Protein AF-0000000073996453 (afdb_homodimer)

Secondary structure (DSSP, 8-state):
--SGGGTT----------------------GGG-------HHHHHHHHHHHHHHS---HHHHHHHHHHHHHHHHTT-HHHHHHHHHHHHHHHSS-HHHHHHHHIIIIII-STT--BHHHHH--SHHHHHHHHHHHHHHHHHTT-----TT--TTBHHHHHHHHHHT-HHHHHHHHHHTHHHHHHHHHHHHHTT-TTHHHHHHHHHTSSSPPPSSHHHHHHHHSSPPP-------TT--GGGGG------/--THHHHTT-S-------------------GGG-------HHHHHHHHHHHHHHS---HHHHHHHHHHHHHHHHTT-HHHHHHHHHHHHHHHSS-HHHHHHHHIIIIII-STT--BHHHHH--SHHHHHHHHHHHHHHHHHTT-----TT--TTBHHHHHHHHHHT-HHHHHHHHHHTHHHHHHHHHHHHHTT-TTHHHHHHHHHTSSSPPPSSHHHHHHHHSSPPP-------TT--GGGG---S---

Organism: NCBI:txid172042

Structure (mmCIF, N/CA/C/O backbone):
data_AF-0000000073996453-model_v1
#
loop_
_entity.id
_entity.type
_entity.pdbx_description
1 polymer 'Respiratory nitrate reductase delta chain'
#
loop_
_atom_site.group_PDB
_atom_site.id
_atom_site.type_symbol
_atom_site.label_atom_id
_atom_site.label_alt_id
_atom_site.label_comp_id
_atom_site.label_asym_id
_atom_site.label_entity_id
_atom_site.label_seq_id
_atom_site.pdbx_PDB_ins_code
_atom_site.Cartn_x
_atom_site.Cartn_y
_atom_site.Cartn_z
_atom_site.occupancy
_atom_site.B_iso_or_equiv
_atom_site.auth_seq_id
_atom_site.auth_comp_id
_atom_site.auth_asym_id
_atom_site.auth_atom_id
_atom_site.pdbx_PDB_model_num
ATOM 1 N N . MET A 1 1 ? 18.141 -7.441 51.5 1 17.78 1 MET A N 1
ATOM 2 C CA . MET A 1 1 ? 17.969 -6 51.312 1 17.78 1 MET A CA 1
ATOM 3 C C . MET A 1 1 ? 16.547 -5.664 50.906 1 17.78 1 MET A C 1
ATOM 5 O O . MET A 1 1 ? 16.344 -4.891 49.969 1 17.78 1 MET A O 1
ATOM 9 N N . ALA A 1 2 ? 15.547 -6.711 51.125 1 20.77 2 ALA A N 1
ATOM 10 C CA . ALA A 1 2 ? 14.148 -7.121 51.062 1 20.77 2 ALA A CA 1
ATOM 11 C C . ALA A 1 2 ? 13.258 -6.145 51.812 1 20.77 2 ALA A C 1
ATOM 13 O O . ALA A 1 2 ? 12.086 -5.98 51.5 1 20.77 2 ALA A O 1
ATOM 14 N N . GLY A 1 3 ? 13.898 -5.527 52.906 1 18.27 3 GLY A N 1
ATOM 15 C CA . GLY A 1 3 ? 13.328 -5.074 54.156 1 18.27 3 GLY A CA 1
ATOM 16 C C . GLY A 1 3 ? 12.719 -3.686 54.062 1 18.27 3 GLY A C 1
ATOM 17 O O . GLY A 1 3 ? 12.031 -3.244 54.969 1 18.27 3 GLY A O 1
ATOM 18 N N . PHE A 1 4 ? 13.43 -2.988 53.156 1 19.73 4 PHE A N 1
ATOM 19 C CA . PHE A 1 4 ? 13.5 -1.593 53.594 1 19.73 4 PHE A CA 1
ATOM 20 C C . PHE A 1 4 ? 12.203 -0.867 53.25 1 19.73 4 PHE A C 1
ATOM 22 O O . PHE A 1 4 ? 11.852 0.125 53.875 1 19.73 4 PHE A O 1
ATOM 29 N N . PHE A 1 5 ? 11.492 -1.226 52.031 1 21.7 5 PHE A N 1
ATOM 30 C CA . PHE A 1 5 ? 10.383 -0.429 51.531 1 21.7 5 PHE A CA 1
ATOM 31 C C . PHE A 1 5 ? 9.156 -0.587 52.406 1 21.7 5 PHE A C 1
ATOM 33 O O . PHE A 1 5 ? 8.086 -0.06 52.094 1 21.7 5 PHE A O 1
ATOM 40 N N . SER A 1 6 ? 9.336 -1.472 53.375 1 19.8 6 SER A N 1
ATOM 41 C CA . SER A 1 6 ? 8.102 -1.801 54.094 1 19.8 6 SER A CA 1
ATOM 42 C C . SER A 1 6 ? 7.523 -0.578 54.781 1 19.8 6 SER A C 1
ATOM 44 O O . SER A 1 6 ? 6.312 -0.484 55 1 19.8 6 SER A O 1
ATOM 46 N N . ARG A 1 7 ? 8.508 0.145 55.375 1 22 7 ARG A N 1
ATOM 47 C CA . ARG A 1 7 ? 8.078 0.87 56.562 1 22 7 ARG A CA 1
ATOM 48 C C . ARG A 1 7 ? 7.25 2.094 56.188 1 22 7 ARG A C 1
ATOM 50 O O . ARG A 1 7 ? 6.672 2.746 57.062 1 22 7 ARG A O 1
ATOM 57 N N . LEU A 1 8 ? 7.73 2.617 55 1 22.05 8 LEU A N 1
ATOM 58 C CA . LEU A 1 8 ? 7.309 4.012 54.969 1 22.05 8 LEU A CA 1
ATOM 59 C C . LEU A 1 8 ? 5.805 4.121 54.75 1 22.05 8 LEU A C 1
ATOM 61 O O . LEU A 1 8 ? 5.281 5.215 54.531 1 22.05 8 LEU A O 1
ATOM 65 N N . MET A 1 9 ? 4.996 2.967 54.656 1 24.67 9 MET A N 1
ATOM 66 C CA . MET A 1 9 ? 3.562 2.918 54.375 1 24.67 9 MET A CA 1
ATOM 67 C C . MET A 1 9 ? 2.76 3.498 55.531 1 24.67 9 MET A C 1
ATOM 69 O O . MET A 1 9 ? 1.756 2.918 55.969 1 24.67 9 MET A O 1
ATOM 73 N N . GLY A 1 10 ? 3.451 4.297 56.406 1 22.3 10 GLY A N 1
ATOM 74 C CA . GLY A 1 10 ? 2.605 4.434 57.594 1 22.3 10 GLY A CA 1
ATOM 75 C C . GLY A 1 10 ? 1.221 4.961 57.25 1 22.3 10 GLY A C 1
ATOM 76 O O . GLY A 1 10 ? 0.939 5.328 56.125 1 22.3 10 GLY A O 1
ATOM 77 N N . THR A 1 11 ? 0.49 5.648 58.25 1 23.06 11 THR A N 1
ATOM 78 C CA . THR A 1 11 ? -0.791 5.684 58.938 1 23.06 11 THR A CA 1
ATOM 79 C C . THR A 1 11 ? -1.744 6.668 58.25 1 23.06 11 THR A C 1
ATOM 81 O O . THR A 1 11 ? -2.879 6.844 58.719 1 23.06 11 THR A O 1
ATOM 84 N N . ALA A 1 12 ? -1.271 7.637 57.438 1 25.31 12 ALA A N 1
ATOM 85 C CA . ALA A 1 12 ? -2.139 8.805 57.562 1 25.31 12 ALA A CA 1
ATOM 86 C C . ALA A 1 12 ? -3.508 8.555 56.938 1 25.31 12 ALA A C 1
ATOM 88 O O . ALA A 1 12 ? -3.613 8.32 55.75 1 25.31 12 ALA A O 1
ATOM 89 N N . GLY A 1 13 ? -4.52 8.008 57.625 1 24.97 13 GLY A N 1
ATOM 90 C CA . GLY A 1 13 ? -5.891 7.578 57.406 1 24.97 13 GLY A CA 1
ATOM 91 C C . GLY A 1 13 ? -6.801 8.688 56.906 1 24.97 13 GLY A C 1
ATOM 92 O O . GLY A 1 13 ? -8.023 8.523 56.875 1 24.97 13 GLY A O 1
ATOM 93 N N . SER A 1 14 ? -6.305 10 56.688 1 25.95 14 SER A N 1
ATOM 94 C CA . SER A 1 14 ? -7.465 10.875 56.844 1 25.95 14 SER A CA 1
ATOM 95 C C . SER A 1 14 ? -8.492 10.625 55.75 1 25.95 14 SER A C 1
ATOM 97 O O . SER A 1 14 ? -8.133 10.18 54.656 1 25.95 14 SER A O 1
ATOM 99 N N . GLU A 1 15 ? -9.727 10.523 56.094 1 28.38 15 GLU A N 1
ATOM 100 C CA . GLU A 1 15 ? -11.023 10.25 55.469 1 28.38 15 GLU A CA 1
ATOM 101 C C . GLU A 1 15 ? -11.32 11.234 54.344 1 28.38 15 GLU A C 1
ATOM 103 O O . GLU A 1 15 ? -12.328 11.938 54.375 1 28.38 15 GLU A O 1
ATOM 108 N N . ASP A 1 16 ? -10.234 11.727 53.562 1 27.08 16 ASP A N 1
ATOM 109 C CA . ASP A 1 16 ? -10.75 12.836 52.781 1 27.08 16 ASP A CA 1
ATOM 110 C C . ASP A 1 16 ? -11.812 12.359 51.781 1 27.08 16 ASP A C 1
ATOM 112 O O . ASP A 1 16 ? -11.625 11.352 51.094 1 27.08 16 ASP A O 1
ATOM 116 N N . LYS A 1 17 ? -13.078 12.766 52.062 1 30.67 17 LYS A N 1
ATOM 117 C CA . LYS A 1 17 ? -14.258 12.664 51.188 1 30.67 17 LYS A CA 1
ATOM 118 C C . LYS A 1 17 ? -13.938 13.133 49.781 1 30.67 17 LYS A C 1
ATOM 120 O O . LYS A 1 17 ? -13.945 14.336 49.5 1 30.67 17 LYS A O 1
ATOM 125 N N . THR A 1 18 ? -12.867 12.555 49.188 1 28.67 18 THR A N 1
ATOM 126 C CA . THR A 1 18 ? -12.594 13.07 47.875 1 28.67 18 THR A CA 1
ATOM 127 C C . THR A 1 18 ? -13.781 12.836 46.938 1 28.67 18 THR A C 1
ATOM 129 O O . THR A 1 18 ? -14.227 11.695 46.781 1 28.67 18 THR A O 1
ATOM 132 N N . SER A 1 19 ? -14.641 13.891 46.906 1 33 19 SER A N 1
ATOM 133 C CA . SER A 1 19 ? -15.703 14.008 45.938 1 33 19 SER A CA 1
ATOM 134 C C . SER A 1 19 ? -15.234 13.547 44.562 1 33 19 SER A C 1
ATOM 136 O O . SER A 1 19 ? -14.102 13.828 44.156 1 33 19 SER A O 1
ATOM 138 N N . ASP A 1 20 ? -15.781 12.445 44.188 1 31.28 20 ASP A N 1
ATOM 139 C CA . ASP A 1 20 ? -15.516 11.805 42.906 1 31.28 20 ASP A CA 1
ATOM 140 C C . ASP A 1 20 ? -15.531 12.828 41.781 1 31.28 20 ASP A C 1
ATOM 142 O O . ASP A 1 20 ? -16.516 13.547 41.594 1 31.28 20 ASP A O 1
ATOM 146 N N . PRO A 1 21 ? -14.398 13.531 41.562 1 29.75 21 PRO A N 1
ATOM 147 C CA . PRO A 1 21 ? -14.586 14.43 40.438 1 29.75 21 PRO A CA 1
ATOM 148 C C . PRO A 1 21 ? -15.383 13.781 39.281 1 29.75 21 PRO A C 1
ATOM 150 O O . PRO A 1 21 ? -15.242 12.586 39.031 1 29.75 21 PRO A O 1
ATOM 153 N N . ALA A 1 22 ? -16.641 14.266 39.094 1 32.41 22 ALA A N 1
ATOM 154 C CA . ALA A 1 22 ? -17.469 13.938 37.938 1 32.41 22 ALA A CA 1
ATOM 155 C C . ALA A 1 22 ? -16.609 13.711 36.719 1 32.41 22 ALA A C 1
ATOM 157 O O . ALA A 1 22 ? -15.695 14.5 36.438 1 32.41 22 ALA A O 1
ATOM 158 N N . HIS A 1 23 ? -16.328 12.508 36.406 1 34.53 23 HIS A N 1
ATOM 159 C CA . HIS A 1 23 ? -15.688 12.227 35.125 1 34.53 23 HIS A CA 1
ATOM 160 C C . HIS A 1 23 ? -16.109 13.25 34.062 1 34.53 23 HIS A C 1
ATOM 162 O O . HIS A 1 23 ? -17.297 13.516 33.906 1 34.53 23 HIS A O 1
ATOM 168 N N . PRO A 1 24 ? -15.391 14.289 33.844 1 33.03 24 PRO A N 1
ATOM 169 C CA . PRO A 1 24 ? -15.977 15.172 32.844 1 33.03 24 PRO A CA 1
ATOM 170 C C . PRO A 1 24 ? -16.828 14.422 31.828 1 33.03 24 PRO A C 1
ATOM 172 O O . PRO A 1 24 ? -16.5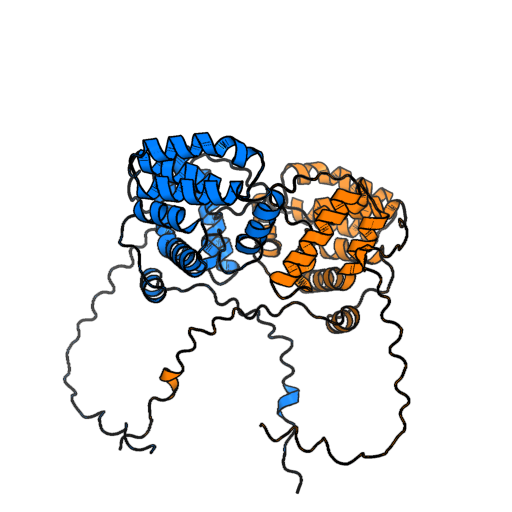94 13.242 31.562 1 33.03 24 PRO A O 1
ATOM 175 N N . ALA A 1 25 ? -18.047 14.664 31.688 1 36.88 25 ALA A N 1
ATOM 176 C CA . ALA A 1 25 ? -18.953 14.133 30.672 1 36.88 25 ALA A CA 1
ATOM 177 C C . ALA A 1 25 ? -18.203 13.82 29.391 1 36.88 25 ALA A C 1
ATOM 179 O O . ALA A 1 25 ? -17.562 14.703 28.797 1 36.88 25 ALA A O 1
ATOM 180 N N . GLN A 1 26 ? -17.484 12.656 29.172 1 42.22 26 GLN A N 1
ATOM 181 C CA . GLN A 1 26 ? -16.891 12.164 27.922 1 42.22 26 GLN A CA 1
ATOM 182 C C . GLN A 1 26 ? -17.609 12.742 26.703 1 42.22 26 GLN A C 1
ATOM 184 O O . GLN A 1 26 ? -18.812 12.539 26.531 1 42.22 26 GLN A O 1
ATOM 189 N N . ASP A 1 27 ? -17.281 13.844 26.266 1 51.09 27 ASP A N 1
ATOM 190 C CA . ASP A 1 27 ? -17.844 14.492 25.078 1 51.09 27 ASP A CA 1
ATOM 191 C C . ASP A 1 27 ? -18.141 13.469 23.984 1 51.09 27 ASP A C 1
ATOM 193 O O . ASP A 1 27 ? -17.234 12.75 23.547 1 51.09 27 ASP A O 1
ATOM 197 N N . ASN A 1 28 ? -19.312 12.805 23.906 1 65.31 28 ASN A N 1
ATOM 198 C CA . ASN A 1 28 ? -19.906 11.781 23.047 1 65.31 28 ASN A CA 1
ATOM 199 C C . ASN A 1 28 ? -19.828 12.164 21.578 1 65.31 28 ASN A C 1
ATOM 201 O O . ASN A 1 28 ? -20.547 11.594 20.75 1 65.31 28 ASN A O 1
ATOM 205 N N . ILE A 1 29 ? -19.078 13.273 21.234 1 73.94 29 ILE A N 1
ATOM 206 C CA . ILE A 1 29 ? -19.031 13.672 19.828 1 73.94 29 ILE A CA 1
ATOM 207 C C . ILE A 1 29 ? -17.938 12.883 19.094 1 73.94 29 ILE A C 1
ATOM 209 O O . ILE A 1 29 ? -16.812 12.758 19.594 1 73.94 29 ILE A O 1
ATOM 213 N N . ASP A 1 3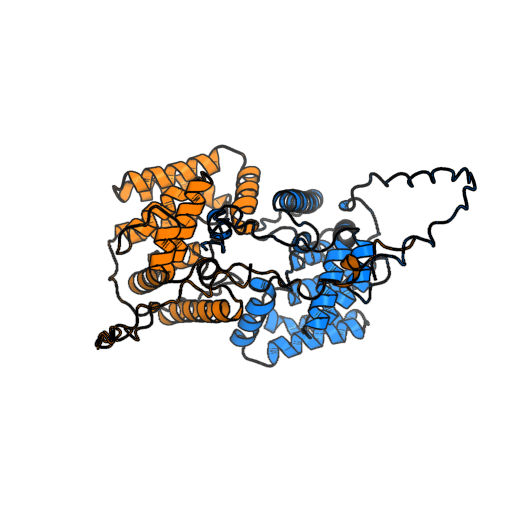0 ? -18.359 12.32 17.906 1 85.94 30 ASP A N 1
ATOM 214 C CA . ASP A 1 30 ? -17.359 11.703 17.031 1 85.94 30 ASP A CA 1
ATOM 215 C C . ASP A 1 30 ? -16.281 12.695 16.641 1 85.94 30 ASP A C 1
ATOM 217 O O . ASP A 1 30 ? -16.578 13.812 16.203 1 85.94 30 ASP A O 1
ATOM 221 N N . PRO A 1 31 ? -15.109 12.328 16.922 1 87.06 31 PRO A N 1
ATOM 222 C CA . PRO A 1 31 ? -14.008 13.25 16.625 1 87.06 31 PRO A CA 1
ATOM 223 C C . PRO A 1 31 ? -14.07 13.781 15.188 1 87.06 31 PRO A C 1
ATOM 225 O O . PRO A 1 31 ? -13.648 14.914 14.938 1 87.06 31 PRO A O 1
ATOM 228 N N . PHE A 1 32 ? -14.562 13.055 14.258 1 90.62 32 PHE A N 1
ATOM 229 C CA . PHE A 1 32 ? -14.664 13.484 12.867 1 90.62 32 PHE A CA 1
ATOM 230 C C . PHE A 1 32 ? -15.742 14.547 12.703 1 90.62 32 PHE A C 1
ATOM 232 O O . PHE A 1 32 ? -15.805 15.227 11.68 1 90.62 32 PHE A O 1
ATOM 239 N N . ASP A 1 33 ? -16.578 14.68 13.734 1 88.56 33 ASP A N 1
ATOM 240 C CA . ASP A 1 33 ? -17.703 15.594 13.633 1 88.56 33 ASP A CA 1
ATOM 241 C C . ASP A 1 33 ? -17.406 16.922 14.336 1 88.56 33 ASP A C 1
ATOM 243 O O . ASP A 1 33 ? -18.219 17.844 14.289 1 88.56 33 ASP A O 1
ATOM 247 N N . ARG A 1 34 ? -16.266 16.953 14.977 1 89.31 34 ARG A N 1
ATOM 248 C CA . ARG A 1 34 ? -15.891 18.203 15.609 1 89.31 34 ARG A CA 1
ATOM 249 C C . ARG A 1 34 ? -15.562 19.266 14.57 1 89.31 34 ARG A C 1
ATOM 251 O O . ARG A 1 34 ? -14.93 18.969 13.547 1 89.31 34 ARG A O 1
ATOM 258 N N . ASP A 1 35 ? -16.047 20.391 14.828 1 92.19 35 ASP A N 1
ATOM 259 C CA . ASP A 1 35 ? -15.836 21.484 13.891 1 92.19 35 ASP A CA 1
ATOM 260 C C . ASP A 1 35 ? -14.766 22.453 14.406 1 92.19 35 ASP A C 1
ATOM 262 O O . ASP A 1 35 ? -14.992 23.172 15.375 1 92.19 35 ASP A O 1
ATOM 266 N N . PHE A 1 36 ? -13.648 22.516 13.781 1 92.06 36 PHE A N 1
ATOM 267 C CA . PHE A 1 36 ? -12.547 23.406 14.148 1 92.06 36 PHE A CA 1
ATOM 268 C C . PHE A 1 36 ? -12.461 24.578 13.188 1 92.06 36 PHE A C 1
ATOM 270 O O . PHE A 1 36 ? -11.461 25.312 13.172 1 92.06 36 PHE A O 1
ATOM 277 N N . GLY A 1 37 ? -13.453 24.734 12.328 1 91.88 37 GLY A N 1
ATOM 278 C CA . GLY A 1 37 ? -13.469 25.797 11.336 1 91.88 37 GLY A CA 1
ATOM 279 C C . GLY A 1 37 ? -12.633 25.484 10.117 1 91.88 37 GLY A C 1
ATOM 280 O O . GLY A 1 37 ? -11.859 24.516 10.117 1 91.88 37 GLY A O 1
ATOM 281 N N . PRO A 1 38 ? -12.703 26.281 9.031 1 91.44 38 PRO A N 1
ATOM 282 C CA . PRO A 1 38 ? -12.008 26.016 7.77 1 91.44 38 PRO A CA 1
ATOM 283 C C . PRO A 1 38 ? -10.547 26.453 7.805 1 91.44 38 PRO A C 1
ATOM 285 O O . PRO A 1 38 ? -9.797 26.188 6.863 1 91.44 38 PRO A O 1
ATOM 288 N N . GLY A 1 39 ? -10.109 26.953 8.914 1 92.69 39 GLY A N 1
ATOM 289 C CA . GLY A 1 39 ? -8.742 27.453 8.93 1 92.69 39 GLY A CA 1
ATOM 290 C C . GLY A 1 39 ? -8.531 28.641 8.016 1 92.69 39 GLY A C 1
ATOM 291 O O . GLY A 1 39 ? -9.453 29.422 7.781 1 92.69 39 GLY A O 1
ATOM 292 N N . GLN A 1 40 ? -7.332 28.953 7.68 1 93.44 40 GLN A N 1
ATOM 293 C CA . GLN A 1 40 ? -6.957 30.062 6.809 1 93.44 40 GLN A CA 1
ATOM 294 C C . GLN A 1 40 ? -6.781 29.594 5.367 1 93.44 40 GLN A C 1
ATOM 296 O O . GLN A 1 40 ? -6.547 28.406 5.117 1 93.44 40 GLN A O 1
ATOM 301 N N . ASP A 1 41 ? -6.926 30.469 4.453 1 92.44 41 ASP A N 1
ATOM 302 C CA . ASP A 1 41 ? -6.797 30.141 3.037 1 92.44 41 ASP A CA 1
ATOM 303 C C . ASP A 1 41 ? -5.43 29.531 2.738 1 92.44 41 ASP A C 1
ATOM 305 O O . ASP A 1 41 ? -5.324 28.609 1.934 1 92.44 41 ASP A O 1
ATOM 309 N N . ARG A 1 42 ? -4.426 30.031 3.42 1 95.31 42 ARG A N 1
ATOM 310 C CA . ARG A 1 42 ? -3.08 29.516 3.18 1 95.31 42 ARG A CA 1
ATOM 311 C C . ARG A 1 42 ? -2.977 28.047 3.588 1 95.31 42 ARG A C 1
ATOM 313 O O . ARG A 1 42 ? -2.139 27.312 3.064 1 95.31 42 ARG A O 1
ATOM 320 N N . ASP A 1 43 ? -3.893 27.625 4.516 1 97.12 43 ASP A N 1
ATOM 321 C CA . ASP A 1 43 ? -3.867 26.234 4.957 1 97.12 43 ASP A CA 1
ATOM 322 C C . ASP A 1 43 ? -4.16 25.281 3.799 1 97.12 43 ASP A C 1
ATOM 324 O O . ASP A 1 43 ? -3.578 24.188 3.715 1 97.12 43 ASP A O 1
ATOM 328 N N . SER A 1 44 ? -5.039 25.734 2.924 1 97.06 44 SER A N 1
ATOM 329 C CA . SER A 1 44 ? -5.355 24.906 1.758 1 97.06 44 SER A CA 1
ATOM 330 C C . SER A 1 44 ? -4.117 24.672 0.898 1 97.06 44 SER A C 1
ATOM 332 O O . SER A 1 44 ? -3.92 23.562 0.38 1 97.06 44 SER A O 1
ATOM 334 N N . VAL A 1 45 ? -3.295 25.672 0.726 1 98.06 45 VAL A N 1
ATOM 335 C CA . VAL A 1 45 ? -2.062 25.547 -0.043 1 98.06 45 VAL A CA 1
ATOM 336 C C . VAL A 1 45 ? -1.097 24.609 0.672 1 98.06 45 VAL A C 1
ATOM 338 O O . VAL A 1 45 ? -0.482 23.75 0.043 1 98.06 45 VAL A O 1
ATOM 341 N N . ILE A 1 46 ? -0.993 24.734 1.986 1 98.62 46 ILE A N 1
ATOM 342 C CA . ILE A 1 46 ? -0.132 23.875 2.791 1 98.62 46 ILE A CA 1
ATOM 343 C C . ILE A 1 46 ? -0.557 22.422 2.627 1 98.62 46 ILE A C 1
ATOM 345 O O . ILE A 1 46 ? 0.281 21.547 2.398 1 98.62 46 ILE A O 1
ATOM 349 N N . TYR A 1 47 ? -1.88 22.172 2.686 1 98.69 47 TYR A N 1
ATOM 350 C CA . TYR A 1 47 ? -2.4 20.812 2.551 1 98.69 47 TYR A CA 1
ATOM 351 C C . TYR A 1 47 ? -2.143 20.281 1.15 1 98.69 47 TYR A C 1
ATOM 353 O O . TYR A 1 47 ? -1.626 19.172 0.995 1 98.69 47 TYR A O 1
ATOM 361 N N . GLN A 1 48 ? -2.393 21.031 0.162 1 98.25 48 GLN A N 1
ATOM 362 C CA . GLN A 1 48 ? -2.279 20.578 -1.221 1 98.25 48 GLN A CA 1
ATOM 363 C C . GLN A 1 48 ? -0.826 20.281 -1.588 1 98.25 48 GLN A C 1
ATOM 365 O O . GLN A 1 48 ? -0.515 19.219 -2.111 1 98.25 48 GLN A O 1
ATOM 370 N N . VAL A 1 49 ? 0.025 21.234 -1.319 1 98.81 49 VAL A N 1
ATOM 371 C CA . VAL A 1 49 ? 1.437 21.109 -1.667 1 98.81 49 VAL A CA 1
ATOM 372 C C . VAL A 1 49 ? 2.064 19.969 -0.871 1 98.81 49 VAL A C 1
ATOM 374 O O . VAL A 1 49 ? 2.795 19.141 -1.427 1 98.81 49 VAL A O 1
ATOM 377 N N . SER A 1 50 ? 1.757 19.906 0.413 1 98.88 50 SER A N 1
ATOM 378 C CA . SER A 1 50 ? 2.297 18.844 1.248 1 98.88 50 SER A CA 1
ATOM 379 C C . SER A 1 50 ? 1.801 17.469 0.789 1 98.88 50 SER A C 1
ATOM 381 O O . SER A 1 50 ? 2.57 16.516 0.739 1 98.88 50 SER A O 1
ATOM 383 N N . GLY A 1 51 ? 0.483 17.406 0.495 1 98.44 51 GLY A N 1
ATOM 384 C CA . GLY A 1 51 ? -0.057 16.156 -0.018 1 98.44 51 GLY A CA 1
ATOM 385 C C . GLY A 1 51 ? 0.673 15.648 -1.247 1 98.44 51 GLY A C 1
ATOM 386 O O . GLY A 1 51 ? 0.994 14.461 -1.34 1 98.44 51 GLY A O 1
ATOM 387 N N . MET A 1 52 ? 0.971 16.5 -2.162 1 98.06 52 MET A N 1
ATOM 388 C CA . MET A 1 52 ? 1.683 16.125 -3.383 1 98.06 52 MET A CA 1
ATOM 389 C C . MET A 1 52 ? 3.105 15.672 -3.068 1 98.06 52 MET A C 1
ATOM 391 O O . MET A 1 52 ? 3.561 14.641 -3.57 1 98.06 52 MET A O 1
ATOM 395 N N . LEU A 1 53 ? 3.762 16.375 -2.207 1 98.75 53 LEU A N 1
ATOM 396 C CA . LEU A 1 53 ? 5.18 16.141 -1.946 1 98.75 53 LEU A CA 1
ATOM 397 C C . LEU A 1 53 ? 5.367 14.914 -1.055 1 98.75 53 LEU A C 1
ATOM 399 O O . LEU A 1 53 ? 6.449 14.328 -1.025 1 98.75 53 LEU A O 1
ATOM 403 N N . LEU A 1 54 ? 4.32 14.539 -0.292 1 98.12 54 LEU A N 1
ATOM 404 C CA . LEU A 1 54 ? 4.383 13.344 0.535 1 98.12 54 LEU A CA 1
ATOM 405 C C . LEU A 1 54 ? 4.121 12.094 -0.301 1 98.12 54 LEU A C 1
ATOM 407 O O . LEU A 1 54 ? 4.398 10.977 0.14 1 98.12 54 LEU A O 1
ATOM 411 N N . GLY A 1 55 ? 3.605 12.273 -1.457 1 95.88 55 GLY A N 1
ATOM 412 C CA . GLY A 1 55 ? 3.326 11.148 -2.336 1 95.88 55 GLY A CA 1
ATOM 413 C C . GLY A 1 55 ? 4.57 10.594 -3.004 1 95.88 55 GLY A C 1
ATOM 414 O O . GLY A 1 55 ? 5.672 11.109 -2.814 1 95.88 55 GLY A O 1
ATOM 415 N N . TYR A 1 56 ? 4.395 9.516 -3.723 1 94 56 TYR A N 1
ATOM 416 C CA . TYR A 1 56 ? 5.477 8.844 -4.43 1 94 56 TYR A CA 1
ATOM 417 C C . TYR A 1 56 ? 6.102 9.766 -5.473 1 94 56 TYR A C 1
ATOM 419 O O . TYR A 1 56 ? 5.387 10.414 -6.246 1 94 56 TYR A O 1
ATOM 427 N N . PRO A 1 57 ? 7.504 9.781 -5.504 1 96.12 57 PRO A N 1
ATOM 428 C CA . PRO A 1 57 ? 8.188 10.648 -6.461 1 96.12 57 PRO A CA 1
ATOM 429 C C . PRO A 1 57 ? 8.07 10.156 -7.902 1 96.12 57 PRO A C 1
ATOM 431 O O . PRO A 1 57 ? 8.664 9.133 -8.258 1 96.12 57 PRO A O 1
ATOM 434 N N . SER A 1 58 ? 7.312 10.891 -8.695 1 94.5 58 SER A N 1
ATOM 435 C CA . SER A 1 58 ? 7.172 10.594 -10.117 1 94.5 58 SER A CA 1
ATOM 436 C C . SER A 1 58 ? 7.836 11.656 -10.977 1 94.5 58 SER A C 1
ATOM 438 O O . SER A 1 58 ? 8.195 12.727 -10.484 1 94.5 58 SER A O 1
ATOM 440 N N . GLU A 1 59 ? 8.039 11.367 -12.203 1 93.81 59 GLU A N 1
ATOM 441 C CA . GLU A 1 59 ? 8.562 12.359 -13.141 1 93.81 59 GLU A CA 1
ATOM 442 C C . GLU A 1 59 ? 7.652 13.586 -13.195 1 93.81 59 GLU A C 1
ATOM 444 O O . GLU A 1 59 ? 8.133 14.719 -13.273 1 93.81 59 GLU A O 1
ATOM 449 N N . GLU A 1 60 ? 6.383 13.297 -13.211 1 95.19 60 GLU A N 1
ATOM 450 C CA . GLU A 1 60 ? 5.41 14.383 -13.242 1 95.19 60 GLU A CA 1
ATOM 451 C C . GLU A 1 60 ? 5.559 15.289 -12.023 1 95.19 60 GLU A C 1
ATOM 453 O O . GLU A 1 60 ? 5.516 16.516 -12.148 1 95.19 60 GLU A O 1
ATOM 458 N N . LEU A 1 61 ? 5.75 14.695 -10.906 1 96.75 61 LEU A N 1
ATOM 459 C CA . LEU A 1 61 ? 5.918 15.492 -9.695 1 96.75 61 LEU A CA 1
ATOM 460 C C . LEU A 1 61 ? 7.18 16.344 -9.773 1 96.75 61 LEU A C 1
ATOM 462 O O . LEU A 1 61 ? 7.16 17.516 -9.414 1 96.75 61 LEU A O 1
ATOM 466 N N . VAL A 1 62 ? 8.234 15.812 -10.227 1 97.06 62 VAL A N 1
ATOM 467 C CA . VAL A 1 62 ? 9.5 16.547 -10.352 1 97.06 62 VAL A CA 1
ATOM 468 C C . VAL A 1 62 ? 9.312 17.75 -11.266 1 97.06 62 VAL A C 1
ATOM 470 O O . VAL A 1 62 ? 9.797 18.844 -10.961 1 97.06 62 VAL A O 1
ATOM 473 N N . GLN A 1 63 ? 8.57 17.547 -12.273 1 97.12 63 GLN A N 1
ATOM 474 C CA . GLN A 1 63 ? 8.344 18.609 -13.234 1 97.12 63 GLN A CA 1
ATOM 475 C C . GLN A 1 63 ? 7.492 19.719 -12.625 1 97.12 63 GLN A C 1
ATOM 477 O O . GLN A 1 63 ? 7.555 20.875 -13.055 1 97.12 63 GLN A O 1
ATOM 482 N N . THR A 1 64 ? 6.723 19.406 -11.625 1 98.06 64 THR A N 1
ATOM 483 C CA . THR A 1 64 ? 5.801 20.359 -11.023 1 98.06 64 THR A CA 1
ATOM 484 C C . THR A 1 64 ? 6.465 21.094 -9.859 1 98.06 64 THR A C 1
ATOM 486 O O . THR A 1 64 ? 5.906 22.062 -9.32 1 98.06 64 THR A O 1
ATOM 489 N N . LEU A 1 65 ? 7.68 20.766 -9.5 1 98.5 65 LEU A N 1
ATOM 490 C CA . LEU A 1 65 ? 8.344 21.266 -8.297 1 98.5 65 LEU A CA 1
ATOM 491 C C . LEU A 1 65 ? 8.453 22.781 -8.336 1 98.5 65 LEU A C 1
ATOM 493 O O . LEU A 1 65 ? 8.156 23.453 -7.344 1 98.5 65 LEU A O 1
ATOM 497 N N . PRO A 1 66 ? 8.797 23.438 -9.492 1 98.44 66 PRO A N 1
ATOM 498 C CA . PRO A 1 66 ? 8.891 24.891 -9.508 1 98.44 66 PRO A CA 1
ATOM 499 C C . PRO A 1 66 ? 7.57 25.562 -9.156 1 98.44 66 PRO A C 1
ATOM 501 O O . PRO A 1 66 ? 7.555 26.562 -8.422 1 98.44 66 PRO A O 1
ATOM 504 N N . GLU A 1 67 ? 6.523 24.969 -9.633 1 98.56 67 GLU A N 1
ATOM 505 C CA . GLU A 1 67 ? 5.207 25.516 -9.328 1 98.56 67 GLU A CA 1
ATOM 506 C C . GLU A 1 67 ? 4.863 25.344 -7.852 1 98.56 67 GLU A C 1
ATOM 508 O O . GLU A 1 67 ? 4.262 26.219 -7.234 1 98.56 67 GLU A O 1
ATOM 513 N N . LEU A 1 68 ? 5.234 24.25 -7.297 1 98.75 68 LEU A N 1
ATOM 514 C CA . LEU A 1 68 ? 4.965 23.984 -5.887 1 98.75 68 LEU A CA 1
ATOM 515 C C . LEU A 1 68 ? 5.746 24.953 -5 1 98.75 68 LEU A C 1
ATOM 517 O O . LEU A 1 68 ? 5.227 25.422 -3.984 1 98.75 68 LEU A O 1
ATOM 521 N N . ILE A 1 69 ? 6.961 25.266 -5.383 1 98.62 69 ILE A N 1
ATOM 522 C CA . ILE A 1 69 ? 7.789 26.203 -4.637 1 98.62 69 ILE A CA 1
ATOM 523 C C . ILE A 1 69 ? 7.156 27.594 -4.688 1 98.62 69 ILE A C 1
ATOM 525 O O . ILE A 1 69 ? 7.082 28.297 -3.668 1 98.62 69 ILE A O 1
ATOM 529 N N . ARG A 1 70 ? 6.645 27.969 -5.816 1 98.56 70 ARG A N 1
ATOM 530 C CA . ARG A 1 70 ? 5.984 29.266 -5.965 1 98.56 70 ARG A CA 1
ATOM 531 C C . ARG A 1 70 ? 4.738 29.344 -5.086 1 98.56 70 ARG A C 1
ATOM 533 O O . ARG A 1 70 ? 4.484 30.375 -4.453 1 98.56 70 ARG A O 1
ATOM 540 N N . LEU A 1 71 ? 4.004 28.266 -5.082 1 98.38 71 LEU A N 1
ATOM 541 C CA . LEU A 1 71 ? 2.811 28.219 -4.246 1 98.38 71 LEU A CA 1
ATOM 542 C C . LEU A 1 71 ? 3.176 28.359 -2.771 1 98.38 71 LEU A C 1
ATOM 544 O O . LEU A 1 71 ? 2.504 29.062 -2.023 1 98.38 71 LEU A O 1
ATOM 548 N N . ALA A 1 72 ? 4.211 27.703 -2.4 1 98.62 72 ALA A N 1
ATOM 549 C CA . ALA A 1 72 ? 4.664 27.781 -1.014 1 98.62 72 ALA A CA 1
ATOM 550 C C . ALA A 1 72 ? 5.07 29.219 -0.659 1 98.62 72 ALA A C 1
ATOM 552 O O . ALA A 1 72 ? 4.719 29.719 0.409 1 98.62 72 ALA A O 1
ATOM 553 N N . GLN A 1 73 ? 5.746 29.875 -1.529 1 98.19 73 GLN A N 1
ATOM 554 C CA . GLN A 1 73 ? 6.199 31.234 -1.308 1 98.19 73 GLN A CA 1
ATOM 555 C C . GLN A 1 73 ? 5.016 32.188 -1.18 1 98.19 73 GLN A C 1
ATOM 557 O O . GLN A 1 73 ? 5.062 33.156 -0.404 1 98.19 73 GLN A O 1
ATOM 562 N N . ALA A 1 74 ? 3.992 31.875 -1.913 1 96.94 74 ALA A N 1
ATOM 563 C CA . ALA A 1 74 ? 2.812 32.75 -1.916 1 96.94 74 ALA A CA 1
ATOM 564 C C . ALA A 1 74 ? 2.111 32.719 -0.561 1 96.94 74 ALA A C 1
ATOM 566 O O . ALA A 1 74 ? 1.326 33.625 -0.244 1 96.94 74 ALA A O 1
ATOM 567 N N . THR A 1 75 ? 2.336 31.688 0.239 1 97 75 THR A N 1
ATOM 568 C CA . THR A 1 75 ? 1.737 31.609 1.567 1 97 75 THR A CA 1
ATOM 569 C C . THR A 1 75 ? 2.398 32.594 2.514 1 97 75 THR A C 1
ATOM 571 O O . THR A 1 75 ? 1.878 32.875 3.598 1 97 75 THR A O 1
ATOM 574 N N . GLU A 1 76 ? 3.562 33.125 2.191 1 96.19 76 GLU A N 1
ATOM 575 C CA . GLU A 1 76 ? 4.355 34.062 3.006 1 96.19 76 GLU A CA 1
ATOM 576 C C . GLU A 1 76 ? 4.742 33.406 4.336 1 96.19 76 GLU A C 1
ATOM 578 O O . GLU A 1 76 ? 4.793 34.094 5.367 1 96.19 76 GLU A O 1
ATOM 583 N N . ASP A 1 77 ? 4.797 32.125 4.359 1 96.69 77 ASP A N 1
ATOM 584 C CA . ASP A 1 77 ? 5.301 31.328 5.469 1 96.69 77 ASP A CA 1
ATOM 585 C C . ASP A 1 77 ? 6.699 30.781 5.168 1 96.69 77 ASP A C 1
ATOM 587 O O . ASP A 1 77 ? 6.844 29.797 4.438 1 96.69 77 ASP A O 1
ATOM 591 N N . ASP A 1 78 ? 7.719 31.422 5.758 1 97.25 78 ASP A N 1
ATOM 592 C CA . ASP A 1 78 ? 9.109 31.094 5.453 1 97.25 78 ASP A CA 1
ATOM 593 C C . ASP A 1 78 ? 9.43 29.641 5.832 1 97.25 78 ASP A C 1
ATOM 595 O O . ASP A 1 78 ? 10.188 28.969 5.137 1 97.25 78 ASP A O 1
ATOM 599 N N . GLU A 1 79 ? 8.906 29.25 6.941 1 97.38 79 GLU A N 1
ATOM 600 C CA . GLU A 1 79 ? 9.156 27.875 7.383 1 97.38 79 GLU A CA 1
ATOM 601 C C . GLU A 1 79 ? 8.594 26.859 6.391 1 97.38 79 GLU A C 1
ATOM 603 O O . GLU A 1 79 ? 9.242 25.875 6.07 1 97.38 79 GLU A O 1
ATOM 608 N N . PHE A 1 80 ? 7.359 27.109 5.926 1 98.56 80 PHE A N 1
ATOM 609 C CA . PHE A 1 80 ? 6.754 26.203 4.953 1 98.56 80 PHE A CA 1
ATOM 610 C C . PHE A 1 80 ? 7.512 26.234 3.633 1 98.56 80 PHE A C 1
ATOM 612 O O . PHE A 1 80 ? 7.746 25.203 3.018 1 98.56 80 PHE A O 1
ATOM 619 N N . THR A 1 81 ? 7.883 27.453 3.203 1 98.75 81 THR A N 1
ATOM 620 C CA . THR A 1 81 ? 8.664 27.594 1.979 1 98.75 81 THR A CA 1
ATOM 621 C C . THR A 1 81 ? 9.953 26.781 2.07 1 98.75 81 THR A C 1
ATOM 623 O O . THR A 1 81 ? 10.312 26.062 1.133 1 98.75 81 THR A O 1
ATOM 626 N N . GLN A 1 82 ? 10.633 26.875 3.188 1 98.75 82 GLN A N 1
ATOM 627 C CA . GLN A 1 82 ? 11.867 26.125 3.391 1 98.75 82 GLN A CA 1
ATOM 628 C C . GLN A 1 82 ? 11.602 24.609 3.375 1 98.75 82 GLN A C 1
ATOM 630 O O . GLN A 1 82 ? 12.414 23.844 2.848 1 98.75 82 GLN A O 1
ATOM 635 N N . ALA A 1 83 ? 10.508 24.188 4.031 1 98.81 83 ALA A N 1
ATOM 636 C CA . ALA A 1 83 ? 10.133 22.781 4.039 1 98.81 83 ALA A CA 1
ATOM 637 C C . ALA A 1 83 ? 9.969 22.234 2.621 1 98.81 83 ALA A C 1
ATOM 639 O O . ALA A 1 83 ? 10.484 21.172 2.291 1 98.81 83 ALA A O 1
ATOM 640 N N . VAL A 1 84 ? 9.25 23.016 1.783 1 98.88 84 VAL A N 1
ATOM 641 C CA . VAL A 1 84 ? 9.008 22.625 0.399 1 98.88 84 VAL A CA 1
ATOM 642 C C . VAL A 1 84 ? 10.32 22.578 -0.371 1 98.88 84 VAL A C 1
ATOM 644 O O . VAL A 1 84 ? 10.586 21.641 -1.117 1 98.88 84 VAL A O 1
ATOM 647 N N . GLN A 1 85 ? 11.148 23.547 -0.169 1 98.75 85 GLN A N 1
ATOM 648 C CA . GLN A 1 85 ? 12.445 23.609 -0.841 1 98.75 85 GLN A CA 1
ATOM 649 C C . GLN A 1 85 ? 13.32 22.422 -0.449 1 98.75 85 GLN A C 1
ATOM 651 O O . GLN A 1 85 ? 14.039 21.875 -1.285 1 98.75 85 GLN A O 1
ATOM 656 N N . THR A 1 86 ? 13.32 22.062 0.793 1 98.81 86 THR A N 1
ATOM 657 C CA . THR A 1 86 ? 14.109 20.938 1.284 1 98.81 86 THR A CA 1
ATOM 658 C C . THR A 1 86 ? 13.719 19.656 0.563 1 98.81 86 THR A C 1
ATOM 660 O O . THR A 1 86 ? 14.594 18.906 0.107 1 98.81 86 THR A O 1
ATOM 663 N N . VAL A 1 87 ? 12.461 19.375 0.41 1 98.88 87 VAL A N 1
ATOM 664 C CA . VAL A 1 87 ? 12 18.172 -0.273 1 98.88 87 VAL A CA 1
ATOM 665 C C . VAL A 1 87 ? 12.336 18.266 -1.759 1 98.88 87 VAL A C 1
ATOM 667 O O . VAL A 1 87 ? 12.766 17.281 -2.361 1 98.88 87 VAL A O 1
ATOM 670 N N . ALA A 1 88 ? 12.086 19.469 -2.303 1 98.75 88 ALA A N 1
ATOM 671 C CA . ALA A 1 88 ? 12.422 19.672 -3.711 1 98.75 88 ALA A CA 1
ATOM 672 C C . ALA A 1 88 ? 13.898 19.391 -3.969 1 98.75 88 ALA A C 1
ATOM 674 O O . ALA A 1 88 ? 14.25 18.719 -4.945 1 98.75 88 ALA A O 1
ATOM 675 N N . ASN A 1 89 ? 14.758 19.875 -3.125 1 98.5 89 ASN A N 1
ATOM 676 C CA . ASN A 1 89 ? 16.203 19.656 -3.252 1 98.5 89 ASN A CA 1
ATOM 677 C C . ASN A 1 89 ? 16.531 18.156 -3.158 1 98.5 89 ASN A C 1
ATOM 679 O O . ASN A 1 89 ? 17.344 17.656 -3.93 1 98.5 89 ASN A O 1
ATOM 683 N N . TRP A 1 90 ? 15.945 17.5 -2.238 1 98.25 90 TRP A N 1
ATOM 684 C CA . TRP A 1 90 ? 16.141 16.062 -2.094 1 98.25 90 TRP A CA 1
ATOM 685 C C . TRP A 1 90 ? 15.758 15.328 -3.371 1 98.25 90 TRP A C 1
ATOM 687 O O . TRP A 1 90 ? 16.484 14.445 -3.836 1 98.25 90 TRP A O 1
ATOM 697 N N . MET A 1 91 ? 14.625 15.656 -3.986 1 97.81 91 MET A N 1
ATOM 698 C CA . MET A 1 91 ? 14.086 14.977 -5.164 1 97.81 91 MET A CA 1
ATOM 699 C C . MET A 1 91 ? 14.977 15.227 -6.383 1 97.81 91 MET A C 1
ATOM 701 O O . MET A 1 91 ? 14.969 14.438 -7.328 1 97.81 91 MET A O 1
ATOM 705 N N . THR A 1 92 ? 15.734 16.312 -6.363 1 97.5 92 THR A N 1
ATOM 706 C CA . THR A 1 92 ? 16.469 16.688 -7.566 1 97.5 92 THR A CA 1
ATOM 707 C C . THR A 1 92 ? 17.969 16.5 -7.375 1 97.5 92 THR A C 1
ATOM 709 O O . THR A 1 92 ? 18.75 16.688 -8.312 1 97.5 92 THR A O 1
ATOM 712 N N . ALA A 1 93 ? 18.406 16.094 -6.227 1 96.25 93 ALA A N 1
ATOM 713 C CA . ALA A 1 93 ? 19.828 15.969 -5.898 1 96.25 93 ALA A CA 1
ATOM 714 C C . ALA A 1 93 ? 20.406 14.688 -6.492 1 96.25 93 ALA A C 1
ATOM 716 O O . ALA A 1 93 ? 21.625 14.539 -6.578 1 96.25 93 ALA A O 1
ATOM 717 N N . GLN A 1 94 ? 19.578 13.734 -6.812 1 95.38 94 GLN A N 1
ATOM 718 C CA . GLN A 1 94 ? 20 12.453 -7.367 1 95.38 94 GLN A CA 1
ATOM 719 C C . GLN A 1 94 ? 19.047 11.992 -8.469 1 95.38 94 GLN A C 1
ATOM 721 O O . GLN A 1 94 ? 18.094 12.688 -8.797 1 95.38 94 GLN A O 1
ATOM 726 N N . ASP A 1 95 ? 19.438 10.859 -9.039 1 95.19 95 ASP A N 1
ATOM 727 C CA . ASP A 1 95 ? 18.562 10.328 -10.086 1 95.19 95 ASP A CA 1
ATOM 728 C C . ASP A 1 95 ? 17.219 9.891 -9.508 1 95.19 95 ASP A C 1
ATOM 730 O O . ASP A 1 95 ? 17.141 9.43 -8.367 1 95.19 95 ASP A O 1
ATOM 734 N N . LEU A 1 96 ? 16.172 10.07 -10.344 1 94 96 LEU A N 1
ATOM 735 C CA . LEU A 1 96 ? 14.805 9.805 -9.898 1 94 96 LEU A CA 1
ATOM 736 C C . LEU A 1 96 ? 14.672 8.383 -9.367 1 94 96 LEU A C 1
ATOM 738 O O . LEU A 1 96 ? 13.961 8.148 -8.391 1 94 96 LEU A O 1
ATOM 742 N N . GLU A 1 97 ? 15.383 7.457 -9.938 1 89.94 97 GLU A N 1
ATOM 743 C CA . GLU A 1 97 ? 15.312 6.066 -9.5 1 89.94 97 GLU A CA 1
ATOM 744 C C . GLU A 1 97 ? 15.828 5.91 -8.07 1 89.94 97 GLU A C 1
ATOM 746 O O . GLU A 1 97 ? 15.266 5.148 -7.281 1 89.94 97 GLU A O 1
ATOM 751 N N . ASP A 1 98 ? 16.891 6.617 -7.781 1 94.06 98 ASP A N 1
ATOM 752 C CA . ASP A 1 98 ? 17.453 6.586 -6.434 1 94.06 98 ASP A CA 1
ATOM 753 C C . ASP A 1 98 ? 16.484 7.219 -5.426 1 94.06 98 ASP A C 1
ATOM 755 O O . ASP A 1 98 ? 16.297 6.691 -4.328 1 94.06 98 ASP A O 1
ATOM 759 N N . VAL A 1 99 ? 15.898 8.312 -5.809 1 96.06 99 VAL A N 1
ATOM 760 C CA . VAL A 1 99 ? 14.922 8.992 -4.961 1 96.06 99 VAL A CA 1
ATOM 761 C C . VAL A 1 99 ? 13.742 8.062 -4.688 1 96.06 99 VAL A C 1
ATOM 763 O O . VAL A 1 99 ? 13.297 7.934 -3.545 1 96.06 99 VAL A O 1
ATOM 766 N N . GLN A 1 100 ? 13.297 7.395 -5.723 1 93.94 100 GLN A N 1
ATOM 767 C CA . GLN A 1 100 ? 12.18 6.457 -5.609 1 93.94 100 GLN A CA 1
ATOM 768 C C . GLN A 1 100 ? 12.539 5.297 -4.684 1 93.94 100 GLN A C 1
ATOM 770 O O . GLN A 1 100 ? 11.727 4.891 -3.852 1 93.94 100 GLN A O 1
ATOM 775 N N . SER A 1 101 ? 13.742 4.816 -4.781 1 91.5 101 SER A N 1
ATOM 776 C CA . SER A 1 101 ? 14.203 3.725 -3.932 1 91.5 101 SER A CA 1
ATOM 777 C C . SER A 1 101 ? 14.25 4.145 -2.467 1 91.5 101 SER A C 1
ATOM 779 O O . SER A 1 101 ? 13.828 3.395 -1.587 1 91.5 101 SER A O 1
ATOM 781 N N . GLU A 1 102 ? 14.719 5.309 -2.258 1 93.69 102 GLU A N 1
ATOM 782 C CA . GLU A 1 102 ? 14.758 5.82 -0.892 1 93.69 102 GLU A CA 1
ATOM 783 C C . GLU A 1 102 ? 13.352 5.992 -0.33 1 93.69 102 GLU A C 1
ATOM 785 O O . GLU A 1 102 ? 13.086 5.652 0.827 1 93.69 102 GLU A O 1
ATOM 790 N N . TYR A 1 103 ? 12.445 6.523 -1.163 1 94.94 103 TYR A N 1
ATOM 791 C CA . TYR A 1 103 ? 11.062 6.688 -0.742 1 94.94 103 TYR A CA 1
ATOM 792 C C . TYR A 1 103 ? 10.445 5.348 -0.353 1 94.94 103 TYR A C 1
ATOM 794 O O . TYR A 1 103 ? 9.828 5.227 0.708 1 94.94 103 TYR A O 1
ATOM 802 N N . VAL A 1 104 ? 10.641 4.395 -1.148 1 92.81 104 VAL A N 1
ATOM 803 C CA . VAL A 1 104 ? 10.086 3.066 -0.908 1 92.81 104 VAL A CA 1
ATOM 804 C C . VAL A 1 104 ? 10.641 2.504 0.399 1 92.81 104 VAL A C 1
ATOM 806 O O . VAL A 1 104 ? 9.898 1.952 1.211 1 92.81 104 VAL A O 1
ATOM 809 N N . GLN A 1 105 ? 11.93 2.688 0.617 1 91.25 105 GLN A N 1
ATOM 810 C CA . GLN A 1 105 ? 12.562 2.199 1.838 1 91.25 105 GLN A CA 1
ATOM 811 C C . GLN A 1 105 ? 11.977 2.879 3.072 1 91.25 105 GLN A C 1
ATOM 813 O O . GLN A 1 105 ? 11.68 2.219 4.07 1 91.25 105 GLN A O 1
ATOM 818 N N . GLU A 1 106 ? 11.672 4.078 2.953 1 93.06 106 GLU A N 1
ATOM 819 C CA . GLU A 1 106 ? 11.312 4.871 4.125 1 93.06 106 GLU A CA 1
ATOM 820 C C . GLU A 1 106 ? 9.812 4.816 4.387 1 93.06 106 GLU A C 1
ATOM 822 O O . GLU A 1 106 ? 9.375 4.824 5.543 1 93.06 106 GLU A O 1
ATOM 827 N N . TYR A 1 107 ? 9.039 4.742 3.332 1 93.5 107 TYR A N 1
ATOM 828 C CA . TYR A 1 107 ? 7.613 4.98 3.529 1 93.5 107 TYR A CA 1
ATOM 829 C C . TYR A 1 107 ? 6.801 3.736 3.188 1 93.5 107 TYR A C 1
ATOM 831 O O . TYR A 1 107 ? 5.723 3.518 3.75 1 93.5 107 TYR A O 1
ATOM 839 N N . ASP A 1 108 ? 7.289 2.947 2.309 1 89 108 ASP A N 1
ATOM 840 C CA . ASP A 1 108 ? 6.496 1.796 1.887 1 89 108 ASP A CA 1
ATOM 841 C C . ASP A 1 108 ? 6.883 0.546 2.676 1 89 108 ASP A C 1
ATOM 843 O O . ASP A 1 108 ? 6.023 -0.261 3.031 1 89 108 ASP A O 1
ATOM 847 N N . LEU A 1 109 ? 8.188 0.412 2.936 1 86 109 LEU A N 1
ATOM 848 C CA . LEU A 1 109 ? 8.664 -0.825 3.545 1 86 109 LEU A CA 1
ATOM 849 C C . LEU A 1 109 ? 8.812 -0.666 5.055 1 86 109 LEU A C 1
ATOM 851 O O . LEU A 1 109 ? 8.656 -1.634 5.801 1 86 109 LEU A O 1
ATOM 855 N N . SER A 1 110 ? 9.133 0.579 5.383 1 76.88 110 SER A N 1
ATOM 856 C CA . SER A 1 110 ? 9.398 0.808 6.797 1 76.88 110 SER A CA 1
ATOM 857 C C . SER A 1 110 ? 8.109 1.035 7.574 1 76.88 110 SER A C 1
ATOM 859 O O . SER A 1 110 ? 7.191 1.707 7.09 1 76.88 110 SER A O 1
ATOM 861 N N . ARG A 1 111 ? 8 0.438 8.703 1 75.81 111 ARG A N 1
ATOM 862 C CA . ARG A 1 111 ? 6.875 0.673 9.602 1 75.81 111 ARG A CA 1
ATOM 863 C C . ARG A 1 111 ? 7.098 1.927 10.445 1 75.81 111 ARG A C 1
ATOM 865 O O . ARG A 1 111 ? 6.199 2.369 11.156 1 75.81 111 ARG A O 1
ATOM 872 N N . ARG A 1 112 ? 8.203 2.533 10.195 1 85.75 112 ARG A N 1
ATOM 873 C CA . ARG A 1 112 ? 8.57 3.652 11.062 1 85.75 112 ARG A CA 1
ATOM 874 C C . ARG A 1 112 ? 8.008 4.965 10.523 1 85.75 112 ARG A C 1
ATOM 876 O O . ARG A 1 112 ? 7.883 5.941 11.266 1 85.75 112 ARG A O 1
ATOM 883 N N . HIS A 1 113 ? 7.688 5.008 9.305 1 93.75 113 HIS A N 1
ATOM 884 C CA . HIS A 1 113 ? 7.262 6.266 8.703 1 93.75 113 HIS A CA 1
ATOM 885 C C . HIS A 1 113 ? 6.016 6.07 7.844 1 93.75 113 HIS A C 1
ATOM 887 O O . HIS A 1 113 ? 5.922 6.621 6.746 1 93.75 113 HIS A O 1
ATOM 893 N N . ALA A 1 114 ? 5.121 5.25 8.414 1 91.69 114 ALA A N 1
ATOM 894 C CA . ALA A 1 114 ? 3.885 4.965 7.695 1 91.69 114 ALA A CA 1
ATOM 895 C C . ALA A 1 114 ? 3.062 6.234 7.5 1 91.69 114 ALA A C 1
ATOM 897 O O . ALA A 1 114 ? 2.912 7.035 8.43 1 91.69 114 ALA A O 1
ATOM 898 N N . LEU A 1 115 ? 2.475 6.402 6.285 1 95.88 115 LEU A N 1
ATOM 899 C CA . LEU A 1 115 ? 1.701 7.598 5.98 1 95.88 115 LEU A CA 1
ATOM 900 C C . LEU A 1 115 ? 0.214 7.359 6.215 1 95.88 115 LEU A C 1
ATOM 902 O O . LEU A 1 115 ? -0.604 8.258 6.016 1 95.88 115 LEU A O 1
ATOM 906 N N . HIS A 1 116 ? -0.169 6.156 6.621 1 94.56 116 HIS A N 1
ATOM 907 C CA . HIS A 1 116 ? -1.555 5.867 6.973 1 94.56 116 HIS A CA 1
ATOM 908 C C . HIS A 1 116 ? -1.852 6.25 8.414 1 94.56 116 HIS A C 1
ATOM 910 O O . HIS A 1 116 ? -1.238 5.719 9.344 1 94.56 116 HIS A O 1
ATOM 916 N N . LEU A 1 117 ? -2.801 7.059 8.586 1 95.31 117 LEU A N 1
ATOM 917 C CA . LEU A 1 117 ? -3.049 7.688 9.875 1 95.31 117 LEU A CA 1
ATOM 918 C C . LEU A 1 117 ? -3.457 6.648 10.914 1 95.31 117 LEU A C 1
ATOM 920 O O . LEU A 1 117 ? -3.018 6.707 12.07 1 95.31 117 LEU A O 1
ATOM 924 N N . SER A 1 118 ? -4.254 5.688 10.586 1 91.31 118 SER A N 1
ATOM 925 C CA . SER A 1 118 ? -4.77 4.719 11.547 1 91.31 118 SER A CA 1
ATOM 926 C C . SER A 1 118 ? -3.68 3.754 12 1 91.31 118 SER A C 1
ATOM 928 O O . SER A 1 118 ? -3.844 3.049 12.992 1 91.31 118 SER A O 1
ATOM 930 N N . TYR A 1 119 ? -2.596 3.75 11.297 1 87.56 119 TYR A N 1
ATOM 931 C CA . TYR A 1 119 ? -1.489 2.861 11.625 1 87.56 119 TYR A CA 1
ATOM 932 C C . TYR A 1 119 ? -0.96 3.152 13.023 1 87.56 119 TYR A C 1
ATOM 934 O O . TYR A 1 119 ? -0.676 2.229 13.797 1 87.56 119 TYR A O 1
ATOM 942 N N . TRP A 1 120 ? -0.882 4.289 13.336 1 85.69 120 TRP A N 1
ATOM 943 C CA . TRP A 1 120 ? -0.168 4.754 14.516 1 85.69 120 TRP A CA 1
ATOM 944 C C . TRP A 1 120 ? -1.014 4.566 15.773 1 85.69 120 TRP A C 1
ATOM 946 O O . TRP A 1 120 ? -0.479 4.375 16.875 1 85.69 120 TRP A O 1
ATOM 956 N N . THR A 1 121 ? -2.25 4.617 15.641 1 79.12 121 THR A N 1
ATOM 957 C CA . THR A 1 121 ? -3.062 4.707 16.844 1 79.12 121 THR A CA 1
ATOM 958 C C . THR A 1 121 ? -3.986 3.496 16.969 1 79.12 121 THR A C 1
ATOM 960 O O . THR A 1 121 ? -4.469 3.182 18.062 1 79.12 121 THR A O 1
ATOM 963 N N . ASP A 1 122 ? -4.25 2.91 15.766 1 74.56 122 ASP A N 1
ATOM 964 C CA . ASP A 1 122 ? -5.215 1.816 15.812 1 74.56 122 ASP A CA 1
ATOM 965 C C . ASP A 1 122 ? -4.516 0.463 15.695 1 74.56 122 ASP A C 1
ATOM 967 O O . ASP A 1 122 ? -3.855 0.184 14.688 1 74.56 122 ASP A O 1
ATOM 971 N N . GLY A 1 123 ? -4.102 -0.15 16.734 1 69.31 123 GLY A N 1
ATOM 972 C CA . GLY A 1 123 ? -3.254 -1.324 16.875 1 69.31 123 GLY A CA 1
ATOM 973 C C . GLY A 1 123 ? -3.811 -2.547 16.172 1 69.31 123 GLY A C 1
ATOM 974 O O . GLY A 1 123 ? -3.057 -3.344 15.609 1 69.31 123 GLY A O 1
ATOM 975 N N . ASP A 1 124 ? -5.062 -2.809 16.328 1 77.38 124 ASP A N 1
ATOM 976 C CA . ASP A 1 124 ? -5.512 -4.078 15.758 1 77.38 124 ASP A CA 1
ATOM 977 C C . ASP A 1 124 ? -6.285 -3.861 14.461 1 77.38 124 ASP A C 1
ATOM 979 O O . ASP A 1 124 ? -6.77 -2.758 14.195 1 77.38 124 ASP A O 1
ATOM 983 N N . THR A 1 125 ? -6.316 -4.906 13.641 1 78.56 125 THR A N 1
ATOM 984 C CA . THR A 1 125 ? -6.883 -4.895 12.297 1 78.56 125 THR A CA 1
ATOM 985 C C . THR A 1 125 ? -8.352 -4.484 12.336 1 78.56 125 THR A C 1
ATOM 987 O O . THR A 1 125 ? -8.82 -3.754 11.461 1 78.56 125 THR A O 1
ATOM 990 N N . ARG A 1 126 ? -9.07 -4.891 13.297 1 81.25 126 ARG A N 1
ATOM 991 C CA . ARG A 1 126 ? -10.5 -4.582 13.383 1 81.25 126 ARG A CA 1
ATOM 992 C C . ARG A 1 126 ? -10.719 -3.092 13.609 1 81.25 126 ARG A C 1
ATOM 994 O O . ARG A 1 126 ? -11.531 -2.467 12.922 1 81.25 126 ARG A O 1
ATOM 1001 N N . ARG A 1 127 ? -10.031 -2.518 14.508 1 85.44 127 ARG A N 1
ATOM 1002 C CA . ARG A 1 127 ? -10.125 -1.091 14.797 1 85.44 127 ARG A CA 1
ATOM 1003 C C . ARG A 1 127 ? -9.711 -0.257 13.594 1 85.44 127 ARG A C 1
ATOM 1005 O O . ARG A 1 127 ? -10.359 0.745 13.273 1 85.44 127 ARG A O 1
ATOM 1012 N N . ARG A 1 128 ? -8.727 -0.729 12.945 1 89.31 128 ARG A N 1
ATOM 1013 C CA . ARG A 1 128 ? -8.281 -0.027 11.742 1 89.31 128 ARG A CA 1
ATOM 1014 C C . ARG A 1 128 ? -9.352 -0.084 10.656 1 89.31 128 ARG A C 1
ATOM 1016 O O . ARG A 1 128 ? -9.594 0.907 9.961 1 89.31 128 ARG A O 1
ATOM 1023 N N . GLY A 1 129 ? -10.008 -1.244 10.57 1 89.25 129 GLY A N 1
ATOM 1024 C CA . GLY A 1 129 ? -11.102 -1.368 9.625 1 89.25 129 GLY A CA 1
ATOM 1025 C C . GLY A 1 129 ? -12.219 -0.372 9.867 1 89.25 129 GLY A C 1
ATOM 1026 O O . GLY A 1 129 ? -12.75 0.218 8.922 1 89.25 129 GLY A O 1
ATOM 1027 N N . GLU A 1 130 ? -12.523 -0.154 11.086 1 90 130 GLU A N 1
ATOM 1028 C CA . GLU A 1 130 ? -13.562 0.804 11.461 1 90 130 GLU A CA 1
ATOM 1029 C C . GLU A 1 130 ? -13.148 2.23 11.117 1 90 130 GLU A C 1
ATOM 1031 O O . GLU A 1 130 ? -13.961 3.02 10.633 1 90 130 GLU A O 1
ATOM 1036 N N . THR A 1 131 ? -11.922 2.486 11.344 1 92.88 131 THR A N 1
ATOM 1037 C CA . THR A 1 131 ? -11.383 3.805 11.023 1 92.88 131 THR A CA 1
ATOM 1038 C C . THR A 1 131 ? -11.469 4.07 9.523 1 92.88 131 THR A C 1
ATOM 1040 O O . THR A 1 131 ? -11.883 5.152 9.102 1 92.88 131 THR A O 1
ATOM 1043 N N . LEU A 1 132 ? -11.109 3.096 8.766 1 93.69 132 LEU A N 1
ATOM 1044 C CA . LEU A 1 132 ? -11.133 3.244 7.316 1 93.69 132 LEU A CA 1
ATOM 1045 C C . LEU A 1 132 ? -12.547 3.516 6.82 1 93.69 132 LEU A C 1
ATOM 1047 O O . LEU A 1 132 ? -12.742 4.312 5.902 1 93.69 132 LEU A O 1
ATOM 1051 N N . LEU A 1 133 ? -13.531 2.898 7.457 1 90.62 133 LEU 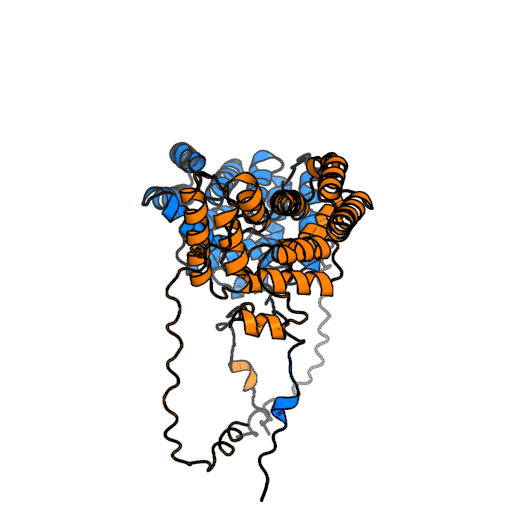A N 1
ATOM 1052 C CA . LEU A 1 133 ? -14.93 3.133 7.098 1 90.62 133 LEU A CA 1
ATOM 1053 C C . LEU A 1 133 ? -15.336 4.566 7.414 1 90.62 133 LEU A C 1
ATOM 1055 O O . LEU A 1 133 ? -16.078 5.188 6.645 1 90.62 133 LEU A O 1
ATOM 1059 N N . LYS A 1 134 ? -14.82 5.086 8.453 1 93 134 LYS A N 1
ATOM 1060 C CA . LYS A 1 134 ? -15.125 6.461 8.836 1 93 134 LYS A CA 1
ATOM 1061 C C . LYS A 1 134 ? -14.578 7.449 7.805 1 93 134 LYS A C 1
ATOM 1063 O O . LYS A 1 134 ? -15.266 8.398 7.422 1 93 134 LYS A O 1
ATOM 1068 N N . PHE A 1 135 ? -13.398 7.223 7.379 1 95.12 135 PHE A N 1
ATOM 1069 C CA . PHE A 1 135 ? -12.82 8.086 6.352 1 95.12 135 PHE A CA 1
ATOM 1070 C C . PHE A 1 135 ? -13.625 7.988 5.059 1 95.12 135 PHE A C 1
ATOM 1072 O O . PHE A 1 135 ? -13.898 9.008 4.418 1 95.12 135 PHE A O 1
ATOM 1079 N N . LYS A 1 136 ? -13.992 6.789 4.691 1 92.06 136 LYS A N 1
ATOM 1080 C CA . LYS A 1 136 ? -14.781 6.602 3.48 1 92.06 136 LYS A CA 1
ATOM 1081 C C . LYS A 1 136 ? -16.109 7.359 3.568 1 92.06 136 LYS A C 1
ATOM 1083 O O . LYS A 1 136 ? -16.516 8.016 2.607 1 92.06 136 LYS A O 1
ATOM 1088 N N . GLN A 1 137 ? -16.719 7.238 4.676 1 92.5 137 GLN A N 1
ATOM 1089 C CA . GLN A 1 137 ? -17.984 7.93 4.883 1 92.5 137 GLN A CA 1
ATOM 1090 C C . GLN A 1 137 ? -17.797 9.445 4.812 1 92.5 137 GLN A C 1
ATOM 1092 O O . GLN A 1 137 ? -18.641 10.148 4.238 1 92.5 137 GLN A O 1
ATOM 1097 N N . MET A 1 138 ? -16.75 9.906 5.375 1 94.62 138 MET A N 1
ATOM 1098 C CA . MET A 1 138 ? -16.438 11.336 5.32 1 94.62 138 MET A CA 1
ATOM 1099 C C . MET A 1 138 ? -16.344 11.812 3.879 1 94.62 138 MET A C 1
ATOM 1101 O O . MET A 1 138 ? -16.922 12.836 3.514 1 94.62 138 MET A O 1
ATOM 1105 N N . TYR A 1 139 ? -15.617 11.055 3.049 1 94.69 139 TYR A N 1
ATOM 1106 C CA . TYR A 1 139 ? -15.461 11.414 1.644 1 94.69 139 TYR A CA 1
ATOM 1107 C C . TYR A 1 139 ? -16.812 11.398 0.929 1 94.69 139 TYR A C 1
ATOM 1109 O O . TYR A 1 139 ? -17.141 12.336 0.192 1 94.69 139 TYR A O 1
ATOM 1117 N N . ARG A 1 140 ? -17.562 10.43 1.195 1 90.69 140 ARG A N 1
ATOM 1118 C CA . ARG A 1 140 ? -18.875 10.281 0.564 1 90.69 140 ARG A CA 1
ATOM 1119 C C . ARG A 1 140 ? -19.797 11.43 0.943 1 90.69 140 ARG A C 1
ATOM 1121 O O . ARG A 1 140 ? -20.5 11.977 0.088 1 90.69 140 ARG A O 1
ATOM 1128 N N . ASP A 1 141 ? -19.75 11.75 2.166 1 93 141 ASP A N 1
ATOM 1129 C CA . ASP A 1 141 ? -20.625 12.812 2.676 1 93 141 ASP A CA 1
ATOM 1130 C C . ASP A 1 141 ? -20.312 14.148 2.008 1 93 141 ASP A C 1
ATOM 1132 O O . ASP A 1 141 ? -21.172 15.023 1.923 1 93 141 ASP A O 1
ATOM 1136 N N . SER A 1 142 ? -19.109 14.281 1.576 1 93.94 142 SER A N 1
ATOM 1137 C CA . SER A 1 142 ? -18.703 15.547 0.978 1 93.94 142 SER A CA 1
ATOM 1138 C C . SER A 1 142 ? -18.75 15.484 -0.545 1 93.94 142 SER A C 1
ATOM 1140 O O . SER A 1 142 ? -18.266 16.391 -1.227 1 93.94 142 SER A O 1
ATOM 1142 N N . GLY A 1 143 ? -19.266 14.383 -1.065 1 88.62 143 GLY A N 1
ATOM 1143 C CA . GLY A 1 143 ? -19.484 14.25 -2.498 1 88.62 143 GLY A CA 1
ATOM 1144 C C . GLY A 1 143 ? -18.25 13.781 -3.246 1 88.62 143 GLY A C 1
ATOM 1145 O O . GLY A 1 143 ? -18.219 13.82 -4.477 1 88.62 143 GLY A O 1
ATOM 1146 N N . MET A 1 144 ? -17.266 13.492 -2.475 1 82.06 144 MET A N 1
ATOM 1147 C CA . MET A 1 144 ? -16.094 12.945 -3.127 1 82.06 144 MET A CA 1
ATOM 1148 C C . MET A 1 144 ? -16.266 11.461 -3.426 1 82.06 144 MET A C 1
ATOM 1150 O O . MET A 1 144 ? -16.453 10.648 -2.512 1 82.06 144 MET A O 1
ATOM 1154 N N . PHE A 1 145 ? -16.797 11.102 -4.574 1 64.12 145 PHE A N 1
ATOM 1155 C CA . PHE A 1 145 ? -16.953 9.703 -4.953 1 64.12 145 PHE A CA 1
ATOM 1156 C C . PHE A 1 145 ? -15.617 9.125 -5.41 1 64.12 145 PHE A C 1
ATOM 1158 O O . PHE A 1 145 ? -15.164 9.398 -6.527 1 64.12 145 PHE A O 1
ATOM 1165 N N . THR A 1 146 ? -14.711 9.086 -4.496 1 60.53 146 THR A N 1
ATOM 1166 C CA . THR A 1 146 ? -13.367 8.75 -4.953 1 60.53 146 THR A CA 1
ATOM 1167 C C . THR A 1 146 ? -13.195 7.238 -5.07 1 60.53 146 THR A C 1
ATOM 1169 O O . THR A 1 146 ? -13.562 6.492 -4.156 1 60.53 146 THR A O 1
ATOM 1172 N N . GLN A 1 147 ? -13.172 6.801 -6.309 1 65.12 147 GLN A N 1
ATOM 1173 C CA . GLN A 1 147 ? -12.609 5.473 -6.523 1 65.12 147 GLN A CA 1
ATOM 1174 C C . GLN A 1 147 ? -11.18 5.395 -6.004 1 65.12 147 GLN A C 1
ATOM 1176 O O . GLN A 1 147 ? -10.258 5.945 -6.613 1 65.12 147 GLN A O 1
ATOM 1181 N N . LEU A 1 148 ? -11.016 4.91 -4.773 1 72.94 148 LEU A N 1
ATOM 1182 C CA . LEU A 1 148 ? -9.703 4.887 -4.129 1 72.94 148 LEU A CA 1
ATOM 1183 C C . LEU A 1 148 ? -8.773 3.902 -4.832 1 72.94 148 LEU A C 1
ATOM 1185 O O . LEU A 1 148 ? -7.555 3.965 -4.66 1 72.94 148 LEU A O 1
ATOM 1189 N N . ASN A 1 149 ? -9.258 3.209 -5.871 1 70.38 149 ASN A N 1
ATOM 1190 C CA . ASN A 1 149 ? -8.5 2.25 -6.668 1 70.38 149 ASN A CA 1
ATOM 1191 C C . ASN A 1 149 ? -7.488 1.494 -5.812 1 70.38 149 ASN A C 1
ATOM 1193 O O . ASN A 1 149 ? -6.324 1.364 -6.195 1 70.38 149 ASN A O 1
ATOM 1197 N N . GLY A 1 150 ? -7.875 1.187 -4.629 1 78.94 150 GLY A N 1
ATOM 1198 C CA . GLY A 1 150 ? -7.023 0.367 -3.785 1 78.94 150 GLY A CA 1
ATOM 1199 C C . GLY A 1 150 ? -6.254 1.172 -2.754 1 78.94 150 GLY A C 1
ATOM 1200 O O . GLY A 1 150 ? -5.617 0.604 -1.865 1 78.94 150 GLY A O 1
ATOM 1201 N N . GLU A 1 151 ? -6.293 2.508 -2.885 1 87.75 151 GLU A N 1
ATOM 1202 C CA . GLU A 1 151 ? -5.664 3.342 -1.865 1 87.75 151 GLU A CA 1
ATOM 1203 C C . GLU A 1 151 ? -6.473 3.338 -0.571 1 87.75 151 GLU A C 1
ATOM 1205 O O . GLU A 1 151 ? -7.703 3.414 -0.603 1 87.75 151 GLU A O 1
ATOM 1210 N N . LEU A 1 152 ? -5.805 3.193 0.507 1 92.25 152 LEU A N 1
ATOM 1211 C CA . LEU A 1 152 ? -6.516 3.25 1.779 1 92.25 152 LEU A CA 1
ATOM 1212 C C . LEU A 1 152 ? -6.98 4.672 2.08 1 92.25 152 LEU A C 1
ATOM 1214 O O . LEU A 1 152 ? -6.242 5.633 1.848 1 92.25 152 LEU A O 1
ATOM 1218 N N . PRO A 1 153 ? -8.164 4.773 2.594 1 94.25 153 PRO A N 1
ATOM 1219 C CA . PRO A 1 153 ? -8.781 6.094 2.754 1 94.25 153 PRO A CA 1
ATOM 1220 C C . PRO A 1 153 ? -8.062 6.961 3.779 1 94.25 153 PRO A C 1
ATOM 1222 O O . PRO A 1 153 ? -8.219 8.188 3.781 1 94.25 153 PRO A O 1
ATOM 1225 N N . ASP A 1 154 ? -7.328 6.41 4.711 1 95.5 154 ASP A N 1
ATOM 1226 C CA . ASP A 1 154 ? -6.656 7.199 5.734 1 95.5 154 ASP A CA 1
ATOM 1227 C C . ASP A 1 154 ? -5.234 7.559 5.309 1 95.5 154 ASP A C 1
ATOM 1229 O O . ASP A 1 154 ? -4.398 7.906 6.145 1 95.5 154 ASP A O 1
ATOM 1233 N N . TYR A 1 155 ? -4.91 7.355 4.035 1 96.12 155 TYR A N 1
ATOM 1234 C CA . TYR A 1 155 ? -3.635 7.766 3.465 1 96.12 155 TYR A CA 1
ATOM 1235 C C . TYR A 1 155 ? -3.459 9.273 3.547 1 96.12 155 TYR A C 1
ATOM 1237 O O . TYR A 1 155 ? -4.242 10.031 2.965 1 96.12 155 TYR A O 1
ATOM 1245 N N . LEU A 1 156 ? -2.473 9.734 4.207 1 97.88 156 LEU A N 1
ATOM 1246 C CA . LEU A 1 156 ? -2.326 11.133 4.594 1 97.88 156 LEU A CA 1
ATOM 1247 C C . LEU A 1 156 ? -2.361 12.039 3.371 1 97.88 156 LEU A C 1
ATOM 1249 O O . LEU A 1 156 ? -3.072 13.047 3.361 1 97.88 156 LEU A O 1
ATOM 1253 N N . PRO A 1 157 ? -1.637 11.773 2.25 1 97.25 157 PRO A N 1
ATOM 1254 C CA . PRO A 1 157 ? -1.719 12.641 1.07 1 97.25 157 PRO A CA 1
ATOM 1255 C C . PRO A 1 157 ? -3.146 12.789 0.549 1 97.25 157 PRO A C 1
ATOM 1257 O O . PRO A 1 157 ? -3.541 13.883 0.13 1 97.25 157 PRO A O 1
ATOM 1260 N N . LEU A 1 158 ? -3.891 11.742 0.645 1 96 158 LEU A N 1
ATOM 1261 C CA . LEU A 1 158 ? -5.281 11.773 0.204 1 96 158 LEU A CA 1
ATOM 1262 C C . LEU A 1 158 ? -6.129 12.633 1.142 1 96 158 LEU A C 1
ATOM 1264 O O . LEU A 1 158 ? -6.961 13.422 0.688 1 96 158 LEU A O 1
ATOM 1268 N N . VAL A 1 159 ? -5.934 12.469 2.408 1 97.44 159 VAL A N 1
ATOM 1269 C CA . VAL A 1 159 ? -6.668 13.242 3.4 1 97.44 159 VAL A CA 1
ATOM 1270 C C . VAL A 1 159 ? -6.363 14.727 3.223 1 97.44 159 VAL A C 1
ATOM 1272 O O . VAL A 1 159 ? -7.262 15.57 3.303 1 97.44 159 VAL A O 1
ATOM 1275 N N . LEU A 1 160 ? -5.121 15.023 2.965 1 98.31 160 LEU A N 1
ATOM 1276 C CA . LEU A 1 160 ? -4.715 16.406 2.756 1 98.31 160 LEU A CA 1
ATOM 1277 C C . LEU A 1 160 ? -5.34 16.969 1.487 1 98.31 160 LEU A C 1
ATOM 1279 O O . LEU A 1 160 ? -5.773 18.125 1.465 1 98.31 160 LEU A O 1
ATOM 1283 N N . GLU A 1 161 ? -5.355 16.172 0.475 1 96.25 161 GLU A N 1
ATOM 1284 C CA . GLU A 1 161 ? -6 16.594 -0.765 1 96.25 161 GLU A CA 1
ATOM 1285 C C . GLU A 1 161 ? -7.48 16.875 -0.548 1 96.25 161 GLU A C 1
ATOM 1287 O O . GLU A 1 161 ? -8.008 17.891 -1.036 1 96.25 161 GLU A O 1
ATOM 1292 N N . PHE A 1 162 ? -8.133 15.992 0.138 1 96.69 162 PHE A N 1
ATOM 1293 C CA . PHE A 1 162 ? -9.539 16.172 0.481 1 96.69 162 PHE A CA 1
ATOM 1294 C C . PHE A 1 162 ? -9.75 17.469 1.247 1 96.69 162 PHE A C 1
ATOM 1296 O O . PHE A 1 162 ? -10.656 18.25 0.923 1 96.69 162 PHE A O 1
ATOM 1303 N N . ALA A 1 163 ? -8.898 17.75 2.227 1 97.25 163 ALA A N 1
ATOM 1304 C CA . ALA A 1 163 ? -9 18.969 3.047 1 97.25 163 ALA A CA 1
ATOM 1305 C C . ALA A 1 163 ? -8.742 20.219 2.215 1 97.25 163 ALA A C 1
ATOM 1307 O O . ALA A 1 163 ? -9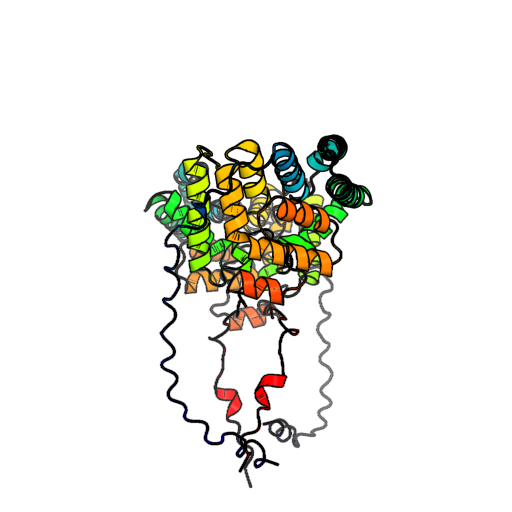.352 21.266 2.457 1 97.25 163 ALA A O 1
ATOM 1308 N N . ALA A 1 164 ? -7.891 20.078 1.279 1 96.81 164 ALA A N 1
ATOM 1309 C CA . ALA A 1 164 ? -7.496 21.234 0.476 1 96.81 164 ALA A CA 1
ATOM 1310 C C . ALA A 1 164 ? -8.547 21.562 -0.58 1 96.81 164 ALA A C 1
ATOM 1312 O O . ALA A 1 164 ? -8.828 22.734 -0.848 1 96.81 164 ALA A O 1
ATOM 1313 N N . LEU A 1 165 ? -9.219 20.5 -1.18 1 94.69 165 LEU A N 1
ATOM 1314 C CA . LEU A 1 165 ? -9.914 20.734 -2.443 1 94.69 165 LEU A CA 1
ATOM 1315 C C . LEU A 1 165 ? -11.406 20.438 -2.309 1 94.69 165 LEU A C 1
ATOM 1317 O O . LEU A 1 165 ? -12.203 20.859 -3.148 1 94.69 165 LEU A O 1
ATOM 1321 N N . VAL A 1 166 ? -11.75 19.703 -1.349 1 95 166 VAL A N 1
ATOM 1322 C CA . VAL A 1 166 ? -13.125 19.203 -1.335 1 95 166 VAL A CA 1
ATOM 1323 C C . VAL A 1 166 ? -13.883 19.812 -0.149 1 95 166 VAL A C 1
ATOM 1325 O O . VAL A 1 166 ? -14.828 20.578 -0.33 1 95 166 VAL A O 1
ATOM 1328 N N . ASP A 1 167 ? -13.43 19.531 1.078 1 96.12 167 ASP A N 1
ATOM 1329 C CA . ASP A 1 167 ? -14.086 19.969 2.305 1 96.12 167 ASP A CA 1
ATOM 1330 C C . ASP A 1 167 ? -13.062 20.234 3.406 1 96.12 167 ASP A C 1
ATOM 1332 O O . ASP A 1 167 ? -12.688 19.328 4.148 1 96.12 167 ASP A O 1
ATOM 1336 N N . ARG A 1 168 ? -12.664 21.453 3.561 1 96.25 168 ARG A N 1
ATOM 1337 C CA . ARG A 1 168 ? -11.594 21.828 4.477 1 96.25 168 ARG A CA 1
ATOM 1338 C C . ARG A 1 168 ? -12.008 21.594 5.926 1 96.25 168 ARG A C 1
ATOM 1340 O O . ARG A 1 168 ? -11.203 21.109 6.73 1 96.25 168 ARG A O 1
ATOM 1347 N N . THR A 1 169 ? -13.258 21.906 6.262 1 96.38 169 THR A N 1
ATOM 1348 C CA . THR A 1 169 ? -13.727 21.766 7.633 1 96.38 169 THR A CA 1
ATOM 1349 C C . THR A 1 169 ? -13.695 20.312 8.078 1 96.38 169 THR A C 1
ATOM 1351 O O . THR A 1 169 ? -13.125 19.984 9.117 1 96.38 169 THR A O 1
ATOM 1354 N N . LYS A 1 170 ? -14.219 19.422 7.27 1 96.44 170 LYS A N 1
ATOM 1355 C CA . LYS A 1 170 ? -14.234 18 7.605 1 96.44 170 LYS A CA 1
ATOM 1356 C C . LYS A 1 170 ? -12.82 17.406 7.566 1 96.44 170 LYS A C 1
ATOM 1358 O O . LYS A 1 170 ? -12.477 16.562 8.383 1 96.44 170 LYS A O 1
ATOM 1363 N N . GLY A 1 171 ? -12.094 17.875 6.582 1 97.38 171 GLY A N 1
ATOM 1364 C CA . GLY A 1 171 ? -10.711 17.422 6.504 1 97.38 171 GLY A CA 1
ATOM 1365 C C . GLY A 1 171 ? -9.891 17.797 7.727 1 97.38 171 GLY A C 1
ATOM 1366 O O . GLY A 1 171 ? -9.156 16.969 8.266 1 97.38 171 GLY A O 1
ATOM 1367 N N . ARG A 1 172 ? -10.031 19 8.203 1 96.94 172 ARG A N 1
ATOM 1368 C CA . ARG A 1 172 ? -9.328 19.453 9.398 1 96.94 172 ARG A CA 1
ATOM 1369 C C . ARG A 1 172 ? -9.789 18.688 10.633 1 96.94 172 ARG A C 1
ATOM 1371 O O . ARG A 1 172 ? -8.984 18.375 11.508 1 96.94 172 ARG A O 1
ATOM 1378 N N . ALA A 1 173 ? -11.086 18.406 10.695 1 96.38 173 ALA A N 1
ATOM 1379 C CA . ALA A 1 173 ? -11.602 17.609 11.805 1 96.38 173 ALA A CA 1
ATOM 1380 C C . ALA A 1 173 ? -10.953 16.219 11.828 1 96.38 173 ALA A C 1
ATOM 1382 O O . ALA A 1 173 ? -10.57 15.727 12.891 1 96.38 173 ALA A O 1
ATOM 1383 N N . ALA A 1 174 ? -10.828 15.641 10.664 1 96.75 174 ALA A N 1
ATOM 1384 C CA . ALA A 1 174 ? -10.203 14.328 10.57 1 96.75 174 ALA A CA 1
ATOM 1385 C C . ALA A 1 174 ? -8.734 14.383 10.961 1 96.75 174 ALA A C 1
ATOM 1387 O O . ALA A 1 174 ? -8.25 13.523 11.703 1 96.75 174 ALA A O 1
ATOM 1388 N N . LEU A 1 175 ? -8.008 15.398 10.461 1 97.56 175 LEU A N 1
ATOM 1389 C CA . LEU A 1 175 ? -6.602 15.57 10.805 1 97.56 175 LEU A CA 1
ATOM 1390 C C . LEU A 1 175 ? -6.426 15.773 12.305 1 97.56 175 LEU A C 1
ATOM 1392 O O . LEU A 1 175 ? -5.5 15.219 12.906 1 97.56 175 LEU A O 1
ATOM 1396 N N . GLN A 1 176 ? -7.332 16.5 12.875 1 95.44 176 GLN A N 1
ATOM 1397 C CA . GLN A 1 176 ? -7.27 16.734 14.312 1 95.44 176 GLN A CA 1
ATOM 1398 C C . GLN A 1 176 ? -7.574 15.453 15.094 1 95.44 176 GLN A C 1
ATOM 1400 O O . GLN A 1 176 ? -6.961 15.195 16.125 1 95.44 176 GLN A O 1
ATOM 1405 N N . ALA A 1 177 ? -8.547 14.742 14.617 1 93.75 177 ALA A N 1
ATOM 1406 C CA . ALA A 1 177 ? -8.891 13.477 15.266 1 93.75 177 ALA A CA 1
ATOM 1407 C C . ALA A 1 177 ? -7.684 12.555 15.336 1 93.75 177 ALA A C 1
ATOM 1409 O O . ALA A 1 177 ? -7.543 11.781 16.281 1 93.75 177 ALA A O 1
ATOM 1410 N N . TYR A 1 178 ? -6.836 12.672 14.375 1 94.94 178 TYR A N 1
ATOM 1411 C CA . TYR A 1 178 ? -5.656 11.812 14.336 1 94.94 178 TYR A CA 1
ATOM 1412 C C . TYR A 1 178 ? -4.387 12.617 14.555 1 94.94 178 TYR A C 1
ATOM 1414 O O . TYR A 1 178 ? -3.318 12.258 14.055 1 94.94 178 TYR A O 1
ATOM 1422 N N . ARG A 1 179 ? -4.496 13.68 15.305 1 94.81 179 ARG A N 1
ATOM 1423 C CA . ARG A 1 179 ? -3.363 14.539 15.633 1 94.81 179 ARG A CA 1
ATOM 1424 C C . ARG A 1 179 ? -2.234 13.734 16.266 1 94.81 179 ARG A C 1
ATOM 1426 O O . ARG A 1 179 ? -1.062 13.93 15.938 1 94.81 179 ARG A O 1
ATOM 1433 N N . PRO A 1 180 ? -2.506 12.812 17.203 1 93.44 180 PRO A N 1
ATOM 1434 C CA . PRO A 1 180 ? -1.41 12.016 17.75 1 93.44 180 PRO A CA 1
ATOM 1435 C C . PRO A 1 180 ? -0.619 11.273 16.672 1 93.44 180 PRO A C 1
ATOM 1437 O O . PRO A 1 180 ? 0.61 11.195 16.75 1 93.44 180 PRO A O 1
ATOM 1440 N N . SER A 1 181 ? -1.315 10.695 15.672 1 94.5 181 SER A N 1
ATOM 1441 C CA . SER A 1 181 ? -0.646 10.008 14.57 1 94.5 181 SER A CA 1
ATOM 1442 C C . SER A 1 181 ? 0.254 10.961 13.797 1 94.5 181 SER A C 1
ATOM 1444 O O . SER A 1 181 ? 1.389 10.617 13.461 1 94.5 181 SER A O 1
ATOM 1446 N N . LEU A 1 182 ? -0.229 12.148 13.508 1 96.94 182 LEU A N 1
ATOM 1447 C CA . LEU A 1 182 ? 0.549 13.164 12.805 1 96.94 182 LEU A CA 1
ATOM 1448 C C . LEU A 1 182 ? 1.811 13.523 13.586 1 96.94 182 LEU A C 1
ATOM 1450 O O . LEU A 1 182 ? 2.896 13.609 13.008 1 96.94 182 LEU A O 1
ATOM 1454 N N . GLU A 1 183 ? 1.616 13.641 14.852 1 96.81 183 GLU A N 1
ATOM 1455 C CA . GLU A 1 183 ? 2.732 14.062 15.703 1 96.81 183 GLU A CA 1
ATOM 1456 C C . GLU A 1 183 ? 3.766 12.945 15.836 1 96.81 183 GLU A C 1
ATOM 1458 O O . GLU A 1 183 ? 4.969 13.203 15.828 1 96.81 183 GLU A O 1
ATOM 1463 N N . LEU A 1 184 ? 3.303 11.742 15.984 1 94.38 184 LEU A N 1
ATOM 1464 C CA . LEU A 1 184 ? 4.234 10.617 16.031 1 94.38 184 LEU A CA 1
ATOM 1465 C C . LEU A 1 184 ? 5.016 10.508 14.727 1 94.38 184 LEU A C 1
ATOM 1467 O O . LEU A 1 184 ? 6.227 10.281 14.742 1 94.38 184 LEU A O 1
ATOM 1471 N N . LEU A 1 185 ? 4.348 10.648 13.617 1 96.12 185 LEU A N 1
ATOM 1472 C CA . LEU A 1 185 ? 5.016 10.648 12.32 1 96.12 185 LEU A CA 1
ATOM 1473 C C . LEU A 1 185 ? 6.016 11.797 12.227 1 96.12 185 LEU A C 1
ATOM 1475 O O . LEU A 1 185 ? 7.156 11.602 11.789 1 96.12 185 LEU A O 1
ATOM 1479 N N . ARG A 1 186 ? 5.594 12.977 12.625 1 97.56 186 ARG A N 1
ATOM 1480 C CA . ARG A 1 186 ? 6.465 14.148 12.602 1 97.56 186 ARG A CA 1
ATOM 1481 C C . ARG A 1 186 ? 7.746 13.891 13.383 1 97.56 186 ARG A C 1
ATOM 1483 O O . ARG A 1 186 ? 8.844 14.125 12.875 1 97.56 186 ARG A O 1
ATOM 1490 N N . LEU A 1 187 ? 7.605 13.375 14.57 1 96.62 187 LEU A N 1
ATOM 1491 C CA . LEU A 1 187 ? 8.758 13.125 15.43 1 96.62 187 LEU A CA 1
ATOM 1492 C C . LEU A 1 187 ? 9.625 12.008 14.852 1 96.62 187 LEU A C 1
ATOM 1494 O O . LEU A 1 187 ? 10.859 12.062 14.945 1 96.62 187 LEU A O 1
ATOM 1498 N N . SER A 1 188 ? 9 11.008 14.312 1 95.44 188 SER A N 1
ATOM 1499 C CA . SER A 1 188 ? 9.75 9.93 13.68 1 95.44 188 SER A CA 1
ATOM 1500 C C . SER A 1 188 ? 10.57 10.445 12.5 1 95.44 188 SER A C 1
ATOM 1502 O O . SER A 1 188 ? 11.719 10.039 12.305 1 95.44 188 SER A O 1
ATOM 1504 N N . LEU A 1 189 ? 9.992 11.336 11.672 1 97.38 189 LEU A N 1
ATOM 1505 C CA . LEU A 1 189 ? 10.703 11.93 10.555 1 97.38 189 LEU A CA 1
ATOM 1506 C C . LEU A 1 189 ? 11.883 12.773 11.039 1 97.38 189 LEU A C 1
ATOM 1508 O O . LEU A 1 189 ? 12.945 12.773 10.422 1 97.38 189 LEU A O 1
ATOM 1512 N N . LYS A 1 190 ? 11.641 13.484 12.102 1 97.19 190 LYS A N 1
ATOM 1513 C CA . LYS A 1 190 ? 12.711 14.273 12.711 1 97.19 190 LYS A CA 1
ATOM 1514 C C . LYS A 1 190 ? 13.875 13.383 13.141 1 97.19 190 LYS A C 1
ATOM 1516 O O . LYS A 1 190 ? 15.031 13.664 12.812 1 97.19 190 LYS A O 1
ATOM 1521 N N . ASP A 1 191 ? 13.539 12.344 13.82 1 95.62 191 ASP A N 1
ATOM 1522 C CA . ASP A 1 191 ? 14.539 11.406 14.328 1 95.62 191 ASP A CA 1
ATOM 1523 C C . ASP A 1 191 ? 15.312 10.75 13.188 1 95.62 191 ASP A C 1
ATOM 1525 O O . ASP A 1 191 ? 16.5 10.469 13.312 1 95.62 191 ASP A O 1
ATOM 1529 N N . GLY A 1 192 ? 14.664 10.539 12.148 1 95.25 192 GLY A N 1
ATOM 1530 C CA . GLY A 1 192 ? 15.281 9.922 10.984 1 95.25 192 GLY A CA 1
ATOM 1531 C C . GLY A 1 192 ? 15.977 10.922 10.078 1 95.25 192 GLY A C 1
ATOM 1532 O O . GLY A 1 192 ? 16.578 10.539 9.07 1 95.25 192 GLY A O 1
ATOM 1533 N N . ASN A 1 193 ? 15.891 12.18 10.391 1 96.88 193 ASN A N 1
ATOM 1534 C CA . ASN A 1 193 ? 16.453 13.258 9.578 1 96.88 193 ASN A CA 1
ATOM 1535 C C . ASN A 1 193 ? 15.969 13.188 8.133 1 96.88 193 ASN A C 1
ATOM 1537 O O . ASN A 1 193 ? 16.781 13.25 7.199 1 96.88 193 ASN A O 1
ATOM 1541 N N . LEU A 1 194 ? 14.688 12.969 7.977 1 97.62 194 LEU A N 1
ATOM 1542 C CA . LEU A 1 194 ? 14.094 12.852 6.648 1 97.62 194 LEU A CA 1
ATOM 1543 C C . LEU A 1 194 ? 13.625 14.203 6.141 1 97.62 194 LEU A C 1
ATOM 1545 O O . LEU A 1 194 ? 13.164 15.039 6.922 1 97.62 194 LEU A O 1
ATOM 1549 N N . PRO A 1 195 ? 13.672 14.438 4.844 1 98.25 195 PRO A N 1
ATOM 1550 C CA . PRO A 1 195 ? 13.406 15.766 4.281 1 98.25 195 PRO A CA 1
ATOM 1551 C C . PRO A 1 195 ? 11.953 16.203 4.477 1 98.25 195 PRO A C 1
ATOM 1553 O O . PRO A 1 195 ? 11.664 17.406 4.465 1 98.25 195 PRO A O 1
ATOM 1556 N N . HIS A 1 196 ? 11.07 15.297 4.73 1 98.69 196 HIS A N 1
ATOM 1557 C CA . HIS A 1 196 ? 9.641 15.602 4.75 1 98.69 196 HIS A CA 1
ATOM 1558 C C . HIS A 1 196 ? 9.203 16.125 6.109 1 98.69 196 HIS A C 1
ATOM 1560 O O . HIS A 1 196 ? 8.047 16.516 6.289 1 98.69 196 HIS A O 1
ATOM 1566 N N . TYR A 1 197 ? 10.117 16.219 7.094 1 98.5 197 TYR A N 1
ATOM 1567 C CA . TYR A 1 197 ? 9.789 16.641 8.453 1 98.5 197 TYR A CA 1
ATOM 1568 C C . TYR A 1 197 ? 9.102 18 8.445 1 98.5 197 TYR A C 1
ATOM 1570 O O . TYR A 1 197 ? 8.062 18.188 9.078 1 98.5 197 TYR A O 1
ATOM 1578 N N . GLY A 1 198 ? 9.68 18.922 7.758 1 98.69 198 GLY A N 1
ATOM 1579 C CA . GLY A 1 198 ? 9.164 20.281 7.758 1 98.69 198 GLY A CA 1
ATOM 1580 C C . GLY A 1 198 ? 7.723 20.375 7.277 1 98.69 198 GLY A C 1
ATOM 1581 O O . GLY A 1 198 ? 6.969 21.234 7.73 1 98.69 198 GLY A O 1
ATOM 1582 N N . LEU A 1 199 ? 7.344 19.531 6.285 1 98.88 199 LEU A N 1
ATOM 1583 C CA . LEU A 1 199 ? 5.965 19.516 5.805 1 98.88 199 LEU A CA 1
ATOM 1584 C C . LEU A 1 199 ? 5 19.156 6.93 1 98.88 199 LEU A C 1
ATOM 1586 O O . LEU A 1 199 ? 3.979 19.828 7.113 1 98.88 199 LEU A O 1
ATOM 1590 N N . LEU A 1 200 ? 5.375 18.109 7.719 1 98.69 200 LEU A N 1
ATOM 1591 C CA . LEU A 1 200 ? 4.512 17.688 8.82 1 98.69 200 LEU A CA 1
ATOM 1592 C C . LEU A 1 200 ? 4.445 18.75 9.898 1 98.69 200 LEU A C 1
ATOM 1594 O O . LEU A 1 200 ? 3.389 18.969 10.5 1 98.69 200 LEU A O 1
ATOM 1598 N N . HIS A 1 201 ? 5.582 19.391 10.125 1 98.31 201 HIS A N 1
ATOM 1599 C CA . HIS A 1 201 ? 5.602 20.484 11.086 1 98.31 201 HIS A CA 1
ATOM 1600 C C . HIS A 1 201 ? 4.609 21.578 10.695 1 98.31 201 HIS A C 1
ATOM 1602 O O . HIS A 1 201 ? 3.85 22.062 11.531 1 98.31 201 HIS A O 1
ATOM 1608 N N . SER A 1 202 ? 4.59 21.906 9.422 1 98.5 202 SER A N 1
ATOM 1609 C CA . SER A 1 202 ? 3.691 22.953 8.93 1 98.5 202 SER A CA 1
ATOM 1610 C C . SER A 1 202 ? 2.234 22.5 9.016 1 98.5 202 SER A C 1
ATOM 1612 O O . SER A 1 202 ? 1.362 23.281 9.398 1 98.5 202 SER A O 1
ATOM 1614 N N . ILE A 1 203 ? 1.916 21.266 8.633 1 98.5 203 ILE A N 1
ATOM 1615 C CA . ILE A 1 203 ? 0.562 20.734 8.703 1 98.5 203 ILE A CA 1
ATOM 1616 C C . ILE A 1 203 ? 0.059 20.797 10.148 1 98.5 203 ILE A C 1
ATOM 1618 O O . ILE A 1 203 ? -1.033 21.312 10.406 1 98.5 203 ILE A O 1
ATOM 1622 N N . CYS A 1 204 ? 0.88 20.328 11.086 1 97.75 204 CYS A N 1
ATOM 1623 C CA . CYS A 1 204 ? 0.5 20.312 12.492 1 97.75 204 CYS A CA 1
ATOM 1624 C C . CYS A 1 204 ? 0.266 21.734 13 1 97.75 204 CYS A C 1
ATOM 1626 O O . CYS A 1 204 ? -0.613 21.969 13.828 1 97.75 204 CYS A O 1
ATOM 1628 N N . GLY A 1 205 ? 1.026 22.641 12.469 1 96.56 205 GLY A N 1
ATOM 1629 C CA . GLY A 1 205 ? 0.91 24.047 12.867 1 96.56 205 GLY A CA 1
ATOM 1630 C C . GLY A 1 205 ? -0.415 24.672 12.469 1 96.56 205 GLY A C 1
ATOM 1631 O O . GLY A 1 205 ? -0.803 25.703 13.008 1 96.56 205 GLY A O 1
ATOM 1632 N N . THR A 1 206 ? -1.117 24.078 11.469 1 96.94 206 THR A N 1
ATOM 1633 C CA . THR A 1 206 ? -2.395 24.625 11.023 1 96.94 206 THR A CA 1
ATOM 1634 C C . THR A 1 206 ? -3.523 24.188 11.953 1 96.94 206 THR A C 1
ATOM 1636 O O . THR A 1 206 ? -4.629 24.719 11.883 1 96.94 206 THR A O 1
ATOM 1639 N N . LEU A 1 207 ? -3.32 23.203 12.852 1 96.12 207 LEU A N 1
ATOM 1640 C CA . LEU A 1 207 ? -4.348 22.578 13.688 1 96.12 207 LEU A CA 1
ATOM 1641 C C . LEU A 1 207 ? -4.281 23.109 15.109 1 96.12 207 LEU A C 1
ATOM 1643 O O . LEU A 1 207 ? -3.225 23.547 15.57 1 96.12 207 LEU A O 1
ATOM 1647 N N . PRO A 1 208 ? -5.387 23.109 15.781 1 92.44 208 PRO A N 1
ATOM 1648 C CA . PRO A 1 208 ? -5.383 23.609 17.156 1 92.44 208 PRO A CA 1
ATOM 1649 C C . PRO A 1 208 ? -4.508 22.781 18.078 1 92.44 208 PRO A C 1
ATOM 1651 O O . PRO A 1 208 ? -4.391 21.562 17.906 1 92.44 208 PRO A O 1
ATOM 1654 N N . GLY A 1 209 ? -3.869 23.453 19.047 1 89.75 209 GLY A N 1
ATOM 1655 C CA . GLY A 1 209 ? -3.057 22.797 20.047 1 89.75 209 GLY A CA 1
ATOM 1656 C C . GLY A 1 209 ? -1.567 22.922 19.797 1 89.75 209 GLY A C 1
ATOM 1657 O O . GLY A 1 209 ? -1.146 23.125 18.656 1 89.75 209 GLY A O 1
ATOM 1658 N N . VAL A 1 210 ? -0.808 22.734 20.859 1 89.19 210 VAL A N 1
ATOM 1659 C CA . VAL A 1 210 ? 0.646 22.812 20.75 1 89.19 210 VAL A CA 1
ATOM 1660 C C . VAL A 1 210 ? 1.216 21.469 20.344 1 89.19 210 VAL A C 1
ATOM 1662 O O . VAL A 1 210 ? 0.729 20.422 20.781 1 89.19 210 VAL A O 1
ATOM 1665 N N . SER A 1 211 ? 2.182 21.516 19.453 1 92.06 211 SER A N 1
ATOM 1666 C CA . SER A 1 211 ? 2.836 20.266 19.031 1 92.06 211 SER A CA 1
ATOM 1667 C C . SER A 1 211 ? 3.746 19.734 20.125 1 92.06 211 SER A C 1
ATOM 1669 O O . SER A 1 211 ? 4.609 20.453 20.641 1 92.06 211 SER A O 1
ATOM 1671 N N . PRO A 1 212 ? 3.572 18.5 20.453 1 91.88 212 PRO A N 1
ATOM 1672 C CA . PRO A 1 212 ? 4.477 17.891 21.438 1 91.88 212 PRO A CA 1
ATOM 1673 C C . PRO A 1 212 ? 5.918 17.812 20.938 1 91.88 212 PRO A C 1
ATOM 1675 O O . PRO A 1 212 ? 6.156 17.797 19.719 1 91.88 212 PRO A O 1
ATOM 1678 N N . GLU A 1 213 ? 6.816 17.766 21.875 1 91.38 213 GLU A N 1
ATOM 1679 C CA . GLU A 1 213 ? 8.227 17.734 21.516 1 91.38 213 GLU A CA 1
ATOM 1680 C C . GLU A 1 213 ? 8.805 16.328 21.656 1 91.38 213 GLU A C 1
ATOM 1682 O O . GLU A 1 213 ? 9.883 16.031 21.141 1 91.38 213 GLU A O 1
ATOM 1687 N N . THR A 1 214 ? 8.023 15.508 22.422 1 89.94 214 THR A N 1
ATOM 1688 C CA . THR A 1 214 ? 8.508 14.148 22.656 1 89.94 214 THR A CA 1
ATOM 1689 C C . THR A 1 214 ? 7.395 13.133 22.406 1 89.94 214 THR A C 1
ATOM 1691 O O . THR A 1 214 ? 6.215 13.484 22.406 1 89.94 214 THR A O 1
ATOM 1694 N N . GLN A 1 215 ? 7.84 11.922 22.188 1 87.81 215 GLN A N 1
ATOM 1695 C CA . GLN A 1 215 ? 6.875 10.844 21.984 1 87.81 215 GLN A CA 1
ATOM 1696 C C . GLN A 1 215 ? 6.02 10.641 23.234 1 87.81 215 GLN A C 1
ATOM 1698 O O . GLN A 1 215 ? 4.836 10.312 23.125 1 87.81 215 GLN A O 1
ATOM 1703 N N . GLU A 1 216 ? 6.598 10.758 24.344 1 86.25 216 GLU A N 1
ATOM 1704 C CA . GLU A 1 216 ? 5.879 10.625 25.594 1 86.25 216 GLU A CA 1
ATOM 1705 C C . GLU A 1 216 ? 4.734 11.625 25.688 1 86.25 216 GLU A C 1
ATOM 1707 O O . GLU A 1 216 ? 3.643 11.289 26.156 1 86.25 216 GLU A O 1
ATOM 1712 N N . GLN A 1 217 ? 4.996 12.773 25.25 1 87.44 217 GLN A N 1
ATOM 1713 C CA . GLN A 1 217 ? 3.969 13.812 25.25 1 87.44 217 GLN A CA 1
ATOM 1714 C C . GLN A 1 217 ? 2.826 13.461 24.297 1 87.44 217 GLN A C 1
ATOM 1716 O O . GLN A 1 217 ? 1.666 13.781 24.578 1 87.44 217 GLN A O 1
ATOM 1721 N N . VAL A 1 218 ? 3.164 12.828 23.188 1 88.69 218 VAL A N 1
ATOM 1722 C CA . VAL A 1 218 ? 2.127 12.422 22.234 1 88.69 218 VAL A CA 1
ATOM 1723 C C . VAL A 1 218 ? 1.229 11.367 22.875 1 88.69 218 VAL A C 1
ATOM 1725 O O . VAL A 1 218 ? 0.011 11.383 22.688 1 88.69 218 VAL A O 1
ATOM 1728 N N . GLN A 1 219 ? 1.816 10.492 23.531 1 81.69 219 GLN A N 1
ATOM 1729 C CA . GLN A 1 219 ? 1.066 9.438 24.188 1 81.69 219 GLN A CA 1
ATOM 1730 C C . GLN A 1 219 ? 0.07 10.016 25.188 1 81.69 219 GLN A C 1
ATOM 1732 O O . GLN A 1 219 ? -1.033 9.492 25.359 1 81.69 219 GLN A O 1
ATOM 1737 N N . GLN A 1 220 ? 0.441 11.031 25.828 1 78.56 220 GLN A N 1
ATOM 1738 C CA . GLN A 1 220 ? -0.447 11.688 26.781 1 78.56 220 GLN A CA 1
ATOM 1739 C C . GLN A 1 220 ? -1.634 12.336 26.062 1 78.56 220 GLN A C 1
ATOM 1741 O O . GLN A 1 220 ? -2.732 12.406 26.625 1 78.56 220 GLN A O 1
ATOM 1746 N N . MET A 1 221 ? -1.307 12.797 24.891 1 74.31 221 MET A N 1
ATOM 1747 C CA . MET A 1 221 ? -2.369 13.383 24.062 1 74.31 221 MET A CA 1
ATOM 1748 C C . MET A 1 221 ? -3.404 12.328 23.688 1 74.31 221 MET A C 1
ATOM 1750 O O . MET A 1 221 ? -4.605 12.594 23.703 1 74.31 221 MET A O 1
ATOM 1754 N N . ALA A 1 222 ? -2.918 11.148 22.984 1 63.59 222 ALA A N 1
ATOM 1755 C CA . ALA A 1 222 ? -3.748 10.133 22.328 1 63.59 222 ALA A CA 1
ATOM 1756 C C . ALA A 1 222 ? -4.379 9.203 23.375 1 63.59 222 ALA A C 1
ATOM 1758 O O . ALA A 1 222 ? -5.398 8.562 23.094 1 63.59 222 ALA A O 1
ATOM 1759 N N . GLY A 1 223 ? -4.102 9.328 24.609 1 51.78 223 GLY A N 1
ATOM 1760 C CA . GLY A 1 223 ? -4.375 8.227 25.516 1 51.78 223 GLY A CA 1
ATOM 1761 C C . GLY A 1 223 ? -3.82 6.898 25.031 1 51.78 223 GLY A C 1
ATOM 1762 O O . GLY A 1 223 ? -4.125 5.852 25.609 1 51.78 223 GLY A O 1
ATOM 1763 N N . TYR A 1 224 ? -3.496 6.66 23.672 1 50.81 224 TYR A N 1
ATOM 1764 C CA . TYR A 1 224 ? -3.021 5.391 23.125 1 50.81 224 TYR A CA 1
ATOM 1765 C C . TYR A 1 224 ? -1.746 5.59 22.328 1 50.81 224 TYR A C 1
ATOM 1767 O O . TYR A 1 224 ? -1.475 6.688 21.844 1 50.81 224 TYR A O 1
ATOM 1775 N N . GLY A 1 225 ? -0.731 4.777 22.438 1 43.97 225 GLY A N 1
ATOM 1776 C CA . GLY A 1 225 ? 0.491 4.758 21.641 1 43.97 225 GLY A CA 1
ATOM 1777 C C . GLY A 1 225 ? 0.402 3.857 20.422 1 43.97 225 GLY A C 1
ATOM 1778 O O . GLY A 1 225 ? -0.622 3.207 20.203 1 43.97 225 GLY A O 1
ATOM 1779 N N . PRO A 1 226 ? 1.282 3.92 19.391 1 47.72 226 PRO A N 1
ATOM 1780 C CA . PRO A 1 226 ? 1.288 3.055 18.219 1 47.72 226 PRO A CA 1
ATOM 1781 C C . PRO A 1 226 ? 1.16 1.574 18.562 1 47.72 226 PRO A C 1
ATOM 1783 O O . PRO A 1 226 ? 1.587 1.154 19.641 1 47.72 226 PRO A O 1
ATOM 1786 N N . PRO A 1 227 ? 0.245 0.864 17.812 1 42.56 227 PRO A N 1
ATOM 1787 C CA . PRO A 1 227 ? 0.068 -0.557 18.125 1 42.56 227 PRO A CA 1
ATOM 1788 C C . PRO A 1 227 ? 1.373 -1.346 18.031 1 42.56 227 PRO A C 1
ATOM 1790 O O . PRO A 1 227 ? 2.27 -0.985 17.266 1 42.56 227 PRO A O 1
ATOM 1793 N N . VAL A 1 228 ? 1.73 -1.983 19.156 1 40.25 228 VAL A N 1
ATOM 1794 C CA . VAL A 1 228 ? 2.785 -2.99 19.094 1 40.25 228 VAL A CA 1
ATOM 1795 C C . VAL A 1 228 ? 2.309 -4.195 18.297 1 40.25 228 VAL A C 1
ATOM 1797 O O . VAL A 1 228 ? 1.314 -4.836 18.641 1 40.25 228 VAL A O 1
ATOM 1800 N N . GLU A 1 229 ? 2.426 -4.102 17.156 1 37.25 229 GLU A N 1
ATOM 1801 C CA . GLU A 1 229 ? 1.979 -5.273 16.406 1 37.25 229 GLU A CA 1
ATOM 1802 C C . GLU A 1 229 ? 2.707 -6.531 16.875 1 37.25 229 GLU A C 1
ATOM 1804 O O . GLU A 1 229 ? 3.936 -6.602 16.812 1 37.25 229 GLU A O 1
ATOM 1809 N N . THR A 1 230 ? 2.248 -7.156 18.016 1 34.25 230 THR A N 1
ATOM 1810 C CA . THR A 1 230 ? 2.75 -8.492 18.312 1 34.25 230 THR A CA 1
ATOM 1811 C C . THR A 1 230 ? 2.443 -9.445 17.156 1 34.25 230 THR A C 1
ATOM 1813 O O . THR A 1 230 ? 1.291 -9.57 16.734 1 34.25 230 THR A O 1
ATOM 1816 N N . VAL A 1 231 ? 3.285 -9.523 16.266 1 33.81 231 VAL A N 1
ATOM 1817 C CA . VAL A 1 231 ? 3.127 -10.68 15.398 1 33.81 231 VAL A CA 1
ATOM 1818 C C . VAL A 1 231 ? 2.895 -11.938 16.234 1 33.81 231 VAL A C 1
ATOM 1820 O O . VAL A 1 231 ? 3.742 -12.312 17.047 1 33.81 231 VAL A O 1
ATOM 1823 N N . GLY A 1 232 ? 1.762 -12.109 16.906 1 31.25 232 GLY A N 1
ATOM 1824 C CA . GLY A 1 232 ? 1.476 -13.367 17.578 1 31.25 232 GLY A CA 1
ATOM 1825 C C . GLY A 1 232 ? 1.895 -14.578 16.766 1 31.25 232 GLY A C 1
ATOM 1826 O O . GLY A 1 232 ? 1.246 -14.922 15.773 1 31.25 232 GLY A O 1
ATOM 1827 N N . LEU A 1 233 ? 3.109 -14.789 16.469 1 32.97 233 LEU A N 1
ATOM 1828 C CA . LEU A 1 233 ? 3.402 -16.203 16.266 1 32.97 233 LEU A CA 1
ATOM 1829 C C . LEU A 1 233 ? 2.986 -17.016 17.484 1 32.97 233 LEU A C 1
ATOM 1831 O O . LEU A 1 233 ? 3.836 -17.453 18.266 1 32.97 233 LEU A O 1
ATOM 1835 N N . SER A 1 234 ? 1.889 -16.828 18.188 1 33.22 234 SER A N 1
ATOM 1836 C CA . SER A 1 234 ? 1.52 -17.719 19.281 1 33.22 234 SER A CA 1
ATOM 1837 C C . SER A 1 234 ? 1.633 -19.188 18.859 1 33.22 234 SER A C 1
ATOM 1839 O O . SER A 1 234 ? 1.732 -20.078 19.703 1 33.22 234 SER A O 1
ATOM 1841 N N . GLY A 1 235 ? 1.081 -19.578 17.719 1 32.03 235 GLY A N 1
ATOM 1842 C CA . GLY A 1 235 ? 0.944 -21.031 17.641 1 32.03 235 GLY A CA 1
ATOM 1843 C C . GLY A 1 235 ? 2.27 -21.75 17.75 1 32.03 235 GLY A C 1
ATOM 1844 O O . GLY A 1 235 ? 2.303 -22.984 17.781 1 32.03 235 GLY A O 1
ATOM 1845 N N . TYR A 1 236 ? 3.316 -21.172 17.328 1 28.45 236 TYR A N 1
ATOM 1846 C CA . TYR A 1 236 ? 4.453 -22.094 17.344 1 28.45 236 TYR A CA 1
ATOM 1847 C C . TYR A 1 236 ? 5.141 -22.094 18.703 1 28.45 236 TYR A C 1
ATOM 1849 O O . TYR A 1 236 ? 6.273 -21.625 18.828 1 28.45 236 TYR A O 1
ATOM 1857 N N . ALA A 1 237 ? 4.484 -21.625 19.859 1 29.41 237 ALA A N 1
ATOM 1858 C CA . ALA A 1 237 ? 5.121 -21.828 21.156 1 29.41 237 ALA A CA 1
ATOM 1859 C C . ALA A 1 237 ? 5.211 -23.312 21.5 1 29.41 237 ALA A C 1
ATOM 1861 O O . ALA A 1 237 ? 4.188 -23.969 21.672 1 29.41 237 ALA A O 1
ATOM 1862 N N . ASP A 1 238 ? 6.223 -24 20.922 1 26.3 238 ASP A N 1
ATOM 1863 C CA . ASP A 1 238 ? 6.492 -25.359 21.422 1 26.3 238 ASP A CA 1
ATOM 1864 C C . ASP A 1 238 ? 6.746 -25.344 22.922 1 26.3 238 ASP A C 1
ATOM 1866 O O . ASP A 1 238 ? 7.715 -24.75 23.391 1 26.3 238 ASP A O 1
ATOM 1870 N N . PRO A 1 239 ? 5.754 -25.469 23.797 1 26.48 239 PRO A N 1
ATOM 1871 C CA . PRO A 1 239 ? 5.898 -25.609 25.234 1 26.48 239 PRO A CA 1
ATOM 1872 C C . PRO A 1 239 ? 6.98 -26.609 25.641 1 26.48 239 PRO A C 1
ATOM 1874 O O . PRO A 1 239 ? 7.383 -26.656 26.797 1 26.48 239 PRO A O 1
ATOM 1877 N N . ARG A 1 240 ? 7.344 -27.609 24.859 1 32.16 240 ARG A N 1
ATOM 1878 C CA . ARG A 1 240 ? 8.062 -28.797 25.328 1 32.16 240 ARG A CA 1
ATOM 1879 C C . ARG A 1 240 ? 9.523 -28.469 25.625 1 32.16 240 ARG A C 1
ATOM 1881 O O . ARG A 1 240 ? 10.258 -29.312 26.141 1 32.16 240 ARG A O 1
ATOM 1888 N N . ILE A 1 241 ? 10.023 -27.359 25.094 1 27 241 ILE A N 1
ATOM 1889 C CA . ILE A 1 241 ? 11.477 -27.344 25.25 1 27 241 ILE A CA 1
ATOM 1890 C C . ILE A 1 241 ? 11.828 -26.922 26.688 1 27 241 ILE A C 1
ATOM 1892 O O . ILE A 1 241 ? 13.008 -26.875 27.047 1 27 241 ILE A O 1
ATOM 1896 N N . ALA A 1 242 ? 10.891 -26.391 27.453 1 26.86 242 ALA A N 1
ATOM 1897 C CA . ALA A 1 242 ? 11.422 -25.922 28.719 1 26.86 242 ALA A CA 1
ATOM 1898 C C . ALA A 1 242 ? 11.766 -27.078 29.656 1 26.86 242 ALA A C 1
ATOM 1900 O O . ALA A 1 242 ? 12.328 -26.891 30.719 1 26.86 242 ALA A O 1
ATOM 1901 N N . GLN A 1 243 ? 11.094 -28.203 29.5 1 23.53 243 GLN A N 1
ATOM 1902 C CA . GLN A 1 243 ? 11.141 -29.062 30.688 1 23.53 243 GLN A CA 1
ATOM 1903 C C . GLN A 1 243 ? 12.438 -29.859 30.734 1 23.53 243 GLN A C 1
ATOM 1905 O O . GLN A 1 243 ? 12.422 -31.062 31.047 1 23.53 243 GLN A O 1
ATOM 1910 N N . ALA A 1 244 ? 13.43 -29.766 29.828 1 28.55 244 ALA A N 1
ATOM 1911 C CA . ALA A 1 244 ? 14.531 -30.703 30.031 1 28.55 244 ALA A CA 1
ATOM 1912 C C . ALA A 1 244 ? 15.281 -30.422 31.328 1 28.55 244 ALA A C 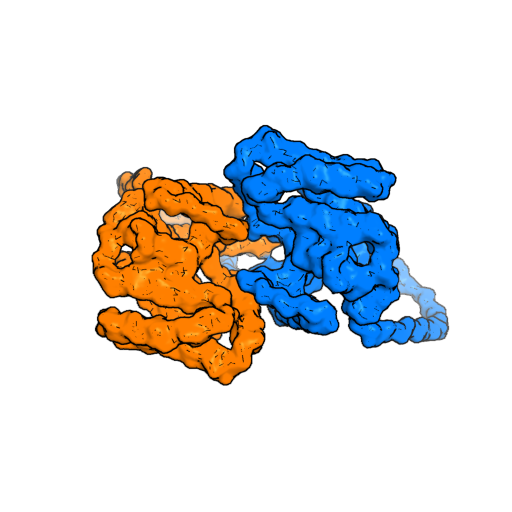1
ATOM 1914 O O . ALA A 1 244 ? 15.891 -29.359 31.469 1 28.55 244 ALA A O 1
ATOM 1915 N N . ASN A 1 245 ? 14.797 -31.031 32.438 1 22.47 245 ASN A N 1
ATOM 1916 C CA . ASN A 1 245 ? 15.219 -31.109 33.812 1 22.47 245 ASN A CA 1
ATOM 1917 C C . ASN A 1 245 ? 16.688 -31.484 33.938 1 22.47 245 ASN A C 1
ATOM 1919 O O . ASN A 1 245 ? 17.156 -32.438 33.281 1 22.47 245 ASN A O 1
ATOM 1923 N N . PRO A 1 246 ? 17.531 -30.719 34.656 1 25.16 246 PRO A N 1
ATOM 1924 C CA . PRO A 1 246 ? 18.891 -30.719 35.156 1 25.16 246 PRO A CA 1
ATOM 1925 C C . PRO A 1 246 ? 19.234 -32 35.906 1 25.16 246 PRO A C 1
ATOM 1927 O O . PRO A 1 246 ? 20.391 -32.438 35.906 1 25.16 246 PRO A O 1
ATOM 1930 N N . ASN A 1 247 ? 18.328 -32.562 36.719 1 22.41 247 ASN A N 1
ATOM 1931 C CA . ASN A 1 247 ? 18.828 -33.156 37.938 1 22.41 247 ASN A CA 1
ATOM 1932 C C . ASN A 1 247 ? 19.344 -34.594 37.719 1 22.41 247 ASN A C 1
ATOM 1934 O O . ASN A 1 247 ? 19.422 -35.375 38.656 1 22.41 247 ASN A O 1
ATOM 1938 N N . ASN A 1 248 ? 19.609 -35.188 36.656 1 24.48 248 ASN A N 1
ATOM 1939 C CA . ASN A 1 248 ? 19.984 -36.531 37.062 1 24.48 248 ASN A CA 1
ATOM 1940 C C . ASN A 1 248 ? 21.266 -36.531 37.875 1 24.48 248 ASN A C 1
ATOM 1942 O O . ASN A 1 248 ? 22.297 -36.031 37.438 1 24.48 248 ASN A O 1
ATOM 1946 N N . PRO A 1 249 ? 21.141 -37.031 39.188 1 23.88 249 PRO A N 1
ATOM 1947 C CA . PRO A 1 249 ? 22.219 -37.5 40.062 1 23.88 249 PRO A CA 1
ATOM 1948 C C . PRO A 1 249 ? 23.141 -38.5 39.344 1 23.88 249 PRO A C 1
ATOM 1950 O O . PRO A 1 249 ? 22.734 -39.125 38.375 1 23.88 249 PRO A O 1
ATOM 1953 N N . MET B 1 1 ? 18.062 -21.438 34.062 1 18.64 1 MET B N 1
ATOM 1954 C CA . MET B 1 1 ? 17.641 -22.312 32.969 1 18.64 1 MET B CA 1
ATOM 1955 C C . MET B 1 1 ? 18.672 -22.344 31.859 1 18.64 1 MET B C 1
ATOM 1957 O O . MET B 1 1 ? 18.344 -22.703 30.734 1 18.64 1 MET B O 1
ATOM 1961 N N . ALA B 1 2 ? 19.797 -21.625 32.125 1 21.47 2 ALA B N 1
ATOM 1962 C CA . ALA B 1 2 ? 21.141 -21.375 31.609 1 21.47 2 ALA B CA 1
ATOM 1963 C C . ALA B 1 2 ? 21.906 -22.672 31.391 1 21.47 2 ALA B C 1
ATOM 1965 O O . ALA B 1 2 ? 22.641 -22.797 30.406 1 21.47 2 ALA B O 1
ATOM 1966 N N . GLY B 1 3 ? 21.641 -23.484 32.375 1 21.52 3 GLY B N 1
ATOM 1967 C CA . GLY B 1 3 ? 22.562 -24.562 32.688 1 21.52 3 GLY B CA 1
ATOM 1968 C C . GLY B 1 3 ? 22.359 -25.781 31.797 1 21.52 3 GLY B C 1
ATOM 1969 O O . GLY B 1 3 ? 22.984 -26.828 32 1 21.52 3 GLY B O 1
ATOM 1970 N N . PHE B 1 4 ? 21.109 -25.562 31.172 1 22.14 4 PHE B N 1
ATOM 1971 C CA . PHE B 1 4 ? 20.656 -26.875 30.703 1 22.14 4 PHE B CA 1
ATOM 1972 C C . PHE B 1 4 ? 21.484 -27.344 29.516 1 22.14 4 PHE B C 1
ATOM 1974 O O . PHE B 1 4 ? 21.672 -28.547 29.328 1 22.14 4 PHE B O 1
ATOM 1981 N N . PHE B 1 5 ? 21.859 -26.344 28.641 1 25.03 5 PHE B N 1
ATOM 1982 C CA . PHE B 1 5 ? 22.516 -26.703 27.391 1 25.03 5 PHE B CA 1
ATOM 1983 C C . PHE B 1 5 ? 23.891 -27.281 27.641 1 25.03 5 PHE B C 1
ATOM 1985 O O . PHE B 1 5 ? 24.578 -27.703 26.703 1 25.03 5 PHE B O 1
ATOM 1992 N N . SER B 1 6 ? 24.203 -27.078 28.875 1 21.5 6 SER B N 1
ATOM 1993 C CA . SER B 1 6 ? 25.625 -27.375 29 1 21.5 6 SER B CA 1
ATOM 1994 C C . SER B 1 6 ? 25.906 -28.844 28.766 1 21.5 6 SER B C 1
ATOM 1996 O O . SER B 1 6 ? 26.938 -29.203 28.188 1 21.5 6 SER B O 1
ATOM 1998 N N . ARG B 1 7 ? 25.016 -29.578 29.469 1 24.8 7 ARG B N 1
ATOM 1999 C CA . ARG B 1 7 ? 25.578 -30.891 29.766 1 24.8 7 ARG B CA 1
ATOM 2000 C C . ARG B 1 7 ? 25.516 -31.812 28.547 1 24.8 7 ARG B C 1
ATOM 2002 O O . ARG B 1 7 ? 26.031 -32.938 28.578 1 24.8 7 ARG B O 1
ATOM 2009 N N . LEU B 1 8 ? 24.391 -31.484 27.797 1 24.62 8 LEU B N 1
ATOM 2010 C CA . LEU B 1 8 ? 24.203 -32.562 26.828 1 24.62 8 LEU B CA 1
ATOM 2011 C C . LEU B 1 8 ? 25.391 -32.625 25.859 1 24.62 8 LEU B C 1
ATOM 2013 O O . LEU B 1 8 ? 25.391 -33.469 24.953 1 24.62 8 LEU B O 1
ATOM 2017 N N . MET B 1 9 ? 26.266 -31.625 25.922 1 26.5 9 MET B N 1
ATOM 2018 C CA . MET B 1 9 ? 27.406 -31.625 25 1 26.5 9 MET B CA 1
ATOM 2019 C C . MET B 1 9 ? 28.391 -32.75 25.359 1 26.5 9 MET B C 1
ATOM 2021 O O . MET B 1 9 ? 29.578 -32.625 25.094 1 26.5 9 MET B O 1
ATOM 2025 N N . GLY B 1 10 ? 27.859 -33.656 26.266 1 23.97 10 GLY B N 1
ATOM 2026 C CA . GLY B 1 10 ? 29.016 -34.406 26.734 1 23.97 10 GLY B CA 1
ATOM 2027 C C . GLY B 1 10 ? 29.844 -35 25.609 1 23.97 10 GLY B C 1
ATOM 2028 O O . GLY B 1 10 ? 30.906 -34.469 25.266 1 23.97 10 GLY B O 1
ATOM 2029 N N . THR B 1 11 ? 30.062 -36.312 25.641 1 25.59 11 THR B N 1
ATOM 2030 C CA . THR B 1 11 ? 31.266 -37.125 25.547 1 25.59 11 THR B CA 1
ATOM 2031 C C . THR B 1 11 ? 31.578 -37.469 24.094 1 25.59 11 THR B C 1
ATOM 2033 O O . THR B 1 11 ? 32.531 -38.188 23.812 1 25.59 11 THR B O 1
ATOM 2036 N N . ALA B 1 12 ? 30.578 -37.438 23.172 1 25.02 12 ALA B N 1
ATOM 2037 C CA . ALA B 1 12 ? 30.859 -38.406 22.125 1 25.02 12 ALA B CA 1
ATOM 2038 C C . ALA B 1 12 ? 32.031 -37.969 21.266 1 25.02 12 ALA B C 1
ATOM 2040 O O . ALA B 1 12 ? 31.906 -37.031 20.469 1 25.02 12 ALA B O 1
ATOM 2041 N N . GLY B 1 13 ? 33.25 -37.906 21.75 1 26.34 13 GLY B N 1
ATOM 2042 C CA . GLY B 1 13 ? 34.5 -37.438 21.156 1 26.34 13 GLY B CA 1
ATOM 2043 C C . GLY B 1 13 ? 34.875 -38.188 19.906 1 26.34 13 GLY B C 1
ATOM 2044 O O . GLY B 1 13 ? 36.031 -38.062 19.438 1 26.34 13 GLY B O 1
ATOM 2045 N N . SER B 1 14 ? 34 -39.219 19.484 1 27.58 14 SER B N 1
ATOM 2046 C CA . SER B 1 14 ? 34.844 -40.031 18.609 1 27.58 14 SER B CA 1
ATOM 2047 C C . SER B 1 14 ? 35.312 -39.25 17.406 1 27.58 14 SER B C 1
ATOM 2049 O O . SER B 1 14 ? 34.656 -38.281 16.969 1 27.58 14 SER B O 1
ATOM 2051 N N . GLU B 1 15 ? 36.594 -39.281 17.109 1 29.72 15 GLU B N 1
ATOM 2052 C CA . GLU B 1 15 ? 37.469 -38.688 16.125 1 29.72 15 GLU B CA 1
ATOM 2053 C C . GLU B 1 15 ? 36.938 -38.938 14.703 1 29.72 15 GLU B C 1
ATOM 2055 O O . GLU B 1 15 ? 37.562 -39.688 13.938 1 29.72 15 GLU B O 1
ATOM 2060 N N . ASP B 1 16 ? 35.562 -39.188 14.516 1 28.08 16 ASP B N 1
ATOM 2061 C CA . ASP B 1 16 ? 35.406 -39.656 13.148 1 28.08 16 ASP B CA 1
ATOM 2062 C C . ASP B 1 16 ? 35.875 -38.594 12.148 1 28.08 16 ASP B C 1
ATOM 2064 O O . ASP B 1 16 ? 35.594 -37.406 12.32 1 28.08 16 ASP B O 1
ATOM 2068 N N . LYS B 1 17 ? 36.969 -38.875 11.398 1 30.97 17 LYS B N 1
ATOM 2069 C CA . LYS B 1 17 ? 37.5 -38.156 10.258 1 30.97 17 LYS B CA 1
ATOM 2070 C C . LYS B 1 17 ? 36.375 -37.75 9.289 1 30.97 17 LYS B C 1
ATOM 2072 O O . LYS B 1 17 ? 35.969 -38.562 8.445 1 30.97 17 LYS B O 1
ATOM 2077 N N . THR B 1 18 ? 35.25 -37.281 9.906 1 29.83 18 THR B N 1
ATOM 2078 C CA . THR B 1 18 ? 34.188 -37.031 8.938 1 29.83 18 THR B CA 1
ATOM 2079 C C . THR B 1 18 ? 34.656 -36.062 7.848 1 29.83 18 THR B C 1
ATOM 2081 O O . THR B 1 18 ? 35.156 -34.969 8.141 1 29.83 18 THR B O 1
ATOM 2084 N N . SER B 1 19 ? 35.188 -36.688 6.75 1 31.3 19 SER B N 1
ATOM 2085 C CA . SER B 1 19 ? 35.438 -35.969 5.516 1 31.3 19 SER B CA 1
ATOM 2086 C C . SER B 1 19 ? 34.344 -34.906 5.266 1 31.3 19 SER B C 1
ATOM 2088 O O . SER B 1 19 ? 33.156 -35.156 5.531 1 31.3 19 SER B O 1
ATOM 2090 N N . ASP B 1 20 ? 34.781 -33.688 5.43 1 32.5 20 ASP B N 1
ATOM 2091 C CA . ASP B 1 20 ? 33.938 -32.531 5.191 1 32.5 20 ASP B CA 1
ATOM 2092 C C . ASP B 1 20 ? 33.062 -32.719 3.953 1 32.5 20 ASP B C 1
ATOM 2094 O O . ASP B 1 20 ? 33.562 -32.969 2.861 1 32.5 20 ASP B O 1
ATOM 2098 N N . PRO B 1 21 ? 31.906 -33.406 4.113 1 33.91 21 PRO B N 1
ATOM 2099 C CA . PRO B 1 21 ? 31.172 -33.438 2.844 1 33.91 21 PRO B CA 1
ATOM 2100 C C . PRO B 1 21 ? 31.266 -32.156 2.062 1 33.91 21 PRO B C 1
ATOM 2102 O O . PRO B 1 21 ? 31.344 -31.062 2.66 1 33.91 21 PRO B O 1
ATOM 2105 N N . ALA B 1 22 ? 31.969 -32.219 0.956 1 33.5 22 ALA B N 1
ATOM 2106 C CA . ALA B 1 22 ? 31.984 -31.109 -0.012 1 33.5 22 ALA B CA 1
ATOM 2107 C C . ALA B 1 22 ? 30.641 -30.375 -0.023 1 33.5 22 ALA B C 1
ATOM 2109 O O . ALA B 1 22 ? 29.578 -31.016 -0.112 1 33.5 22 ALA B O 1
ATOM 2110 N N . HIS B 1 23 ? 30.516 -29.375 0.745 1 34.97 23 HIS B N 1
ATOM 2111 C CA . HIS B 1 23 ? 29.359 -28.484 0.571 1 34.97 23 HIS B CA 1
ATOM 2112 C C . HIS B 1 23 ? 28.938 -28.406 -0.893 1 34.97 23 HIS B C 1
ATOM 2114 O O . HIS B 1 23 ? 29.781 -28.156 -1.77 1 34.97 23 HIS B O 1
ATOM 2120 N N . PRO B 1 24 ? 28.016 -29.219 -1.364 1 32.66 24 PRO B N 1
ATOM 2121 C CA . PRO B 1 24 ? 27.75 -29.062 -2.797 1 32.66 24 PRO B CA 1
ATOM 2122 C C . PRO B 1 24 ? 28.062 -27.641 -3.295 1 32.66 24 PRO B C 1
ATOM 2124 O O . PRO B 1 24 ? 28 -26.688 -2.523 1 32.66 24 PRO B O 1
ATOM 2127 N N . ALA B 1 25 ? 28.859 -27.438 -4.215 1 36.94 25 ALA B N 1
ATOM 2128 C CA . ALA B 1 25 ? 29.125 -26.156 -4.879 1 36.94 25 ALA B CA 1
ATOM 2129 C C . ALA B 1 25 ? 27.891 -25.266 -4.887 1 36.94 25 ALA B C 1
ATOM 2131 O O . ALA B 1 25 ? 26.828 -25.672 -5.359 1 36.94 25 ALA B O 1
ATOM 2132 N N . GLN B 1 26 ? 27.5 -24.484 -3.844 1 42.16 26 GLN B N 1
ATOM 2133 C CA . GLN B 1 26 ? 26.438 -23.484 -3.809 1 42.16 26 GLN B CA 1
ATOM 2134 C C . GLN B 1 26 ? 26.172 -22.922 -5.203 1 42.16 26 GLN B C 1
ATOM 2136 O O . GLN B 1 26 ? 27.078 -22.375 -5.844 1 42.16 26 GLN B O 1
ATOM 2141 N N . ASP B 1 27 ? 25.453 -23.531 -6.027 1 51.16 27 ASP B N 1
ATOM 2142 C CA . ASP B 1 27 ? 25.047 -23.047 -7.352 1 51.16 27 ASP B CA 1
ATOM 2143 C C . ASP B 1 27 ? 24.906 -21.531 -7.367 1 51.16 27 ASP B C 1
ATOM 2145 O O . ASP B 1 27 ? 24.109 -20.969 -6.613 1 51.16 27 ASP B O 1
ATOM 2149 N N . ASN B 1 28 ? 25.953 -20.703 -7.574 1 65.31 28 ASN B N 1
ATOM 2150 C CA . ASN B 1 28 ? 26.188 -19.266 -7.637 1 65.31 28 ASN B CA 1
ATOM 2151 C C . ASN B 1 28 ? 25.219 -18.578 -8.594 1 65.31 28 ASN B C 1
ATOM 2153 O O . ASN B 1 28 ? 25.469 -17.453 -9.023 1 65.31 28 ASN B O 1
ATOM 2157 N N . ILE B 1 29 ? 24.188 -19.328 -9.117 1 73.75 29 ILE B N 1
ATOM 2158 C CA . ILE B 1 29 ? 23.281 -18.703 -10.062 1 73.75 29 ILE B CA 1
ATOM 2159 C C . ILE B 1 29 ? 22.203 -17.922 -9.297 1 73.75 29 ILE B C 1
ATOM 2161 O O . ILE B 1 29 ? 21.609 -18.453 -8.344 1 73.75 29 ILE B O 1
ATOM 2165 N N . ASP B 1 30 ? 22.031 -16.641 -9.727 1 85.94 30 ASP B N 1
ATOM 2166 C CA . ASP B 1 30 ? 20.906 -15.867 -9.211 1 85.94 30 ASP B CA 1
ATOM 2167 C C . ASP B 1 30 ? 19.578 -16.578 -9.477 1 85.94 30 ASP B C 1
ATOM 2169 O O . ASP B 1 30 ? 19.297 -17 -10.602 1 85.94 30 ASP B O 1
ATOM 2173 N N . PRO B 1 31 ? 18.891 -16.797 -8.438 1 87.19 31 PRO B N 1
ATOM 2174 C CA . PRO B 1 31 ? 17.625 -17.5 -8.602 1 87.19 31 PRO B CA 1
ATOM 2175 C C . PRO B 1 31 ? 16.75 -16.922 -9.711 1 87.19 31 PRO B C 1
ATOM 2177 O O . PRO B 1 31 ? 15.992 -17.641 -10.359 1 87.19 31 PRO B O 1
ATOM 2180 N N . PHE B 1 32 ? 16.812 -15.664 -9.961 1 90.56 32 PHE B N 1
ATOM 2181 C CA . PHE B 1 32 ? 16.031 -15.016 -11 1 90.56 32 PHE B CA 1
ATOM 2182 C C . PHE B 1 32 ? 16.547 -15.398 -12.383 1 90.56 32 PHE B C 1
ATOM 2184 O O . PHE B 1 32 ? 15.867 -15.172 -13.391 1 90.56 32 PHE B O 1
ATOM 2191 N N . ASP B 1 33 ? 17.734 -15.969 -12.406 1 88.38 33 ASP B N 1
ATOM 2192 C CA . ASP B 1 33 ? 18.359 -16.266 -13.695 1 88.38 33 ASP B CA 1
ATOM 2193 C C . ASP B 1 33 ? 18.188 -17.734 -14.055 1 88.38 33 ASP B C 1
ATOM 2195 O O . ASP B 1 33 ? 18.578 -18.172 -15.141 1 88.38 33 ASP B O 1
ATOM 2199 N N . ARG B 1 34 ? 17.609 -18.469 -13.148 1 89.25 34 ARG B N 1
ATOM 2200 C CA . ARG B 1 34 ? 17.344 -19.875 -13.445 1 89.25 34 ARG B CA 1
ATOM 2201 C C . ARG B 1 34 ? 16.25 -20.016 -14.5 1 89.25 34 ARG B C 1
ATOM 2203 O O . ARG B 1 34 ? 15.25 -19.281 -14.461 1 89.25 34 ARG B O 1
ATOM 2210 N N . ASP B 1 35 ? 16.516 -20.844 -15.391 1 92.06 35 ASP B N 1
ATOM 2211 C CA . ASP B 1 35 ? 15.555 -21.031 -16.469 1 92.06 35 ASP B CA 1
ATOM 2212 C C . ASP B 1 35 ? 14.758 -22.328 -16.266 1 92.06 35 ASP B C 1
ATOM 2214 O O . ASP B 1 35 ? 15.297 -23.422 -16.391 1 92.06 35 ASP B O 1
ATOM 2218 N N . PHE B 1 36 ? 13.492 -22.234 -16 1 91.94 36 PHE B N 1
ATOM 2219 C CA . PHE B 1 36 ? 12.609 -23.375 -15.797 1 91.94 36 PHE B CA 1
ATOM 2220 C C . PHE B 1 36 ? 11.719 -23.578 -17.016 1 91.94 36 PHE B C 1
ATOM 2222 O O . PHE B 1 36 ? 10.742 -24.328 -16.953 1 91.94 36 PHE B O 1
ATOM 2229 N N . GLY B 1 37 ? 12 -22.859 -18.094 1 91.56 37 GLY B N 1
ATOM 2230 C CA . GLY B 1 37 ? 11.203 -22.953 -19.312 1 91.56 37 GLY B CA 1
ATOM 2231 C C . GLY B 1 37 ? 9.938 -22.125 -19.25 1 91.56 37 GLY B C 1
ATOM 2232 O O . GLY B 1 37 ? 9.562 -21.625 -18.188 1 91.56 37 GLY B O 1
ATOM 2233 N N . PRO B 1 38 ? 9.203 -21.953 -20.375 1 91.12 38 PRO B N 1
ATOM 2234 C CA . PRO B 1 38 ? 8.016 -21.094 -20.438 1 91.12 38 PRO B CA 1
ATOM 2235 C C . PRO B 1 38 ? 6.762 -21.781 -19.906 1 91.12 38 PRO B C 1
ATOM 2237 O O . PRO B 1 38 ? 5.711 -21.141 -19.797 1 91.12 38 PRO B O 1
ATOM 2240 N N . GLY B 1 39 ? 6.906 -22.969 -19.438 1 92.44 39 GLY B N 1
ATOM 2241 C CA . GLY B 1 39 ? 5.703 -23.672 -19.016 1 92.44 39 GLY B CA 1
ATOM 2242 C C . GLY B 1 39 ? 4.742 -23.953 -20.156 1 92.44 39 GLY B C 1
ATOM 2243 O O . GLY B 1 39 ? 5.16 -24.125 -21.297 1 92.44 39 GLY B O 1
ATOM 2244 N N . GLN B 1 40 ? 3.512 -24.234 -19.859 1 93.25 40 GLN B N 1
ATOM 2245 C CA . GLN B 1 40 ? 2.465 -24.531 -20.828 1 93.25 40 GLN B CA 1
ATOM 2246 C C . GLN B 1 40 ? 1.646 -23.281 -21.156 1 93.25 40 GLN B C 1
ATOM 2248 O O . GLN B 1 40 ? 1.608 -22.344 -20.359 1 93.25 40 GLN B O 1
ATOM 2253 N N . ASP B 1 41 ? 1.038 -23.266 -22.281 1 92.31 41 ASP B N 1
ATOM 2254 C CA . ASP B 1 41 ? 0.238 -22.125 -22.719 1 92.31 41 ASP B CA 1
ATOM 2255 C C . ASP B 1 41 ? -0.866 -21.812 -21.703 1 92.31 41 ASP B C 1
ATOM 2257 O O . ASP B 1 41 ? -1.165 -20.656 -21.438 1 92.31 41 ASP B O 1
ATOM 2261 N N . ARG B 1 42 ? -1.425 -22.875 -21.141 1 95.31 42 ARG B N 1
ATOM 2262 C CA . ARG B 1 42 ? -2.506 -22.672 -20.188 1 95.31 42 ARG B CA 1
ATOM 2263 C C . ARG B 1 42 ? -2.006 -21.922 -18.953 1 95.31 42 ARG B C 1
ATOM 2265 O O . ARG B 1 42 ? -2.781 -21.266 -18.266 1 95.31 42 ARG B O 1
ATOM 2272 N N . ASP B 1 43 ? -0.647 -22.031 -18.688 1 97 43 ASP B N 1
ATOM 2273 C CA . ASP B 1 43 ? -0.084 -21.344 -17.531 1 97 43 ASP B CA 1
ATOM 2274 C C . ASP B 1 43 ? -0.258 -19.828 -17.641 1 97 43 ASP B C 1
ATOM 2276 O O . ASP B 1 43 ? -0.5 -19.156 -16.641 1 97 43 ASP B O 1
ATOM 2280 N N . SER B 1 44 ? -0.154 -19.344 -18.875 1 97.06 44 SER B N 1
ATOM 2281 C CA . SER B 1 44 ? -0.342 -17.906 -19.078 1 97.06 44 SER B CA 1
ATOM 2282 C C . SER B 1 44 ? -1.742 -17.469 -18.672 1 97.06 44 SER B C 1
ATOM 2284 O O . SER B 1 44 ? -1.915 -16.391 -18.094 1 97.06 44 SER B O 1
ATOM 2286 N N . VAL B 1 45 ? -2.734 -18.266 -18.969 1 98.06 45 VAL B N 1
ATOM 2287 C CA . VAL B 1 45 ? -4.113 -17.969 -18.594 1 98.06 45 VAL B CA 1
ATOM 2288 C C . VAL B 1 45 ? -4.258 -18.016 -17.062 1 98.06 45 VAL B C 1
ATOM 2290 O O . VAL B 1 45 ? -4.883 -17.141 -16.469 1 98.06 45 VAL B O 1
ATOM 2293 N N . ILE B 1 46 ? -3.643 -19 -16.438 1 98.62 46 ILE B N 1
ATOM 2294 C CA . ILE B 1 46 ? -3.674 -19.141 -14.984 1 98.62 46 ILE B CA 1
ATOM 2295 C C . ILE B 1 46 ? -3.068 -17.906 -14.336 1 98.62 46 ILE B C 1
ATOM 2297 O O . ILE B 1 46 ? -3.648 -17.344 -13.406 1 98.62 46 ILE B O 1
ATOM 2301 N N . TYR B 1 47 ? -1.918 -17.453 -14.875 1 98.69 47 TYR B N 1
ATOM 2302 C CA . TYR B 1 47 ? -1.244 -16.281 -14.328 1 98.69 47 TYR B CA 1
ATOM 2303 C C . TYR B 1 47 ? -2.086 -15.016 -14.523 1 98.69 47 TYR B C 1
ATOM 2305 O O . TYR B 1 47 ? -2.309 -14.258 -13.586 1 98.69 47 TYR B O 1
ATOM 2313 N N . GLN B 1 48 ? -2.623 -14.836 -15.664 1 98.25 48 GLN B N 1
ATOM 2314 C CA . GLN B 1 48 ? -3.363 -13.617 -15.992 1 98.25 48 GLN B CA 1
ATOM 2315 C C . GLN B 1 48 ? -4.652 -13.523 -15.188 1 98.25 48 GLN B C 1
ATOM 2317 O O . GLN B 1 48 ? -4.926 -12.5 -14.562 1 98.25 48 GLN B O 1
ATOM 2322 N N . VAL B 1 49 ? -5.414 -14.586 -15.211 1 98.81 49 VAL B N 1
ATOM 2323 C CA . VAL B 1 49 ? -6.703 -14.609 -14.531 1 98.81 49 VAL B CA 1
ATOM 2324 C C . VAL B 1 49 ? -6.488 -14.484 -13.023 1 98.81 49 VAL B C 1
ATOM 2326 O O . VAL B 1 49 ? -7.176 -13.711 -12.352 1 98.81 49 VAL B O 1
ATOM 2329 N N . SER B 1 50 ? -5.52 -15.219 -12.5 1 98.88 50 SER B N 1
ATOM 2330 C CA . SER B 1 50 ? -5.23 -15.156 -11.07 1 98.88 50 SER B CA 1
ATOM 2331 C C . SER B 1 50 ? -4.754 -13.766 -10.664 1 98.88 50 SER B C 1
ATOM 2333 O O . SER B 1 50 ? -5.156 -13.242 -9.625 1 98.88 50 SER B O 1
ATOM 2335 N N . GLY B 1 51 ? -3.85 -13.203 -11.5 1 98.44 51 GLY B N 1
ATOM 2336 C CA . GLY B 1 51 ? -3.393 -11.844 -11.219 1 98.44 51 GLY B CA 1
ATOM 2337 C C . GLY B 1 51 ? -4.527 -10.852 -11.102 1 98.44 51 GLY B C 1
ATOM 2338 O O . GLY B 1 51 ? -4.543 -10.023 -10.18 1 98.44 51 GLY B O 1
ATOM 2339 N N . MET B 1 52 ? -5.484 -10.906 -11.953 1 98.06 52 MET B N 1
ATOM 2340 C CA . MET B 1 52 ? -6.633 -10.008 -11.93 1 98.06 52 MET B CA 1
ATOM 2341 C C . MET B 1 52 ? -7.48 -10.25 -10.68 1 98.06 52 MET B C 1
ATOM 2343 O O . MET B 1 52 ? -7.863 -9.297 -10 1 98.06 52 MET B O 1
ATOM 2347 N N . LEU B 1 53 ? -7.695 -11.477 -10.359 1 98.75 53 LEU B N 1
ATOM 2348 C CA . LEU B 1 53 ? -8.625 -11.828 -9.289 1 98.75 53 LEU B CA 1
ATOM 2349 C C . LEU B 1 53 ? -7.984 -11.609 -7.922 1 98.75 53 LEU B C 1
ATOM 2351 O O . LEU B 1 53 ? -8.688 -11.484 -6.918 1 98.75 53 LEU B O 1
ATOM 2355 N N . LEU B 1 54 ? -6.641 -11.602 -7.863 1 98.12 54 LEU B N 1
ATOM 2356 C CA . LEU B 1 54 ? -5.941 -11.32 -6.617 1 98.12 54 LEU B CA 1
ATOM 2357 C C . LEU B 1 54 ? -5.887 -9.82 -6.348 1 98.12 54 LEU B C 1
ATOM 2359 O O . LEU B 1 54 ? -5.594 -9.398 -5.227 1 98.12 54 LEU B O 1
ATOM 2363 N N . GLY B 1 55 ? -6.156 -9.047 -7.332 1 95.88 55 GLY B N 1
ATOM 2364 C CA . GLY B 1 55 ? -6.141 -7.602 -7.18 1 95.88 55 GLY B CA 1
ATOM 2365 C C . GLY B 1 55 ? -7.367 -7.066 -6.461 1 95.88 55 GLY B C 1
ATOM 2366 O O . GLY B 1 55 ? -8.273 -7.828 -6.109 1 95.88 55 GLY B O 1
ATOM 2367 N N . TYR B 1 56 ? -7.355 -5.793 -6.203 1 93.94 56 TYR B N 1
ATOM 2368 C CA . TYR B 1 56 ? -8.445 -5.109 -5.516 1 93.94 56 TYR B CA 1
ATOM 2369 C C . TYR B 1 56 ? -9.742 -5.215 -6.312 1 93.94 56 TYR B C 1
ATOM 2371 O O . TYR B 1 56 ? -9.758 -4.98 -7.523 1 93.94 56 TYR B O 1
ATOM 2379 N N . PRO B 1 57 ? -10.883 -5.543 -5.57 1 96.12 57 PRO B N 1
ATOM 2380 C CA . PRO B 1 57 ? -12.172 -5.68 -6.254 1 96.12 57 PRO B CA 1
ATOM 2381 C C . PRO B 1 57 ? -12.742 -4.344 -6.711 1 96.12 57 PRO B C 1
ATOM 2383 O O . PRO B 1 57 ? -13.148 -3.523 -5.883 1 96.12 57 PRO B O 1
ATOM 2386 N N . SER B 1 58 ? -12.758 -4.152 -8.016 1 94.5 58 SER B N 1
ATOM 2387 C CA . SER B 1 58 ? -13.352 -2.959 -8.609 1 94.5 58 SER B CA 1
ATOM 2388 C C . SER B 1 58 ? -14.617 -3.301 -9.391 1 94.5 58 SER B C 1
ATOM 2390 O O . SER B 1 58 ? -14.891 -4.473 -9.656 1 94.5 58 SER B O 1
ATOM 2392 N N . GLU B 1 59 ? -15.383 -2.316 -9.703 1 93.75 59 GLU B N 1
ATOM 2393 C CA . GLU B 1 59 ? -16.547 -2.525 -10.547 1 93.75 59 GLU B CA 1
ATOM 2394 C C . GLU B 1 59 ? -16.156 -3.129 -11.898 1 93.75 59 GLU B C 1
ATOM 2396 O O . GLU B 1 59 ? -16.859 -3.994 -12.422 1 93.75 59 GLU B O 1
ATOM 2401 N N . GLU B 1 60 ? -15.078 -2.607 -12.406 1 95.19 60 GLU B N 1
ATOM 2402 C CA . GLU B 1 60 ? -14.586 -3.115 -13.68 1 95.19 60 GLU B CA 1
ATOM 2403 C C . GLU B 1 60 ? -14.258 -4.602 -13.594 1 95.19 60 GLU B C 1
ATOM 2405 O O . GLU B 1 60 ? -14.594 -5.371 -14.492 1 95.19 60 GLU B O 1
ATOM 2410 N N . LEU B 1 61 ? -13.664 -4.984 -12.523 1 96.69 61 LEU B N 1
ATOM 2411 C CA . LEU B 1 61 ? -13.32 -6.391 -12.352 1 96.69 61 LEU B CA 1
ATOM 2412 C C . LEU B 1 61 ? -14.578 -7.246 -12.258 1 96.69 61 LEU B C 1
ATOM 2414 O O . LEU B 1 61 ? -14.656 -8.312 -12.875 1 96.69 61 LEU B O 1
ATOM 2418 N N . VAL B 1 62 ? -15.547 -6.828 -11.555 1 97.06 62 VAL B N 1
ATOM 2419 C CA . VAL B 1 62 ? -16.797 -7.562 -11.398 1 97.06 62 VAL B CA 1
ATOM 2420 C C . VAL B 1 62 ? -17.453 -7.762 -12.766 1 97.06 62 VAL B C 1
ATOM 2422 O O . VAL B 1 62 ? -17.938 -8.852 -13.078 1 97.06 62 VAL B O 1
ATOM 2425 N N . GLN B 1 63 ? -17.359 -6.754 -13.555 1 97.06 63 GLN B N 1
ATOM 2426 C CA . GLN B 1 63 ? -17.969 -6.816 -14.883 1 97.06 63 GLN B CA 1
ATOM 2427 C C . GLN B 1 63 ? -17.234 -7.801 -15.781 1 97.06 63 GLN B C 1
ATOM 2429 O O . GLN B 1 63 ? -17.797 -8.328 -16.734 1 97.06 63 GLN B O 1
ATOM 2434 N N . THR B 1 64 ? -15.984 -8.055 -15.492 1 98.06 64 THR B N 1
ATOM 2435 C CA . THR B 1 64 ? -15.148 -8.906 -16.328 1 98.06 64 THR B CA 1
ATOM 2436 C C . THR B 1 64 ? -15.219 -10.359 -15.875 1 98.06 64 THR B C 1
ATOM 2438 O O . THR B 1 64 ? -14.711 -11.258 -16.547 1 98.06 64 THR B O 1
ATOM 2441 N N . LEU B 1 65 ? -15.914 -10.672 -14.789 1 98.5 65 LEU B N 1
ATOM 2442 C CA . LEU B 1 65 ? -15.906 -11.992 -14.156 1 98.5 65 LEU B CA 1
ATOM 2443 C C . LEU B 1 65 ? -16.391 -13.062 -15.133 1 98.5 65 LEU B C 1
ATOM 2445 O O . LEU B 1 65 ? -15.773 -14.125 -15.242 1 98.5 65 LEU B O 1
ATOM 2449 N N . PRO B 1 66 ? -17.453 -12.828 -15.953 1 98.44 66 PRO B N 1
ATOM 2450 C CA . PRO B 1 66 ? -17.891 -13.875 -16.891 1 98.44 66 PRO B CA 1
ATOM 2451 C C . PRO B 1 66 ? -16.812 -14.258 -17.891 1 98.44 66 PRO B C 1
ATOM 2453 O O . PRO B 1 66 ? -16.641 -15.445 -18.188 1 98.44 66 PRO B O 1
ATOM 2456 N N . GLU B 1 67 ? -16.094 -13.266 -18.312 1 98.56 67 GLU B N 1
ATOM 2457 C CA . GLU B 1 67 ? -15.016 -13.539 -19.25 1 98.56 67 GLU B CA 1
ATOM 2458 C C . GLU B 1 67 ? -13.883 -14.312 -18.578 1 98.56 67 GLU B C 1
ATOM 2460 O O . GLU B 1 67 ? -13.281 -15.195 -19.172 1 98.56 67 GLU B O 1
ATOM 2465 N N . LEU B 1 68 ? -13.602 -13.992 -17.359 1 98.75 68 LEU B N 1
ATOM 2466 C CA . LEU B 1 68 ? -12.547 -14.68 -16.625 1 98.75 68 LEU B CA 1
ATOM 2467 C C . LEU B 1 68 ? -12.914 -16.141 -16.391 1 98.75 68 LEU B C 1
ATOM 2469 O O . LEU B 1 68 ? -12.062 -17.031 -16.469 1 98.75 68 LEU B O 1
ATOM 2473 N N . ILE B 1 69 ? -14.172 -16.406 -16.125 1 98.62 69 ILE B N 1
ATOM 2474 C CA . ILE B 1 69 ? -14.656 -17.766 -15.922 1 98.62 69 ILE B CA 1
ATOM 2475 C C . ILE B 1 69 ? -14.516 -18.562 -17.219 1 98.62 69 ILE B C 1
ATOM 2477 O O . ILE B 1 69 ? -14.062 -19.703 -17.203 1 98.62 69 ILE B O 1
ATOM 2481 N N . ARG B 1 70 ? -14.82 -17.938 -18.312 1 98.56 70 ARG B N 1
ATOM 2482 C CA . ARG B 1 70 ? -14.688 -18.594 -19.609 1 98.56 70 ARG B CA 1
ATOM 2483 C C . ARG B 1 70 ? -13.234 -18.938 -19.906 1 98.56 70 ARG B C 1
ATOM 2485 O O . ARG B 1 70 ? -12.93 -20.016 -20.406 1 98.56 70 ARG B O 1
ATOM 2492 N N . LEU B 1 71 ? -12.383 -17.984 -19.594 1 98.38 71 LEU B N 1
ATOM 2493 C CA . LEU B 1 71 ? -10.961 -18.234 -19.812 1 98.38 71 LEU B CA 1
ATOM 2494 C C . LEU B 1 71 ? -10.469 -19.391 -18.953 1 98.38 71 LEU B C 1
ATOM 2496 O O . LEU B 1 71 ? -9.695 -20.234 -19.422 1 98.38 71 LEU B O 1
ATOM 2500 N N . ALA B 1 72 ? -10.93 -19.438 -17.75 1 98.56 72 ALA B N 1
ATOM 2501 C CA . ALA B 1 72 ? -10.547 -20.531 -16.859 1 98.56 72 ALA B CA 1
ATOM 2502 C C . ALA B 1 72 ? -11.023 -21.875 -17.422 1 98.56 72 ALA B C 1
ATOM 2504 O O . ALA B 1 72 ? -10.281 -22.859 -17.406 1 98.56 72 ALA B O 1
ATOM 2505 N N . GLN B 1 73 ? -12.211 -21.922 -17.922 1 98.12 73 GLN B N 1
ATOM 2506 C CA . GLN B 1 73 ? -12.789 -23.141 -18.469 1 98.12 73 GLN B CA 1
ATOM 2507 C C . GLN B 1 73 ? -12.008 -23.609 -19.688 1 98.12 73 GLN B C 1
ATOM 2509 O O . GLN B 1 73 ? -11.852 -24.812 -19.922 1 98.12 73 GLN B O 1
ATOM 2514 N N . ALA B 1 74 ? -11.516 -22.656 -20.406 1 96.81 74 ALA B N 1
ATOM 2515 C CA . ALA B 1 74 ? -10.781 -22.984 -21.641 1 96.81 74 ALA B CA 1
ATOM 2516 C C . ALA B 1 74 ? -9.477 -23.688 -21.328 1 96.81 74 ALA B C 1
ATOM 2518 O O . ALA B 1 74 ? -8.891 -24.344 -22.203 1 96.81 74 ALA B O 1
ATOM 2519 N N . THR B 1 75 ? -8.953 -23.531 -20.109 1 96.88 75 THR B N 1
ATOM 2520 C CA . THR B 1 75 ? -7.73 -24.234 -19.719 1 96.88 75 THR B CA 1
ATOM 2521 C C . THR B 1 75 ? -7.988 -25.719 -19.547 1 96.88 75 THR B C 1
ATOM 2523 O O . THR B 1 75 ? -7.047 -26.516 -19.469 1 96.88 75 THR B O 1
ATOM 2526 N N . GLU B 1 76 ? -9.227 -26.156 -19.422 1 96.06 76 GLU B N 1
ATOM 2527 C CA . GLU B 1 76 ? -9.641 -27.531 -19.188 1 96.06 76 GLU B CA 1
ATOM 2528 C C . GLU B 1 76 ? -9.062 -28.062 -17.875 1 96.06 76 GLU B C 1
ATOM 2530 O O . GLU B 1 76 ? -8.711 -29.25 -17.781 1 96.06 76 GLU B O 1
ATOM 2535 N N . ASP B 1 77 ? -8.773 -27.203 -16.984 1 96.62 77 ASP B N 1
ATOM 2536 C CA . ASP B 1 77 ? -8.375 -27.5 -15.609 1 96.62 77 ASP B CA 1
ATOM 2537 C C . ASP B 1 77 ? -9.523 -27.266 -14.633 1 96.62 77 ASP B C 1
ATOM 2539 O O . ASP B 1 77 ? -9.805 -26.125 -14.266 1 96.62 77 ASP B O 1
ATOM 2543 N N . ASP B 1 78 ? -10.164 -28.344 -14.203 1 97.19 78 ASP B N 1
ATOM 2544 C CA . ASP B 1 78 ? -11.359 -28.25 -13.375 1 97.19 78 ASP B CA 1
ATOM 2545 C C . ASP B 1 78 ? -11.047 -27.562 -12.047 1 97.19 78 ASP B C 1
ATOM 2547 O O . ASP B 1 78 ? -11.875 -26.812 -11.523 1 97.19 78 ASP B O 1
ATOM 2551 N N . GLU B 1 79 ? -9.93 -27.906 -11.508 1 97.31 79 GLU B N 1
ATOM 2552 C CA . GLU B 1 79 ? -9.555 -27.297 -10.234 1 97.31 79 GLU B CA 1
ATOM 2553 C C . GLU B 1 79 ? -9.398 -25.781 -10.367 1 97.31 79 GLU B C 1
ATOM 2555 O O . GLU B 1 79 ? -9.859 -25.031 -9.508 1 97.31 79 GLU B O 1
ATOM 2560 N N . PHE B 1 80 ? -8.727 -25.328 -11.445 1 98.56 80 PHE B N 1
ATOM 2561 C CA . PHE B 1 80 ? -8.555 -23.906 -11.664 1 98.56 80 PHE B CA 1
ATOM 2562 C C . PHE B 1 80 ? -9.898 -23.234 -11.938 1 98.56 80 PHE B C 1
ATOM 2564 O O . PHE B 1 80 ? -10.172 -22.141 -11.422 1 98.56 80 PHE B O 1
ATOM 2571 N N . THR B 1 81 ? -10.734 -23.891 -12.75 1 98.75 81 THR B N 1
ATOM 2572 C CA . THR B 1 81 ? -12.062 -23.359 -13.023 1 98.75 81 THR B CA 1
ATOM 2573 C C . THR B 1 81 ? -12.844 -23.172 -11.727 1 98.75 81 THR B C 1
ATOM 2575 O O . THR B 1 81 ? -13.469 -22.125 -11.523 1 98.75 81 THR B O 1
ATOM 2578 N N . GLN B 1 82 ? -12.789 -24.141 -10.859 1 98.69 82 GLN B N 1
ATOM 2579 C CA . GLN B 1 82 ? -13.484 -24.047 -9.578 1 98.69 82 GLN B CA 1
ATOM 2580 C C . GLN B 1 82 ? -12.914 -22.906 -8.727 1 98.69 82 GLN B C 1
ATOM 2582 O O . GLN B 1 82 ? -13.656 -22.219 -8.031 1 98.69 82 GLN B O 1
ATOM 2587 N N . ALA B 1 83 ? -11.57 -22.781 -8.727 1 98.81 83 ALA B N 1
ATOM 2588 C CA . ALA B 1 83 ? -10.922 -21.703 -7.984 1 98.81 83 ALA B CA 1
ATOM 2589 C C . ALA B 1 83 ? -11.445 -20.328 -8.43 1 98.81 83 ALA B C 1
ATOM 2591 O O . ALA B 1 83 ? -11.773 -19.484 -7.598 1 98.81 83 ALA B O 1
ATOM 2592 N N . VAL B 1 84 ? -11.516 -20.141 -9.758 1 98.88 84 VAL B N 1
ATOM 2593 C CA . VAL B 1 84 ? -11.984 -18.891 -10.336 1 98.88 84 VAL B CA 1
ATOM 2594 C C . VAL B 1 84 ? -13.445 -18.672 -9.969 1 98.88 84 VAL B C 1
ATOM 2596 O O . VAL B 1 84 ? -13.836 -17.562 -9.57 1 98.88 84 VAL B O 1
ATOM 2599 N N . GLN B 1 85 ? -14.227 -19.688 -10.047 1 98.75 85 GLN B N 1
ATOM 2600 C CA . GLN B 1 85 ? -15.648 -19.594 -9.711 1 98.75 85 GLN B CA 1
ATOM 2601 C C . GLN B 1 85 ? -15.844 -19.234 -8.242 1 98.75 85 GLN B C 1
ATOM 2603 O O . GLN B 1 85 ? -16.734 -18.453 -7.898 1 98.75 85 GLN B O 1
ATOM 2608 N N . THR B 1 86 ? -15.07 -19.812 -7.383 1 98.81 86 THR B N 1
ATOM 2609 C CA . THR B 1 86 ? -15.156 -19.547 -5.949 1 98.81 86 THR B CA 1
ATOM 2610 C C . THR B 1 86 ? -14.93 -18.062 -5.668 1 98.81 86 THR B C 1
ATOM 2612 O O . THR B 1 86 ? -15.695 -17.438 -4.922 1 98.81 86 THR B O 1
ATOM 2615 N N . VAL B 1 87 ? -13.945 -17.469 -6.258 1 98.88 87 VAL B N 1
ATOM 2616 C CA . VAL B 1 87 ? -13.656 -16.047 -6.059 1 98.88 87 VAL B CA 1
ATOM 2617 C C . VAL B 1 87 ? -14.766 -15.195 -6.676 1 98.88 87 VAL B C 1
ATOM 2619 O O . VAL B 1 87 ? -15.195 -14.203 -6.082 1 98.88 87 VAL B O 1
ATOM 2622 N N . ALA B 1 88 ? -15.156 -15.625 -7.883 1 98.75 88 ALA B N 1
ATOM 2623 C CA . ALA B 1 88 ? -16.25 -14.906 -8.539 1 98.75 88 ALA B CA 1
ATOM 2624 C C . ALA B 1 88 ? -17.5 -14.898 -7.664 1 98.75 88 ALA B C 1
ATOM 2626 O O . ALA B 1 88 ? -18.156 -13.867 -7.523 1 98.75 88 ALA B O 1
ATOM 2627 N N . ASN B 1 89 ? -17.844 -16.016 -7.098 1 98.5 89 ASN B N 1
ATOM 2628 C CA . ASN B 1 89 ? -19 -16.109 -6.215 1 98.5 89 ASN B CA 1
ATOM 2629 C C . ASN B 1 89 ? -18.859 -15.211 -4.996 1 98.5 89 ASN B C 1
ATOM 2631 O O . ASN B 1 89 ? -19.812 -14.539 -4.598 1 98.5 89 ASN B O 1
ATOM 2635 N N . TRP B 1 90 ? -17.719 -15.219 -4.422 1 98.25 90 TRP B N 1
ATOM 2636 C CA . TRP B 1 90 ? -17.438 -14.352 -3.281 1 98.25 90 TRP B CA 1
ATOM 2637 C C . TRP B 1 90 ? -17.656 -12.891 -3.648 1 98.25 90 TRP B C 1
ATOM 2639 O O . TRP B 1 90 ? -18.281 -12.141 -2.895 1 98.25 90 TRP B O 1
ATOM 2649 N N . MET B 1 91 ? -17.188 -12.43 -4.801 1 97.81 91 MET B N 1
ATOM 2650 C CA . MET B 1 91 ? -17.25 -11.031 -5.234 1 97.81 91 MET B CA 1
ATOM 2651 C C . MET B 1 91 ? -18.688 -10.617 -5.523 1 97.81 91 MET B C 1
ATOM 2653 O O . MET B 1 91 ? -19.016 -9.43 -5.465 1 97.81 91 MET B O 1
ATOM 2657 N N . THR B 1 92 ? -19.547 -11.578 -5.809 1 97.5 92 THR B N 1
ATOM 2658 C CA . THR B 1 92 ? -20.875 -11.227 -6.27 1 97.5 92 THR B CA 1
ATOM 2659 C C . THR B 1 92 ? -21.922 -11.578 -5.215 1 97.5 92 THR B C 1
ATOM 2661 O O . THR B 1 92 ? -23.109 -11.266 -5.375 1 97.5 92 THR B O 1
ATOM 2664 N N . ALA B 1 93 ? -21.531 -12.164 -4.133 1 96.31 93 ALA B N 1
ATOM 2665 C CA . ALA B 1 93 ? -22.453 -12.633 -3.096 1 96.31 93 ALA B CA 1
ATOM 2666 C C . ALA B 1 93 ? -22.922 -11.477 -2.219 1 96.31 93 ALA B C 1
ATOM 2668 O O . ALA B 1 93 ? -23.906 -11.609 -1.486 1 96.31 93 ALA B O 1
ATOM 2669 N N . GLN B 1 94 ? -22.219 -10.398 -2.197 1 95.38 94 GLN B N 1
ATOM 2670 C CA . GLN B 1 94 ? -22.547 -9.227 -1.39 1 95.38 94 GLN B CA 1
ATOM 2671 C C . GLN B 1 94 ? -22.281 -7.934 -2.162 1 95.38 94 GLN B C 1
ATOM 2673 O O . GLN B 1 94 ? -21.859 -7.973 -3.318 1 95.38 94 GLN B O 1
ATOM 2678 N N . ASP B 1 95 ? -22.625 -6.852 -1.492 1 95.19 95 ASP B N 1
ATOM 2679 C CA . ASP B 1 95 ? -22.375 -5.57 -2.145 1 95.19 95 ASP B CA 1
ATOM 2680 C C . ASP B 1 95 ? -20.875 -5.324 -2.311 1 95.19 95 ASP B C 1
ATOM 2682 O O . ASP B 1 95 ? -20.078 -5.746 -1.472 1 95.19 95 ASP B O 1
ATOM 2686 N N . LEU B 1 96 ? -20.547 -4.633 -3.412 1 94.06 96 LEU B N 1
ATOM 2687 C CA . LEU B 1 96 ? -19.141 -4.41 -3.766 1 94.06 96 LEU B CA 1
ATOM 2688 C C . LEU B 1 96 ? -18.391 -3.736 -2.621 1 94.06 96 LEU B C 1
ATOM 2690 O O . LEU B 1 96 ? -17.234 -4.047 -2.367 1 94.06 96 LEU B O 1
ATOM 2694 N N . GLU B 1 97 ? -19.047 -2.865 -1.902 1 90.06 97 GLU B N 1
ATOM 2695 C CA . GLU B 1 97 ? -18.406 -2.162 -0.795 1 90.06 97 GLU B CA 1
ATOM 2696 C C . GLU B 1 97 ? -18 -3.129 0.311 1 90.06 97 GLU B C 1
ATOM 2698 O O . GLU B 1 97 ? -16.922 -2.984 0.906 1 90.06 97 GLU B O 1
ATOM 2703 N N . ASP B 1 98 ? -18.859 -4.078 0.571 1 94.06 98 ASP B N 1
ATOM 2704 C CA . ASP B 1 98 ? -18.562 -5.094 1.576 1 94.06 98 ASP B CA 1
ATOM 2705 C C . ASP B 1 98 ? -17.391 -5.977 1.134 1 94.06 98 ASP B C 1
ATOM 2707 O O . ASP B 1 98 ? -16.5 -6.293 1.933 1 94.06 98 ASP B O 1
ATOM 2711 N N . VAL B 1 99 ? -17.391 -6.348 -0.114 1 96.06 99 VAL B N 1
ATOM 2712 C CA . VAL B 1 99 ? -16.312 -7.152 -0.676 1 96.06 99 VAL B CA 1
ATOM 2713 C C . VAL B 1 99 ? -15 -6.395 -0.567 1 96.06 99 VAL B C 1
ATOM 2715 O O . VAL B 1 99 ? -13.984 -6.961 -0.156 1 96.06 99 VAL B O 1
ATOM 2718 N N . GLN B 1 100 ? -15.047 -5.129 -0.896 1 94 100 GLN B N 1
ATOM 2719 C CA . GLN B 1 100 ? -13.867 -4.277 -0.827 1 94 100 GLN B CA 1
ATOM 2720 C C . GLN B 1 100 ? -13.352 -4.16 0.606 1 94 100 GLN B C 1
ATOM 2722 O O . GLN B 1 100 ? -12.148 -4.234 0.847 1 94 100 GLN B O 1
ATOM 2727 N N . SER B 1 101 ? -14.242 -4.047 1.541 1 91.56 101 SER B N 1
ATOM 2728 C CA . SER B 1 101 ? -13.875 -3.957 2.949 1 91.56 101 SER B CA 1
ATOM 2729 C C . SER B 1 101 ? -13.211 -5.242 3.432 1 91.56 101 SER B C 1
ATOM 2731 O O . SER B 1 101 ? -12.203 -5.199 4.141 1 91.56 101 SER B O 1
ATOM 2733 N N . GLU B 1 102 ? -13.758 -6.312 3.021 1 93.75 102 GLU B N 1
ATOM 2734 C CA . GLU B 1 102 ? -13.164 -7.594 3.387 1 93.75 102 GLU B CA 1
ATOM 2735 C C . GLU B 1 102 ? -11.773 -7.75 2.777 1 93.75 102 GLU B C 1
ATOM 2737 O O . GLU B 1 102 ? -10.844 -8.219 3.443 1 93.75 102 GLU B O 1
ATOM 2742 N N . TYR B 1 103 ? -11.648 -7.348 1.507 1 95 103 TYR B N 1
ATOM 2743 C CA . TYR B 1 103 ? -10.352 -7.406 0.845 1 95 103 TYR B CA 1
ATOM 2744 C C . TYR B 1 103 ? -9.312 -6.578 1.596 1 95 103 TYR B C 1
ATOM 2746 O O . TYR B 1 103 ? -8.211 -7.047 1.865 1 95 103 TYR B O 1
ATOM 2754 N N . VAL B 1 104 ? -9.672 -5.414 1.942 1 92.88 104 VAL B N 1
ATOM 2755 C CA . VAL B 1 104 ? -8.773 -4.504 2.643 1 92.88 104 VAL B CA 1
ATOM 2756 C C . VAL B 1 104 ? -8.359 -5.117 3.98 1 92.88 104 VAL B C 1
ATOM 2758 O O . VAL B 1 104 ? -7.184 -5.086 4.348 1 92.88 104 VAL B O 1
ATOM 2761 N N . GLN B 1 105 ? -9.305 -5.711 4.672 1 91.25 105 GLN B N 1
ATOM 2762 C CA . GLN B 1 105 ? -9.023 -6.34 5.961 1 91.25 105 GLN B CA 1
ATOM 2763 C C . GLN B 1 105 ? -8.039 -7.5 5.801 1 91.25 105 GLN B C 1
ATOM 2765 O O . GLN B 1 105 ? -7.094 -7.629 6.582 1 91.25 105 GLN B O 1
ATOM 2770 N N . GLU B 1 106 ? -8.164 -8.188 4.777 1 93.12 106 GLU B N 1
ATOM 2771 C CA . GLU B 1 106 ? -7.422 -9.438 4.637 1 93.12 106 GLU B CA 1
ATOM 2772 C C . GLU B 1 106 ? -6.066 -9.211 3.979 1 93.12 106 GLU B C 1
ATOM 2774 O O . GLU B 1 106 ? -5.086 -9.883 4.312 1 93.12 106 GLU B O 1
ATOM 2779 N N . TYR B 1 107 ? -6.016 -8.25 3.08 1 93.5 107 TYR B N 1
ATOM 2780 C CA . TYR B 1 107 ? -4.828 -8.195 2.236 1 93.5 107 TYR B CA 1
ATOM 2781 C C . TYR B 1 107 ? -4.062 -6.895 2.447 1 93.5 107 TYR B C 1
ATOM 2783 O O . TYR B 1 107 ? -2.84 -6.852 2.289 1 93.5 107 TYR B O 1
ATOM 2791 N N . ASP B 1 108 ? -4.746 -5.875 2.801 1 89.06 108 ASP B N 1
ATOM 2792 C CA . ASP B 1 108 ? -4.062 -4.59 2.924 1 89.06 108 ASP B CA 1
ATOM 2793 C C . ASP B 1 108 ? -3.633 -4.332 4.367 1 89.06 108 ASP B C 1
ATOM 2795 O O . ASP B 1 108 ? -2.555 -3.791 4.609 1 89.06 108 ASP B O 1
ATOM 2799 N N . LEU B 1 109 ? -4.492 -4.734 5.293 1 86.12 109 LEU B N 1
ATOM 2800 C CA . LEU B 1 109 ? -4.234 -4.391 6.688 1 86.12 109 LEU B CA 1
ATOM 2801 C C . LEU B 1 109 ? -3.559 -5.547 7.418 1 86.12 109 LEU B C 1
ATOM 2803 O O . LEU B 1 109 ? -2.791 -5.328 8.359 1 86.12 109 LEU B O 1
ATOM 2807 N N . SER B 1 110 ? -3.932 -6.719 6.934 1 77 110 SER B N 1
ATOM 2808 C CA . SER B 1 110 ? -3.424 -7.891 7.641 1 77 110 SER B CA 1
ATOM 2809 C C . SER B 1 110 ? -2.018 -8.25 7.176 1 77 110 SER B C 1
ATOM 2811 O O . SER B 1 110 ? -1.713 -8.172 5.984 1 77 110 SER B O 1
ATOM 2813 N N . ARG B 1 111 ? -1.183 -8.562 8.078 1 75.56 111 ARG B N 1
ATOM 2814 C CA . ARG B 1 111 ? 0.155 -9.047 7.766 1 75.56 111 ARG B CA 1
ATOM 2815 C C . ARG B 1 111 ? 0.135 -10.547 7.473 1 75.56 111 ARG B C 1
ATOM 2817 O O . ARG B 1 111 ? 1.145 -11.117 7.055 1 75.56 111 ARG B O 1
ATOM 2824 N N . ARG B 1 112 ? -1.025 -11.086 7.531 1 85.81 112 ARG B N 1
ATOM 2825 C CA . ARG B 1 112 ? -1.113 -12.539 7.418 1 85.81 112 ARG B CA 1
ATOM 2826 C C . ARG B 1 112 ? -1.284 -12.961 5.965 1 85.81 112 ARG B C 1
ATOM 2828 O O . ARG B 1 112 ? -1.015 -14.117 5.613 1 85.81 112 ARG B O 1
ATOM 2835 N N . HIS B 1 113 ? -1.714 -12.102 5.148 1 93.75 113 HIS B N 1
ATOM 2836 C CA . HIS B 1 113 ? -2.012 -12.477 3.77 1 93.75 113 HIS B CA 1
ATOM 2837 C C . HIS B 1 113 ? -1.443 -11.461 2.785 1 93.75 113 HIS B C 1
ATOM 2839 O O . HIS B 1 113 ? -2.109 -11.094 1.815 1 93.75 113 HIS B O 1
ATOM 2845 N N . ALA B 1 114 ? -0.215 -11.047 3.131 1 91.69 114 ALA B N 1
ATOM 2846 C CA . ALA B 1 114 ? 0.446 -10.062 2.275 1 91.69 114 ALA B CA 1
ATOM 2847 C C . ALA B 1 114 ? 0.682 -10.625 0.875 1 91.69 114 ALA B C 1
ATOM 2849 O O . ALA B 1 114 ? 1.111 -11.773 0.725 1 91.69 114 ALA B O 1
ATOM 2850 N N . LEU B 1 115 ? 0.442 -9.789 -0.165 1 95.88 115 LEU B N 1
ATOM 2851 C CA . LEU B 1 115 ? 0.599 -10.242 -1.544 1 95.88 115 LEU B CA 1
ATOM 2852 C C . LEU B 1 115 ? 1.974 -9.867 -2.084 1 95.88 115 LEU B C 1
ATOM 2854 O O . LEU B 1 115 ? 2.295 -10.164 -3.238 1 95.88 115 LEU B O 1
ATOM 2858 N N . HIS B 1 116 ? 2.799 -9.195 -1.29 1 94.56 116 HIS B N 1
ATOM 2859 C CA . HIS B 1 116 ? 4.168 -8.883 -1.683 1 94.56 116 HIS B CA 1
ATOM 2860 C C . HIS B 1 116 ? 5.105 -10.055 -1.378 1 94.56 116 HIS B C 1
ATOM 2862 O O . HIS B 1 116 ? 5.254 -10.445 -0.219 1 94.56 116 HIS B O 1
ATOM 2868 N N . LEU B 1 117 ? 5.758 -10.508 -2.352 1 95.31 117 LEU B N 1
ATOM 2869 C CA . LEU B 1 117 ? 6.516 -11.75 -2.256 1 95.31 117 LEU B CA 1
ATOM 2870 C C . LEU B 1 117 ? 7.668 -11.609 -1.265 1 95.31 117 LEU B C 1
ATOM 2872 O O . LEU B 1 117 ? 7.934 -12.523 -0.485 1 95.31 117 LEU B O 1
ATOM 2876 N N . SER B 1 118 ? 8.352 -10.516 -1.23 1 91.38 118 SER B N 1
ATOM 2877 C CA . SER B 1 118 ? 9.523 -10.344 -0.385 1 91.38 118 SER B CA 1
ATOM 2878 C C . SER B 1 118 ? 9.141 -10.242 1.086 1 91.38 118 SER B C 1
ATOM 2880 O O . SER B 1 118 ? 9.992 -10.367 1.968 1 91.38 118 SER B O 1
ATOM 2882 N N . TYR B 1 119 ? 7.883 -10.023 1.328 1 87.62 119 TYR B N 1
ATOM 2883 C CA . TYR B 1 119 ? 7.398 -9.891 2.697 1 87.62 119 TYR B CA 1
ATOM 2884 C C . TYR B 1 119 ? 7.68 -11.156 3.498 1 87.62 119 TYR B C 1
ATOM 2886 O O . TYR B 1 119 ? 8.102 -11.086 4.656 1 87.62 119 TYR B O 1
ATOM 2894 N N . TRP B 1 120 ? 7.52 -12.18 2.939 1 85.75 120 TRP B N 1
ATOM 2895 C CA . TRP B 1 120 ? 7.488 -13.477 3.617 1 85.75 120 TRP B CA 1
ATOM 2896 C C . TRP B 1 120 ? 8.906 -13.969 3.904 1 85.75 120 TRP B C 1
ATOM 2898 O O . TRP B 1 120 ? 9.133 -14.695 4.875 1 85.75 120 TRP B O 1
ATOM 2908 N N . THR B 1 121 ? 9.797 -13.609 3.121 1 79.19 121 THR B N 1
ATOM 2909 C CA . THR B 1 121 ? 11.086 -14.273 3.223 1 79.19 121 THR B CA 1
ATOM 2910 C C . THR B 1 121 ? 12.188 -13.281 3.574 1 79.19 121 THR B C 1
ATOM 2912 O O . THR B 1 121 ? 13.25 -13.664 4.062 1 79.19 121 THR B O 1
ATOM 2915 N N . ASP B 1 122 ? 11.883 -11.992 3.211 1 74.69 122 ASP B N 1
ATOM 2916 C CA . ASP B 1 122 ? 12.945 -11.016 3.424 1 74.69 122 ASP B CA 1
ATOM 2917 C C . ASP B 1 122 ? 12.656 -10.148 4.645 1 74.69 122 ASP B C 1
ATOM 2919 O O . ASP B 1 122 ? 11.656 -9.43 4.68 1 74.69 122 ASP B O 1
ATOM 2923 N N . GLY B 1 123 ? 13.008 -10.531 5.832 1 69.38 123 GLY B N 1
ATOM 2924 C CA . GLY B 1 123 ? 12.688 -9.984 7.141 1 69.38 123 GLY B CA 1
ATOM 2925 C C . GLY B 1 123 ? 13.055 -8.523 7.289 1 69.38 123 GLY B C 1
ATOM 2926 O O . GLY B 1 123 ? 12.32 -7.758 7.922 1 69.38 123 GLY B O 1
ATOM 2927 N N . ASP B 1 124 ? 14.219 -8.141 6.863 1 77.19 124 ASP B N 1
ATOM 2928 C CA . ASP B 1 124 ? 14.586 -6.766 7.18 1 77.19 124 ASP B CA 1
ATOM 2929 C C . ASP B 1 124 ? 14.445 -5.863 5.957 1 77.19 124 ASP B C 1
ATOM 2931 O O . ASP B 1 124 ? 14.422 -6.344 4.824 1 77.19 124 ASP B O 1
ATOM 2935 N N . THR B 1 125 ? 14.281 -4.582 6.227 1 78.38 125 THR B N 1
ATOM 2936 C CA . THR B 1 125 ? 14 -3.555 5.23 1 78.38 125 THR B CA 1
ATOM 2937 C C . THR B 1 125 ? 15.102 -3.516 4.172 1 78.38 125 THR B C 1
ATOM 2939 O O . THR B 1 125 ? 14.82 -3.328 2.984 1 78.38 125 THR B O 1
ATOM 2942 N N . ARG B 1 126 ? 16.297 -3.689 4.539 1 81.19 126 ARG B N 1
ATOM 2943 C CA . ARG B 1 126 ? 17.406 -3.619 3.596 1 81.19 126 ARG B CA 1
ATOM 2944 C C . ARG B 1 126 ? 17.344 -4.766 2.592 1 81.19 126 ARG B C 1
ATOM 2946 O O . ARG B 1 126 ? 17.453 -4.547 1.384 1 81.19 126 ARG B O 1
ATOM 2953 N N . ARG B 1 127 ? 17.141 -5.945 3.041 1 85.5 127 ARG B N 1
ATOM 2954 C CA . ARG B 1 127 ? 17.031 -7.121 2.186 1 85.5 127 ARG B CA 1
ATOM 2955 C C . ARG B 1 127 ? 15.836 -7 1.246 1 85.5 127 ARG B C 1
ATOM 2957 O O . ARG B 1 127 ? 15.93 -7.34 0.065 1 85.5 127 ARG B O 1
ATOM 2964 N N . ARG B 1 128 ? 14.805 -6.477 1.774 1 89.31 128 ARG B N 1
ATOM 2965 C CA . ARG B 1 128 ? 13.617 -6.273 0.944 1 89.31 128 ARG B CA 1
ATOM 2966 C C . ARG B 1 128 ? 13.883 -5.246 -0.151 1 89.31 128 ARG B C 1
ATOM 2968 O O . ARG B 1 128 ? 13.453 -5.422 -1.292 1 89.31 128 ARG B O 1
ATOM 2975 N N . GLY B 1 129 ? 14.648 -4.219 0.222 1 89.12 129 GLY B N 1
ATOM 2976 C CA . GLY B 1 129 ? 15.031 -3.232 -0.775 1 89.12 129 GLY B CA 1
ATOM 2977 C C . GLY B 1 129 ? 15.812 -3.826 -1.933 1 89.12 129 GLY B C 1
ATOM 2978 O O . GLY B 1 129 ? 15.57 -3.48 -3.092 1 89.12 129 GLY B O 1
ATOM 2979 N N . GLU B 1 130 ? 16.672 -4.715 -1.634 1 89.94 130 GLU B N 1
ATOM 2980 C CA . GLU B 1 130 ? 17.469 -5.391 -2.654 1 89.94 130 GLU B CA 1
ATOM 2981 C C . GLU B 1 130 ? 16.594 -6.262 -3.551 1 89.94 130 GLU B C 1
ATOM 2983 O O . GLU B 1 130 ? 16.781 -6.297 -4.766 1 89.94 130 GLU B O 1
ATOM 2988 N N . THR B 1 131 ? 15.68 -6.898 -2.928 1 92.81 131 THR B N 1
ATOM 2989 C CA . THR B 1 131 ? 14.75 -7.738 -3.67 1 92.81 131 THR B CA 1
ATOM 2990 C C . THR B 1 131 ? 13.93 -6.906 -4.648 1 92.81 131 THR B C 1
ATOM 2992 O O . THR B 1 131 ? 13.766 -7.289 -5.812 1 92.81 131 THR B O 1
ATOM 2995 N N . LEU B 1 132 ? 13.461 -5.797 -4.176 1 93.69 132 LEU B N 1
ATOM 2996 C CA . LEU B 1 132 ? 12.648 -4.93 -5.02 1 93.69 132 LEU B CA 1
ATOM 2997 C C . LEU B 1 132 ? 13.445 -4.449 -6.23 1 93.69 132 LEU B C 1
ATOM 2999 O O . LEU B 1 132 ? 12.898 -4.352 -7.332 1 93.69 132 LEU B O 1
ATOM 3003 N N . LEU B 1 133 ? 14.734 -4.199 -6.047 1 90.56 133 LEU B N 1
ATOM 3004 C CA . LEU B 1 133 ? 15.594 -3.787 -7.148 1 90.56 133 LEU B CA 1
ATOM 3005 C C . LEU B 1 133 ? 15.742 -4.91 -8.172 1 90.56 133 LEU B C 1
ATOM 3007 O O . LEU B 1 133 ? 15.758 -4.656 -9.375 1 90.56 133 LEU B O 1
ATOM 3011 N N . LYS B 1 134 ? 15.773 -6.094 -7.711 1 92.94 134 LYS B N 1
ATOM 3012 C CA . LYS B 1 134 ? 15.891 -7.242 -8.602 1 92.94 134 LYS B CA 1
ATOM 3013 C C . LYS B 1 134 ? 14.648 -7.391 -9.477 1 92.94 134 LYS B C 1
ATOM 3015 O O . LYS B 1 134 ? 14.75 -7.633 -10.68 1 92.94 134 LYS B O 1
ATOM 3020 N N . PHE B 1 135 ? 13.523 -7.238 -8.891 1 95.12 135 PHE B N 1
ATOM 3021 C CA . PHE B 1 135 ? 12.289 -7.301 -9.656 1 95.12 135 PHE B CA 1
ATOM 3022 C C . PHE B 1 135 ? 12.242 -6.18 -10.688 1 95.12 135 PHE B C 1
ATOM 3024 O O . PHE B 1 135 ? 11.859 -6.402 -11.844 1 95.12 135 PHE B O 1
ATOM 3031 N N . LYS B 1 136 ? 12.617 -4.992 -10.281 1 92 136 LYS B N 1
ATOM 3032 C CA . LYS B 1 136 ? 12.633 -3.861 -11.203 1 92 136 LYS B CA 1
ATOM 3033 C C . LYS B 1 136 ? 13.555 -4.129 -12.391 1 92 136 LYS B C 1
ATOM 3035 O O . LYS B 1 136 ? 13.188 -3.854 -13.531 1 92 136 LYS B O 1
ATOM 3040 N N . GLN B 1 137 ? 14.688 -4.633 -12.086 1 92.44 137 GLN B N 1
ATOM 3041 C CA . GLN B 1 137 ? 15.641 -4.945 -13.141 1 92.44 137 GLN B CA 1
ATOM 3042 C C . GLN B 1 137 ? 15.094 -6.012 -14.086 1 92.44 137 GLN B C 1
ATOM 3044 O O . GLN B 1 137 ? 15.273 -5.918 -15.297 1 92.44 137 GLN B O 1
ATOM 3049 N N . MET B 1 138 ? 14.438 -6.969 -13.531 1 94.56 138 MET B N 1
ATOM 3050 C CA . MET B 1 138 ? 13.82 -8.016 -14.336 1 94.56 138 MET B CA 1
ATOM 3051 C C . MET B 1 138 ? 12.82 -7.418 -15.328 1 94.56 138 MET B C 1
ATOM 3053 O O . MET B 1 138 ? 12.844 -7.754 -16.516 1 94.56 138 MET B O 1
ATOM 3057 N N . TYR B 1 139 ? 11.969 -6.512 -14.844 1 94.69 139 TYR B N 1
ATOM 3058 C CA . TYR B 1 139 ? 10.984 -5.871 -15.711 1 94.69 139 TYR B CA 1
ATOM 3059 C C . TYR B 1 139 ? 11.672 -5.055 -16.797 1 94.69 139 TYR B C 1
ATOM 3061 O O . TYR B 1 139 ? 11.305 -5.141 -17.969 1 94.69 139 TYR B O 1
ATOM 3069 N N . ARG B 1 140 ? 12.656 -4.352 -16.438 1 90.62 140 ARG B N 1
ATOM 3070 C CA . ARG B 1 140 ? 13.391 -3.508 -17.375 1 90.62 140 ARG B CA 1
ATOM 3071 C C . ARG B 1 140 ? 14.062 -4.344 -18.453 1 90.62 140 ARG B C 1
ATOM 3073 O O . ARG B 1 140 ? 14.016 -3.994 -19.641 1 90.62 140 ARG B O 1
ATOM 3080 N N . ASP B 1 141 ? 14.625 -5.395 -18.031 1 93 141 ASP B N 1
ATOM 3081 C CA . ASP B 1 141 ? 15.336 -6.27 -18.953 1 93 141 ASP B CA 1
ATOM 3082 C C . ASP B 1 141 ? 14.391 -6.844 -20 1 93 141 ASP B C 1
ATOM 3084 O O . ASP B 1 141 ? 14.82 -7.184 -21.109 1 93 141 ASP B O 1
ATOM 3088 N N . SER B 1 142 ? 13.164 -6.945 -19.656 1 93.88 142 SER B N 1
ATOM 3089 C CA . SER B 1 142 ? 12.203 -7.543 -20.578 1 93.88 142 SER B CA 1
ATOM 3090 C C . SER B 1 142 ? 11.414 -6.469 -21.328 1 93.88 142 SER B C 1
ATOM 3092 O O . SER B 1 142 ? 10.43 -6.773 -22 1 93.88 142 SER B O 1
ATOM 3094 N N . GLY B 1 143 ? 11.797 -5.227 -21.125 1 88.62 143 GLY B N 1
ATOM 3095 C CA . GLY B 1 143 ? 11.211 -4.125 -21.875 1 88.62 143 GLY B CA 1
ATOM 3096 C C . GLY B 1 143 ? 9.938 -3.592 -21.266 1 88.62 143 GLY B C 1
ATOM 3097 O O . GLY B 1 143 ? 9.219 -2.805 -21.891 1 88.62 143 GLY B O 1
ATOM 3098 N N . MET B 1 144 ? 9.648 -4.137 -20.141 1 82.38 144 MET B N 1
ATOM 3099 C CA . MET B 1 144 ? 8.477 -3.604 -19.453 1 82.38 144 MET B CA 1
ATOM 3100 C C . MET B 1 144 ? 8.82 -2.311 -18.734 1 82.38 144 MET B C 1
ATOM 3102 O O . MET B 1 144 ? 9.664 -2.305 -17.828 1 82.38 144 MET B O 1
ATOM 3106 N N . PHE B 1 145 ? 8.742 -1.175 -19.359 1 64.19 145 PHE B N 1
ATOM 3107 C CA . PHE B 1 145 ? 8.984 0.102 -18.703 1 64.19 145 PHE B CA 1
ATOM 3108 C C . PHE B 1 145 ? 7.816 0.485 -17.812 1 64.19 145 PHE B C 1
ATOM 3110 O O . PHE B 1 145 ? 6.77 0.919 -18.297 1 64.19 145 PHE B O 1
ATOM 3117 N N . THR B 1 146 ? 7.633 -0.307 -16.797 1 60.53 146 THR B N 1
ATOM 3118 C CA . THR B 1 146 ? 6.391 -0.108 -16.062 1 60.53 146 THR B CA 1
ATOM 3119 C C . THR B 1 146 ? 6.543 1.007 -15.039 1 60.53 146 THR B C 1
ATOM 3121 O O . THR B 1 146 ? 7.52 1.03 -14.281 1 60.53 146 THR B O 1
ATOM 3124 N N . GLN B 1 147 ? 5.953 2.127 -15.375 1 65 147 GLN B N 1
ATOM 3125 C CA . GLN B 1 147 ? 5.695 3.076 -14.297 1 65 147 GLN B CA 1
ATOM 3126 C C . GLN B 1 147 ? 4.852 2.441 -13.195 1 65 147 GLN B C 1
ATOM 3128 O O . GLN B 1 147 ? 3.645 2.258 -13.352 1 65 147 GLN B O 1
ATOM 3133 N N . LEU B 1 148 ? 5.512 1.92 -12.156 1 72.94 148 LEU B N 1
ATOM 3134 C CA . LEU B 1 148 ? 4.824 1.196 -11.094 1 72.94 148 LEU B CA 1
ATOM 3135 C C . LEU B 1 148 ? 3.938 2.135 -10.281 1 72.94 148 LEU B C 1
ATOM 3137 O O . LEU B 1 148 ? 3.039 1.685 -9.57 1 72.94 148 LEU B O 1
ATOM 3141 N N . ASN B 1 149 ? 3.924 3.434 -10.609 1 70 149 ASN B N 1
ATOM 3142 C CA . ASN B 1 149 ? 3.117 4.457 -9.953 1 70 149 ASN B CA 1
ATOM 3143 C C . ASN B 1 149 ? 2.961 4.176 -8.461 1 70 149 ASN B C 1
ATOM 3145 O O . ASN B 1 149 ? 1.854 4.238 -7.93 1 70 149 ASN B O 1
ATOM 3149 N N . GLY B 1 150 ? 4 3.688 -7.883 1 78.88 150 GLY B N 1
ATOM 3150 C CA . GLY B 1 150 ? 3.982 3.492 -6.441 1 78.88 150 GLY B CA 1
ATOM 3151 C C . GLY B 1 150 ? 3.734 2.053 -6.035 1 78.88 150 GLY B C 1
ATOM 3152 O O . GLY B 1 150 ? 3.852 1.703 -4.859 1 78.88 150 GLY B O 1
ATOM 3153 N N . GLU B 1 151 ? 3.363 1.214 -7.004 1 87.62 151 GLU B N 1
ATOM 3154 C CA . GLU B 1 151 ? 3.215 -0.206 -6.703 1 87.62 151 GLU B CA 1
ATOM 3155 C C . GLU B 1 151 ? 4.57 -0.873 -6.496 1 87.62 151 GLU B C 1
ATOM 3157 O O . GLU B 1 151 ? 5.516 -0.612 -7.242 1 87.62 151 GLU B O 1
ATOM 3162 N N . LEU B 1 152 ? 4.66 -1.657 -5.48 1 92.25 152 LEU B N 1
ATOM 3163 C CA . LEU B 1 152 ? 5.914 -2.373 -5.27 1 92.25 152 LEU B CA 1
ATOM 3164 C C . LEU B 1 152 ? 6.102 -3.463 -6.316 1 92.25 152 LEU B C 1
ATOM 3166 O O . LEU B 1 152 ? 5.152 -4.172 -6.66 1 92.25 152 LEU B O 1
ATOM 3170 N N . PRO B 1 153 ? 7.301 -3.588 -6.793 1 94.25 153 PRO B N 1
ATOM 3171 C CA . PRO B 1 153 ? 7.559 -4.477 -7.93 1 94.25 153 PRO B CA 1
ATOM 3172 C C . PRO B 1 153 ? 7.336 -5.949 -7.59 1 94.25 153 PRO B C 1
ATOM 3174 O O . PRO B 1 153 ? 7.168 -6.773 -8.492 1 94.25 153 PRO B O 1
ATOM 3177 N N . ASP B 1 154 ? 7.406 -6.352 -6.355 1 95.44 154 ASP B N 1
ATOM 3178 C CA . ASP B 1 154 ? 7.242 -7.758 -5.992 1 95.44 154 ASP B CA 1
ATOM 3179 C C . ASP B 1 154 ? 5.785 -8.07 -5.664 1 95.44 154 ASP B C 1
ATOM 3181 O O . ASP B 1 154 ? 5.496 -9.086 -5.02 1 95.44 154 ASP B O 1
ATOM 3185 N N . TYR B 1 155 ? 4.875 -7.16 -5.988 1 96.12 155 TYR B N 1
ATOM 3186 C CA . TYR B 1 155 ? 3.441 -7.383 -5.844 1 96.12 155 TYR B CA 1
ATOM 3187 C C . TYR B 1 155 ? 2.979 -8.547 -6.715 1 96.12 155 TYR B C 1
ATOM 3189 O O . TYR B 1 155 ? 3.104 -8.5 -7.938 1 96.12 155 TYR B O 1
ATOM 3197 N N . LEU B 1 156 ? 2.436 -9.547 -6.141 1 97.88 156 LEU B N 1
ATOM 3198 C CA . LEU B 1 156 ? 2.189 -10.828 -6.793 1 97.88 156 LEU B CA 1
ATOM 3199 C C . LEU B 1 156 ? 1.323 -10.648 -8.039 1 97.88 156 LEU B C 1
ATOM 3201 O O . LEU B 1 156 ? 1.64 -11.18 -9.102 1 97.88 156 LEU B O 1
ATOM 3205 N N . PRO B 1 157 ? 0.195 -9.891 -8.023 1 97.25 157 PRO B N 1
ATOM 3206 C CA . PRO B 1 157 ? -0.599 -9.688 -9.242 1 97.25 157 PRO B CA 1
ATOM 3207 C C . PRO B 1 157 ? 0.218 -9.102 -10.391 1 97.25 157 PRO B C 1
ATOM 3209 O O . PRO B 1 157 ? 0.039 -9.5 -11.547 1 97.25 157 PRO B O 1
ATOM 3212 N N . LEU B 1 158 ? 1.12 -8.25 -10.062 1 96 158 LEU B N 1
ATOM 3213 C CA . LEU B 1 158 ? 1.979 -7.641 -11.07 1 96 158 LEU B CA 1
ATOM 3214 C C . LEU B 1 158 ? 2.963 -8.664 -11.633 1 96 158 LEU B C 1
ATOM 3216 O O . LEU B 1 158 ? 3.186 -8.711 -12.844 1 96 158 LEU B O 1
ATOM 3220 N N . VAL B 1 159 ? 3.545 -9.43 -10.781 1 97.5 159 VAL B N 1
ATOM 3221 C CA . VAL B 1 159 ? 4.488 -10.461 -11.203 1 97.5 159 VAL B CA 1
ATOM 3222 C C . VAL B 1 159 ? 3.781 -11.469 -12.109 1 97.5 159 VAL B C 1
ATOM 3224 O O . VAL B 1 159 ? 4.34 -11.891 -13.125 1 97.5 159 VAL B O 1
ATOM 3227 N N . LEU B 1 160 ? 2.572 -11.805 -11.742 1 98.31 160 LEU B N 1
ATOM 3228 C CA . LEU B 1 160 ? 1.796 -12.742 -12.547 1 98.31 160 LEU B CA 1
ATOM 3229 C C . LEU B 1 160 ? 1.46 -12.148 -13.914 1 98.31 160 LEU B C 1
ATOM 3231 O O . LEU B 1 160 ? 1.511 -12.844 -14.93 1 98.31 160 LEU B O 1
ATOM 3235 N N . GLU B 1 161 ? 1.104 -10.898 -13.898 1 96.31 161 GLU B N 1
ATOM 3236 C CA . GLU B 1 161 ? 0.833 -10.219 -15.164 1 96.31 161 GLU B CA 1
ATOM 3237 C C . GLU B 1 161 ? 2.068 -10.203 -16.062 1 96.31 161 GLU B C 1
ATOM 3239 O O . GLU B 1 161 ? 1.975 -10.453 -17.266 1 96.31 161 GLU B O 1
ATOM 3244 N N . PHE B 1 162 ? 3.184 -9.875 -15.469 1 96.69 162 PHE B N 1
ATOM 3245 C CA . PHE B 1 162 ? 4.453 -9.883 -16.188 1 96.69 162 PHE B CA 1
ATOM 3246 C C . PHE B 1 162 ? 4.727 -11.258 -16.781 1 96.69 162 PHE B C 1
ATOM 3248 O O . PHE B 1 162 ? 5.074 -11.367 -17.969 1 96.69 162 PHE B O 1
ATOM 3255 N N . ALA B 1 163 ? 4.52 -12.32 -16.016 1 97.19 163 ALA B N 1
ATOM 3256 C CA . ALA B 1 163 ? 4.758 -13.695 -16.469 1 97.19 163 ALA B CA 1
ATOM 3257 C C . ALA B 1 163 ? 3.787 -14.086 -17.578 1 97.19 163 ALA B C 1
ATOM 3259 O O . ALA B 1 163 ? 4.148 -14.836 -18.484 1 97.19 163 ALA B O 1
ATOM 3260 N N . ALA B 1 164 ? 2.617 -13.578 -17.5 1 96.81 164 ALA B N 1
ATOM 3261 C CA . ALA B 1 164 ? 1.576 -13.953 -18.453 1 96.81 164 ALA B CA 1
ATOM 3262 C C . ALA B 1 164 ? 1.756 -13.227 -19.766 1 96.81 164 ALA B C 1
ATOM 3264 O O . ALA B 1 164 ? 1.548 -13.805 -20.844 1 96.81 164 ALA B O 1
ATOM 3265 N N . LEU B 1 165 ? 2.227 -11.906 -19.734 1 94.69 165 LEU B N 1
ATOM 3266 C CA . LEU B 1 165 ? 2.027 -11.062 -20.906 1 94.69 165 LEU B CA 1
ATOM 3267 C C . LEU B 1 165 ? 3.363 -10.586 -21.469 1 94.69 165 LEU B C 1
ATOM 3269 O O . LEU B 1 165 ? 3.436 -10.125 -22.609 1 94.69 165 LEU B O 1
ATOM 3273 N N . VAL B 1 166 ? 4.355 -10.625 -20.688 1 94.94 166 VAL B N 1
ATOM 3274 C CA . VAL B 1 166 ? 5.578 -9.953 -21.109 1 94.94 166 VAL B CA 1
ATOM 3275 C C . VAL B 1 166 ? 6.688 -10.977 -21.328 1 94.94 166 VAL B C 1
ATOM 3277 O O . VAL B 1 166 ? 7.156 -11.172 -22.453 1 94.94 166 VAL B O 1
ATOM 3280 N N . ASP B 1 167 ? 7.07 -11.695 -20.266 1 96 167 ASP B N 1
ATOM 3281 C CA . ASP B 1 167 ? 8.164 -12.664 -20.297 1 96 167 ASP B CA 1
ATOM 3282 C C . ASP B 1 167 ? 7.891 -13.844 -19.375 1 96 167 ASP B C 1
ATOM 3284 O O . ASP B 1 167 ? 8.219 -13.789 -18.188 1 96 167 ASP B O 1
ATOM 3288 N N . ARG B 1 168 ? 7.352 -14.898 -19.875 1 96.25 168 ARG B N 1
ATOM 3289 C CA . ARG B 1 168 ? 6.91 -16.031 -19.078 1 96.25 168 ARG B CA 1
ATOM 3290 C C . ARG B 1 168 ? 8.094 -16.734 -18.422 1 96.25 168 ARG B C 1
ATOM 3292 O O . ARG B 1 168 ? 8.016 -17.109 -17.25 1 96.25 168 ARG B O 1
ATOM 3299 N N . THR B 1 169 ? 9.195 -16.875 -19.156 1 96.31 169 THR B N 1
ATOM 3300 C CA . THR B 1 169 ? 10.367 -17.578 -18.641 1 96.31 169 THR B CA 1
ATOM 3301 C C . THR B 1 169 ? 10.938 -16.859 -17.422 1 96.31 169 THR B C 1
ATOM 3303 O O . THR B 1 169 ? 11.141 -17.469 -16.359 1 96.31 169 THR B O 1
ATOM 3306 N N . LYS B 1 170 ? 11.141 -15.555 -17.516 1 96.44 170 LYS B N 1
ATOM 3307 C CA . LYS B 1 170 ? 11.68 -14.781 -16.406 1 96.44 170 LYS B CA 1
ATOM 3308 C C . LYS B 1 170 ? 10.672 -14.68 -15.258 1 96.44 170 LYS B C 1
ATOM 3310 O O . LYS B 1 170 ? 11.055 -14.719 -14.086 1 96.44 170 LYS B O 1
ATOM 3315 N N . GLY B 1 171 ? 9.43 -14.523 -15.664 1 97.38 171 GLY B N 1
ATOM 3316 C CA . GLY B 1 171 ? 8.398 -14.492 -14.641 1 97.38 171 GLY B CA 1
ATOM 3317 C C . GLY B 1 171 ? 8.32 -15.766 -13.828 1 97.38 171 GLY B C 1
ATOM 3318 O O . GLY B 1 171 ? 8.234 -15.727 -12.594 1 97.38 171 GLY B O 1
ATOM 3319 N N . ARG B 1 172 ? 8.406 -16.891 -14.461 1 96.88 172 ARG B N 1
ATOM 3320 C CA . ARG B 1 172 ? 8.391 -18.188 -13.789 1 96.88 172 ARG B CA 1
ATOM 3321 C C . ARG B 1 172 ? 9.625 -18.359 -12.906 1 96.88 172 ARG B C 1
ATOM 3323 O O . ARG B 1 172 ? 9.539 -18.922 -11.812 1 96.88 172 ARG B O 1
ATOM 3330 N N . ALA B 1 173 ? 10.758 -17.891 -13.398 1 96.31 173 ALA B N 1
ATOM 3331 C CA . ALA B 1 173 ? 11.977 -17.938 -12.594 1 96.31 173 ALA B CA 1
ATOM 3332 C C . ALA B 1 173 ? 11.82 -17.141 -11.305 1 96.31 173 ALA B C 1
ATOM 3334 O O . ALA B 1 173 ? 12.211 -17.594 -10.227 1 96.31 173 ALA B O 1
ATOM 3335 N N . ALA B 1 174 ? 11.219 -15.977 -11.438 1 96.75 174 ALA B N 1
ATOM 3336 C CA . ALA B 1 174 ? 10.992 -15.141 -10.258 1 96.75 174 ALA B CA 1
ATOM 3337 C C . ALA B 1 174 ? 10.016 -15.805 -9.289 1 96.75 174 ALA B C 1
ATOM 3339 O O . ALA B 1 174 ? 10.25 -15.812 -8.078 1 96.75 174 ALA B O 1
ATOM 3340 N N . LEU B 1 175 ? 8.914 -16.359 -9.82 1 97.56 175 LEU B N 1
ATOM 3341 C CA . LEU B 1 175 ? 7.938 -17.047 -8.992 1 97.56 175 LEU B CA 1
ATOM 3342 C C . LEU B 1 175 ? 8.57 -18.234 -8.273 1 97.56 175 LEU B C 1
ATOM 3344 O O . LEU B 1 175 ? 8.297 -18.484 -7.098 1 97.56 175 LEU B O 1
ATOM 3348 N N . GLN B 1 176 ? 9.43 -18.906 -8.969 1 95.44 176 GLN B N 1
ATOM 3349 C CA . GLN B 1 176 ? 10.117 -20.047 -8.367 1 95.44 176 GLN B CA 1
ATOM 3350 C C . GLN B 1 176 ? 11.102 -19.594 -7.289 1 95.44 176 GLN B C 1
ATOM 3352 O O . GLN B 1 176 ? 11.242 -20.25 -6.254 1 95.44 176 GLN B O 1
ATOM 3357 N N . ALA B 1 177 ? 11.797 -18.547 -7.59 1 93.75 177 ALA B N 1
ATOM 3358 C CA . ALA B 1 177 ? 12.734 -18 -6.609 1 93.75 177 ALA B CA 1
ATOM 3359 C C . ALA B 1 177 ? 12.031 -17.688 -5.289 1 93.75 177 ALA B C 1
ATOM 3361 O O . ALA B 1 177 ? 12.625 -17.812 -4.219 1 93.75 177 ALA B O 1
ATOM 3362 N N . TYR B 1 178 ? 10.797 -17.328 -5.395 1 95 178 TYR B N 1
ATOM 3363 C CA . TYR B 1 178 ? 10.039 -16.984 -4.195 1 95 178 TYR B CA 1
ATOM 3364 C C . TYR B 1 178 ? 8.953 -18.016 -3.924 1 95 178 TYR B C 1
ATOM 3366 O O . TYR B 1 178 ? 7.906 -17.688 -3.354 1 95 178 TYR B O 1
ATOM 3374 N N . ARG B 1 179 ? 9.188 -19.234 -4.305 1 94.81 179 ARG B N 1
ATOM 3375 C CA . ARG B 1 179 ? 8.25 -20.328 -4.09 1 94.81 179 ARG B CA 1
ATOM 3376 C C . ARG B 1 179 ? 7.898 -20.469 -2.613 1 94.81 179 ARG B C 1
ATOM 3378 O O . ARG B 1 179 ? 6.734 -20.672 -2.268 1 94.81 179 ARG B O 1
ATOM 3385 N N . PRO B 1 180 ? 8.844 -20.375 -1.686 1 93.56 180 PRO B N 1
ATOM 3386 C CA . PRO B 1 180 ? 8.469 -20.453 -0.272 1 93.56 180 PRO B CA 1
ATOM 3387 C C . PRO B 1 180 ? 7.43 -19.406 0.119 1 93.56 180 PRO B C 1
ATOM 3389 O O . PRO B 1 180 ? 6.508 -19.703 0.881 1 93.56 180 PRO B O 1
ATOM 3392 N N . SER B 1 181 ? 7.57 -18.156 -0.389 1 94.56 181 SER B N 1
ATOM 3393 C CA . SER B 1 181 ? 6.598 -17.109 -0.118 1 94.56 181 SER B CA 1
ATOM 3394 C C . SER B 1 181 ? 5.219 -17.469 -0.651 1 94.56 181 SER B C 1
ATOM 3396 O O . SER B 1 181 ? 4.211 -17.281 0.033 1 94.56 181 SER B O 1
ATOM 3398 N N . LEU B 1 182 ? 5.16 -18 -1.85 1 96.94 182 LEU B N 1
ATOM 3399 C CA . LEU B 1 182 ? 3.904 -18.438 -2.453 1 96.94 182 LEU B CA 1
ATOM 3400 C C . LEU B 1 182 ? 3.236 -19.516 -1.603 1 96.94 182 LEU B C 1
ATOM 3402 O O . LEU B 1 182 ? 2.031 -19.453 -1.354 1 96.94 182 LEU B O 1
ATOM 3406 N N . GLU B 1 183 ? 4.062 -20.406 -1.162 1 96.88 183 GLU B N 1
ATOM 3407 C CA . GLU B 1 183 ? 3.535 -21.531 -0.399 1 96.88 183 GLU B CA 1
ATOM 3408 C C . GLU B 1 183 ? 3.059 -21.094 0.981 1 96.88 183 GLU B C 1
ATOM 3410 O O . GLU B 1 183 ? 2.029 -21.562 1.468 1 96.88 183 GLU B O 1
ATOM 3415 N N . LEU B 1 184 ? 3.805 -20.219 1.607 1 94.44 184 LEU B N 1
ATOM 3416 C CA . LEU B 1 184 ? 3.359 -19.688 2.891 1 94.44 184 LEU B CA 1
ATOM 3417 C C . LEU B 1 184 ? 2.047 -18.938 2.736 1 94.44 184 LEU B C 1
ATOM 3419 O O . LEU B 1 184 ? 1.143 -19.078 3.564 1 94.44 184 LEU B O 1
ATOM 3423 N N . LEU B 1 185 ? 1.931 -18.125 1.715 1 96.12 185 LEU B N 1
ATOM 3424 C CA . LEU B 1 185 ? 0.685 -17.422 1.436 1 96.12 185 LEU B CA 1
ATOM 3425 C C . LEU B 1 185 ? -0.45 -18.406 1.172 1 96.12 185 LEU B C 1
ATOM 3427 O O . LEU B 1 185 ? -1.547 -18.25 1.714 1 96.12 185 LEU B O 1
ATOM 3431 N N . ARG B 1 186 ? -0.175 -19.406 0.363 1 97.56 186 ARG B N 1
ATOM 3432 C CA . ARG B 1 186 ? -1.169 -20.422 0.049 1 97.56 186 ARG B CA 1
ATOM 3433 C C . ARG B 1 186 ? -1.701 -21.078 1.319 1 97.56 186 ARG B C 1
ATOM 3435 O O . ARG B 1 186 ? -2.916 -21.172 1.514 1 97.56 186 ARG B O 1
ATOM 3442 N N . LEU B 1 187 ? -0.804 -21.484 2.176 1 96.62 187 LEU B N 1
ATOM 3443 C CA . LEU B 1 187 ? -1.188 -22.156 3.412 1 96.62 187 LEU B CA 1
ATOM 3444 C C . LEU B 1 187 ? -1.925 -21.203 4.344 1 96.62 187 LEU B C 1
ATOM 3446 O O . LEU B 1 187 ? -2.869 -21.594 5.031 1 96.62 187 LEU B O 1
ATOM 3450 N N . SER B 1 188 ? -1.479 -19.984 4.383 1 95.44 188 SER B N 1
ATOM 3451 C CA . SER B 1 188 ? -2.166 -18.984 5.199 1 95.44 188 SER B CA 1
ATOM 3452 C C . SER B 1 188 ? -3.596 -18.766 4.715 1 95.44 188 SER B C 1
ATOM 3454 O O . SER B 1 188 ? -4.516 -18.625 5.527 1 95.44 188 SER B O 1
ATOM 3456 N N . LEU B 1 189 ? -3.805 -18.688 3.389 1 97.38 189 LEU B N 1
ATOM 3457 C CA . LEU B 1 189 ? -5.137 -18.531 2.822 1 97.38 189 LEU B CA 1
ATOM 3458 C C . LEU B 1 189 ? -6.012 -19.734 3.15 1 97.38 189 LEU B C 1
ATOM 3460 O O . LEU B 1 189 ? -7.203 -19.594 3.428 1 97.38 189 LEU B O 1
ATOM 3464 N N . LYS B 1 190 ? -5.41 -20.891 3.09 1 97.19 190 LYS B N 1
ATOM 3465 C CA . LYS B 1 190 ? -6.121 -22.109 3.455 1 97.19 190 LYS B CA 1
ATOM 3466 C C . LYS B 1 190 ? -6.598 -22.062 4.906 1 97.19 190 LYS B C 1
ATOM 3468 O O . LYS B 1 190 ? -7.766 -22.328 5.191 1 97.19 190 LYS B O 1
ATOM 3473 N N . ASP B 1 191 ? -5.695 -21.703 5.762 1 95.62 191 ASP B N 1
ATOM 3474 C CA . ASP B 1 191 ? -5.984 -21.641 7.191 1 95.62 191 ASP B CA 1
ATOM 3475 C C . ASP B 1 191 ? -7.066 -20.594 7.477 1 95.62 191 ASP B C 1
ATOM 3477 O O . ASP B 1 191 ? -7.879 -20.766 8.391 1 95.62 191 ASP B O 1
ATOM 3481 N N . GLY B 1 192 ? -7.078 -19.578 6.73 1 95.25 192 GLY B N 1
ATOM 3482 C CA . GLY B 1 192 ? -8.055 -18.531 6.902 1 95.25 192 GLY B CA 1
ATOM 3483 C C . GLY B 1 192 ? -9.352 -18.781 6.16 1 95.25 192 GLY B C 1
ATOM 3484 O O . GLY B 1 192 ? -10.289 -17.984 6.238 1 95.25 192 GLY B O 1
ATOM 3485 N N . ASN B 1 193 ? -9.422 -19.859 5.43 1 96.88 193 ASN B N 1
ATOM 3486 C CA . ASN B 1 193 ? -10.578 -20.219 4.617 1 96.88 193 ASN B CA 1
ATOM 3487 C C . ASN B 1 193 ? -10.969 -19.078 3.67 1 96.88 193 ASN B C 1
ATOM 3489 O O . ASN B 1 193 ? -12.133 -18.703 3.604 1 96.88 193 ASN B O 1
ATOM 3493 N N . LEU B 1 194 ? -9.984 -18.516 3.035 1 97.62 194 LEU B N 1
ATOM 3494 C CA . LEU B 1 194 ? -10.211 -17.406 2.117 1 97.62 194 LEU B CA 1
ATOM 3495 C C . LEU B 1 194 ? -10.445 -17.906 0.699 1 97.62 194 LEU B C 1
ATOM 3497 O O . LEU B 1 194 ? -9.852 -18.906 0.287 1 97.62 194 LEU B O 1
ATOM 3501 N N . PRO B 1 195 ? -11.25 -17.219 -0.078 1 98.25 195 PRO B N 1
ATOM 3502 C CA . PRO B 1 195 ? -11.672 -17.719 -1.389 1 98.25 195 PRO B CA 1
ATOM 3503 C C . PRO B 1 195 ? -10.516 -17.797 -2.385 1 98.25 195 PRO B C 1
ATOM 3505 O O . PRO B 1 195 ? -10.586 -18.562 -3.352 1 98.25 195 PRO B O 1
ATOM 3508 N N . HIS B 1 196 ? -9.445 -17.125 -2.145 1 98.69 196 HIS B N 1
ATOM 3509 C CA . HIS B 1 196 ? -8.375 -17 -3.125 1 98.69 196 HIS B CA 1
ATOM 3510 C C . HIS B 1 196 ? -7.406 -18.172 -3.031 1 98.69 196 HIS B C 1
ATOM 3512 O O . HIS B 1 196 ? -6.477 -18.281 -3.836 1 98.69 196 HIS B O 1
ATOM 3518 N N . TYR B 1 197 ? -7.609 -19.109 -2.082 1 98.5 197 TYR B N 1
ATOM 3519 C CA . TYR B 1 197 ? -6.711 -20.234 -1.866 1 98.5 197 TYR B CA 1
ATOM 3520 C C . TYR B 1 197 ? -6.5 -21.016 -3.156 1 98.5 197 TYR B C 1
ATOM 3522 O O . TYR B 1 197 ? -5.363 -21.328 -3.527 1 98.5 197 TYR B O 1
ATOM 3530 N N . GLY B 1 198 ? -7.562 -21.344 -3.801 1 98.69 198 GLY B N 1
ATOM 3531 C CA . GLY B 1 198 ? -7.488 -22.172 -4.992 1 98.69 198 GLY B CA 1
ATOM 3532 C C . GLY B 1 198 ? -6.625 -21.578 -6.086 1 98.69 198 GLY B C 1
ATOM 3533 O O . GLY B 1 198 ? -5.988 -22.297 -6.852 1 98.69 198 GLY B O 1
ATOM 3534 N N . LEU B 1 199 ? -6.652 -20.234 -6.23 1 98.88 199 LEU B N 1
ATOM 3535 C CA . LEU B 1 199 ? -5.812 -19.562 -7.219 1 98.88 199 LEU B CA 1
ATOM 3536 C C . LEU B 1 199 ? -4.336 -19.828 -6.945 1 98.88 199 LEU B C 1
ATOM 3538 O O . LEU B 1 199 ? -3.582 -20.172 -7.859 1 98.88 199 LEU B O 1
ATOM 3542 N N . LEU B 1 200 ? -3.943 -19.703 -5.637 1 98.69 200 LEU B N 1
ATOM 3543 C CA . LEU B 1 200 ? -2.547 -19.922 -5.281 1 98.69 200 LEU B CA 1
ATOM 3544 C C . LEU B 1 200 ? -2.162 -21.391 -5.484 1 98.69 200 LEU B C 1
ATOM 3546 O O . LEU B 1 200 ? -1.044 -21.688 -5.914 1 98.69 200 LEU B O 1
ATOM 3550 N N . HIS B 1 201 ? -3.098 -22.266 -5.172 1 98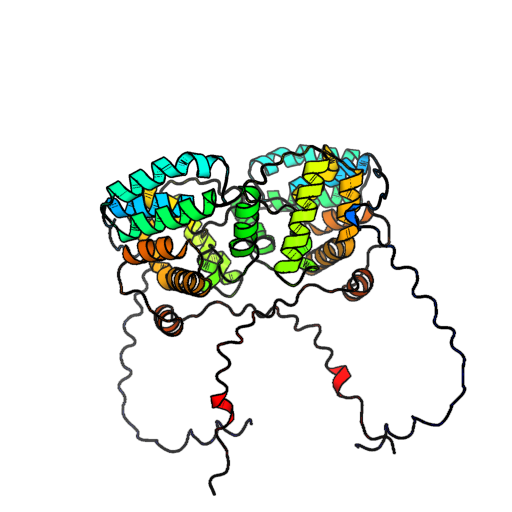.31 201 HIS B N 1
ATOM 3551 C CA . HIS B 1 201 ? -2.861 -23.672 -5.414 1 98.31 201 HIS B CA 1
ATOM 3552 C C . HIS B 1 201 ? -2.551 -23.938 -6.883 1 98.31 201 HIS B C 1
ATOM 3554 O O . HIS B 1 201 ? -1.601 -24.656 -7.203 1 98.31 201 HIS B O 1
ATOM 3560 N N . SER B 1 202 ? -3.32 -23.328 -7.75 1 98.5 202 SER B N 1
ATOM 3561 C CA . SER B 1 202 ? -3.129 -23.516 -9.188 1 98.5 202 SER B CA 1
ATOM 3562 C C . SER B 1 202 ? -1.81 -22.906 -9.648 1 98.5 202 SER B C 1
ATOM 3564 O O . SER B 1 202 ? -1.093 -23.5 -10.453 1 98.5 202 SER B O 1
ATOM 3566 N N . ILE B 1 203 ? -1.46 -21.688 -9.195 1 98.44 203 ILE B N 1
ATOM 3567 C CA . ILE B 1 203 ? -0.206 -21.031 -9.539 1 98.44 203 ILE B CA 1
ATOM 3568 C C . ILE B 1 203 ? 0.971 -21.922 -9.141 1 98.44 203 ILE B C 1
ATOM 3570 O O . ILE B 1 203 ? 1.859 -22.188 -9.953 1 98.44 203 ILE B O 1
ATOM 3574 N N . CYS B 1 204 ? 0.948 -22.406 -7.895 1 97.75 204 CYS B N 1
ATOM 3575 C CA . CYS B 1 204 ? 2.027 -23.25 -7.395 1 97.75 204 CYS B CA 1
ATOM 3576 C C . CYS B 1 204 ? 2.145 -24.531 -8.211 1 97.75 204 CYS B C 1
ATOM 3578 O O . CYS B 1 204 ? 3.248 -25.031 -8.43 1 97.75 204 CYS B O 1
ATOM 3580 N N . GLY B 1 205 ? 1.021 -25 -8.672 1 96.56 205 GLY B N 1
ATOM 3581 C CA . GLY B 1 205 ? 0.995 -26.219 -9.461 1 96.56 205 GLY B CA 1
ATOM 3582 C C . GLY B 1 205 ? 1.681 -26.078 -10.805 1 96.56 205 GLY B C 1
ATOM 3583 O O . GLY B 1 205 ? 2.031 -27.062 -11.445 1 96.56 205 GLY B O 1
ATOM 3584 N N . THR B 1 206 ? 1.844 -24.828 -11.312 1 96.88 206 THR B N 1
ATOM 3585 C CA . THR B 1 206 ? 2.484 -24.594 -12.602 1 96.88 206 THR B CA 1
ATOM 3586 C C . THR B 1 206 ? 4.004 -24.641 -12.469 1 96.88 206 THR B C 1
ATOM 3588 O O . THR B 1 206 ? 4.719 -24.703 -13.469 1 96.88 206 THR B O 1
ATOM 3591 N N . LEU B 1 207 ? 4.566 -24.594 -11.234 1 96 207 LEU B N 1
ATOM 3592 C CA . LEU B 1 207 ? 5.996 -24.453 -10.977 1 96 207 LEU B CA 1
ATOM 3593 C C . LEU B 1 207 ? 6.602 -25.797 -10.578 1 96 207 LEU B C 1
ATOM 3595 O O . LEU B 1 207 ? 5.902 -26.672 -10.062 1 96 207 LEU B O 1
ATOM 3599 N N . PRO B 1 208 ? 7.852 -25.984 -10.852 1 92.44 208 PRO B N 1
ATOM 3600 C CA . PRO B 1 208 ? 8.484 -27.25 -10.5 1 92.44 208 PRO B CA 1
ATOM 3601 C C . PRO B 1 208 ? 8.5 -27.5 -8.992 1 92.44 208 PRO B C 1
ATOM 3603 O O . PRO B 1 208 ? 8.617 -26.562 -8.203 1 92.44 208 PRO B O 1
ATOM 3606 N N . GLY B 1 209 ? 8.359 -28.781 -8.609 1 89.88 209 GLY B N 1
ATOM 3607 C CA . GLY B 1 209 ? 8.422 -29.188 -7.215 1 89.88 209 GLY B CA 1
ATOM 3608 C C . GLY B 1 209 ? 7.059 -29.453 -6.605 1 89.88 209 GLY B C 1
ATOM 3609 O O . GLY B 1 209 ? 6.047 -28.938 -7.082 1 89.88 209 GLY B O 1
ATOM 3610 N N . VAL B 1 210 ? 7.066 -30.219 -5.539 1 89.5 210 VAL B N 1
ATOM 3611 C CA . VAL B 1 210 ? 5.828 -30.562 -4.852 1 89.5 210 VAL B CA 1
ATOM 3612 C C . VAL B 1 210 ? 5.484 -29.469 -3.838 1 89.5 210 VAL B C 1
ATOM 3614 O O . VAL B 1 210 ? 6.375 -28.906 -3.193 1 89.5 210 VAL B O 1
ATOM 3617 N N . SER B 1 211 ? 4.215 -29.141 -3.779 1 92.19 211 SER B N 1
ATOM 3618 C CA . SER B 1 211 ? 3.77 -28.141 -2.805 1 92.19 211 SER B CA 1
ATOM 3619 C C . SER B 1 211 ? 3.777 -28.719 -1.392 1 92.19 211 SER B C 1
ATOM 3621 O O . SER B 1 211 ? 3.191 -29.766 -1.141 1 92.19 211 SER B O 1
ATOM 3623 N N . PRO B 1 212 ? 4.41 -28.031 -0.508 1 92 212 PRO B N 1
ATOM 3624 C CA . PRO B 1 212 ? 4.375 -28.469 0.889 1 92 212 PRO B CA 1
ATOM 3625 C C . PRO B 1 212 ? 2.967 -28.438 1.483 1 92 212 PRO B C 1
ATOM 3627 O O . PRO B 1 212 ? 2.119 -27.672 1.023 1 92 212 PRO B O 1
ATOM 3630 N N . GLU B 1 213 ? 2.768 -29.25 2.479 1 91.5 213 GLU B N 1
ATOM 3631 C CA . GLU B 1 213 ? 1.448 -29.328 3.1 1 91.5 213 GLU B CA 1
ATOM 3632 C C . GLU B 1 213 ? 1.415 -28.578 4.426 1 91.5 213 GLU B C 1
ATOM 3634 O O . GLU B 1 213 ? 0.34 -28.281 4.953 1 91.5 213 GLU B O 1
ATOM 3639 N N . THR B 1 214 ? 2.664 -28.312 4.93 1 90.06 214 THR B N 1
ATOM 3640 C CA . THR B 1 214 ? 2.74 -27.625 6.215 1 90.06 214 THR B CA 1
ATOM 3641 C C . THR B 1 214 ? 3.742 -26.484 6.156 1 90.06 214 THR B C 1
ATOM 3643 O O . THR B 1 214 ? 4.598 -26.438 5.27 1 90.06 214 THR B O 1
ATOM 3646 N N . GLN B 1 215 ? 3.553 -25.594 7.09 1 87.94 215 GLN B N 1
ATOM 3647 C CA . GLN B 1 215 ? 4.48 -24.469 7.176 1 87.94 215 GLN B CA 1
ATOM 3648 C C . GLN B 1 215 ? 5.898 -24.938 7.469 1 87.94 215 GLN B C 1
ATOM 3650 O O . GLN B 1 215 ? 6.867 -24.359 6.984 1 87.94 215 GLN B O 1
ATOM 3655 N N . GLU B 1 216 ? 6.039 -25.906 8.266 1 86.5 216 GLU B N 1
ATOM 3656 C CA . GLU B 1 216 ? 7.34 -26.484 8.586 1 86.5 216 GLU B CA 1
ATOM 3657 C C . GLU B 1 216 ? 8.062 -26.969 7.332 1 86.5 216 GLU B C 1
ATOM 3659 O O . GLU B 1 216 ? 9.273 -26.781 7.195 1 86.5 216 GLU B O 1
ATOM 3664 N N . GLN B 1 217 ? 7.309 -27.547 6.488 1 87.38 217 GLN B N 1
ATOM 3665 C CA . GLN B 1 217 ? 7.875 -28.031 5.234 1 87.38 217 GLN B CA 1
ATOM 3666 C C . GLN B 1 217 ? 8.352 -26.875 4.363 1 87.38 217 GLN B C 1
ATOM 3668 O O . GLN B 1 217 ? 9.352 -26.984 3.652 1 87.38 217 GLN B O 1
ATOM 3673 N N . VAL B 1 218 ? 7.609 -25.75 4.406 1 88.75 218 VAL B N 1
ATOM 3674 C CA . VAL B 1 218 ? 8.023 -24.594 3.635 1 88.75 218 VAL B CA 1
ATOM 3675 C C . VAL B 1 218 ? 9.352 -24.062 4.168 1 88.75 218 VAL B C 1
ATOM 3677 O O . VAL B 1 218 ? 10.211 -23.641 3.391 1 88.75 218 VAL B O 1
ATOM 3680 N N . GLN B 1 219 ? 9.453 -24 5.402 1 82.06 219 GLN B N 1
ATOM 3681 C CA . GLN B 1 219 ? 10.68 -23.531 6.031 1 82.06 219 GLN B CA 1
ATOM 3682 C C . GLN B 1 219 ? 11.883 -24.359 5.598 1 82.06 219 GLN B C 1
ATOM 3684 O O . GLN B 1 219 ? 12.977 -23.828 5.418 1 82.06 219 GLN B O 1
ATOM 3689 N N . GLN B 1 220 ? 11.68 -25.594 5.449 1 78.88 220 GLN B N 1
ATOM 3690 C CA . GLN B 1 220 ? 12.75 -26.469 4.996 1 78.88 220 GLN B CA 1
ATOM 3691 C C . GLN B 1 220 ? 13.148 -26.156 3.555 1 78.88 220 GLN B C 1
ATOM 3693 O O . GLN B 1 220 ? 14.312 -26.297 3.182 1 78.88 220 GLN B O 1
ATOM 3698 N N . MET B 1 221 ? 12.125 -25.781 2.83 1 74.62 221 MET B N 1
ATOM 3699 C CA . MET B 1 221 ? 12.375 -25.391 1.446 1 74.62 221 MET B CA 1
ATOM 3700 C C . MET B 1 221 ? 13.25 -24.141 1.383 1 74.62 221 MET B C 1
ATOM 3702 O O . MET B 1 221 ? 14.148 -24.047 0.546 1 74.62 221 MET B O 1
ATOM 3706 N N . ALA B 1 222 ? 12.75 -22.938 2.066 1 63.62 222 ALA B N 1
ATOM 3707 C CA . ALA B 1 222 ? 13.312 -21.594 1.972 1 63.62 222 ALA B CA 1
ATOM 3708 C C . ALA B 1 222 ? 14.617 -21.5 2.76 1 63.62 222 ALA B C 1
ATOM 3710 O O . ALA B 1 222 ? 15.438 -20.609 2.5 1 63.62 222 ALA B O 1
ATOM 3711 N N . GLY B 1 223 ? 15.023 -22.469 3.457 1 52.06 223 GLY B N 1
ATOM 3712 C CA . GLY B 1 223 ? 16.016 -22.25 4.504 1 52.06 223 GLY B CA 1
ATOM 3713 C C . GLY B 1 223 ? 15.633 -21.125 5.453 1 52.06 223 GLY B C 1
ATOM 3714 O O . GLY B 1 223 ? 16.453 -20.688 6.262 1 52.06 223 GLY B O 1
ATOM 3715 N N . TYR B 1 224 ? 14.664 -20.141 5.117 1 51 224 TYR B N 1
ATOM 3716 C CA . TYR B 1 224 ? 14.297 -19 5.953 1 51 224 TYR B CA 1
ATOM 3717 C C . TYR B 1 224 ? 12.789 -18.906 6.113 1 51 224 TYR B C 1
ATOM 3719 O O . TYR B 1 224 ? 12.031 -19.422 5.281 1 51 224 TYR B O 1
ATOM 3727 N N . GLY B 1 225 ? 12.227 -18.656 7.254 1 44.09 225 GLY B N 1
ATOM 3728 C CA . GLY B 1 225 ? 10.82 -18.422 7.535 1 44.09 225 GLY B CA 1
ATOM 3729 C C . GLY B 1 225 ? 10.445 -16.953 7.488 1 44.09 225 GLY B C 1
ATOM 3730 O O . GLY B 1 225 ? 11.297 -16.094 7.246 1 44.09 225 GLY B O 1
ATOM 3731 N N . PRO B 1 226 ? 9.156 -16.516 7.41 1 48.03 226 PRO B N 1
ATOM 3732 C CA . PRO B 1 226 ? 8.719 -15.117 7.414 1 48.03 226 PRO B CA 1
ATOM 3733 C C . PRO B 1 226 ? 9.383 -14.297 8.523 1 48.03 226 PRO B C 1
ATOM 3735 O O . PRO B 1 226 ? 9.719 -14.836 9.578 1 48.03 226 PRO B O 1
ATOM 3738 N N . PRO B 1 227 ? 9.875 -13.062 8.141 1 42.91 227 PRO B N 1
ATOM 3739 C CA . PRO B 1 227 ? 10.539 -12.234 9.156 1 42.91 227 PRO B CA 1
ATOM 3740 C C . PRO B 1 227 ? 9.641 -11.945 10.359 1 42.91 227 PRO B C 1
ATOM 3742 O O . PRO B 1 227 ? 8.414 -11.898 10.219 1 42.91 227 PRO B O 1
ATOM 3745 N N . VAL B 1 228 ? 10.102 -12.336 11.531 1 40.66 228 VAL B N 1
ATOM 3746 C CA . VAL B 1 228 ? 9.477 -11.852 12.758 1 40.66 228 VAL B C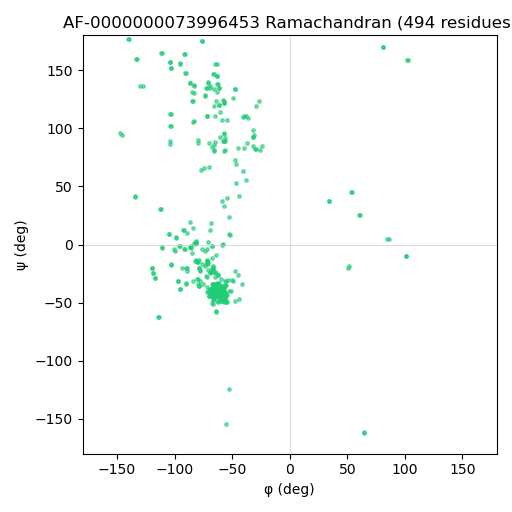A 1
ATOM 3747 C C . VAL B 1 228 ? 9.703 -10.344 12.891 1 40.66 228 VAL B C 1
ATOM 3749 O O . VAL B 1 228 ? 10.852 -9.883 12.93 1 40.66 228 VAL B O 1
ATOM 3752 N N . GLU B 1 229 ? 8.922 -9.695 12.344 1 37.25 229 GLU B N 1
ATOM 3753 C CA . GLU B 1 229 ? 9.148 -8.258 12.492 1 37.25 229 GLU B CA 1
ATOM 3754 C C . GLU B 1 229 ? 9.164 -7.855 13.969 1 37.25 229 GLU B C 1
ATOM 3756 O O . GLU B 1 229 ? 8.188 -8.07 14.68 1 37.25 229 GLU B O 1
ATOM 3761 N N . THR B 1 230 ? 10.312 -8.055 14.703 1 34.34 230 THR B N 1
ATOM 3762 C CA . THR B 1 230 ? 10.414 -7.418 16.016 1 34.34 230 THR B CA 1
ATOM 3763 C C . THR B 1 230 ? 10.234 -5.906 15.898 1 34.34 230 THR B C 1
ATOM 3765 O O . THR B 1 230 ? 10.938 -5.254 15.125 1 34.34 230 THR B O 1
ATOM 3768 N N . VAL B 1 231 ? 9.047 -5.512 15.984 1 33.97 231 VAL B N 1
ATOM 3769 C CA . VAL B 1 231 ? 8.953 -4.074 16.234 1 33.97 231 VAL B CA 1
ATOM 3770 C C . VAL B 1 231 ? 9.906 -3.682 17.359 1 33.97 231 VAL B C 1
ATOM 3772 O O . VAL B 1 231 ? 9.797 -4.199 18.469 1 33.97 231 VAL B O 1
ATOM 3775 N N . GLY B 1 232 ? 11.195 -3.656 17.172 1 30.91 232 GLY B N 1
ATOM 3776 C CA . GLY B 1 232 ? 12.094 -3.125 18.188 1 30.91 232 GLY B CA 1
ATOM 3777 C C . GLY B 1 232 ? 11.531 -1.917 18.906 1 30.91 232 GLY B C 1
ATOM 3778 O O . GLY B 1 232 ? 11.609 -0.794 18.406 1 30.91 232 GLY B O 1
ATOM 3779 N N . LEU B 1 233 ? 10.375 -1.986 19.5 1 32.53 233 LEU B N 1
ATOM 3780 C CA . LEU B 1 233 ? 10.312 -0.988 20.562 1 32.53 233 LEU B CA 1
ATOM 3781 C C . LEU B 1 233 ? 11.422 -1.206 21.578 1 32.53 233 LEU B C 1
ATOM 3783 O O . LEU B 1 233 ? 11.219 -1.875 22.594 1 32.53 233 LEU B O 1
ATOM 3787 N N . SER B 1 234 ? 12.633 -1.586 21.297 1 33.44 234 SER B N 1
ATOM 3788 C CA . SER B 1 234 ? 13.656 -1.657 22.328 1 33.44 234 SER B CA 1
ATOM 3789 C C . SER B 1 234 ? 13.617 -0.428 23.234 1 33.44 234 SER B C 1
ATOM 3791 O O . SER B 1 234 ? 14.086 -0.471 24.375 1 33.44 234 SER B O 1
ATOM 3793 N N . GLY B 1 235 ? 13.531 0.769 22.703 1 31.53 235 GLY B N 1
ATOM 3794 C CA . GLY B 1 235 ? 13.883 1.817 23.641 1 31.53 235 GLY B CA 1
ATOM 3795 C C . GLY B 1 235 ? 12.922 1.904 24.812 1 31.53 235 GLY B C 1
ATOM 3796 O O . GLY B 1 235 ? 13.133 2.703 25.734 1 31.53 235 GLY B O 1
ATOM 3797 N N . TYR B 1 236 ? 11.703 1.526 24.656 1 28.11 236 TYR B N 1
ATOM 3798 C CA . TYR B 1 236 ? 10.891 1.945 25.781 1 28.11 236 TYR B CA 1
ATOM 3799 C C . TYR B 1 236 ? 10.891 0.884 26.875 1 28.11 236 TYR B C 1
ATOM 3801 O O . TYR B 1 236 ? 9.844 0.568 27.453 1 28.11 236 TYR B O 1
ATOM 3809 N N . ALA B 1 237 ? 11.734 -0.189 26.859 1 29.83 237 ALA B N 1
ATOM 3810 C CA . ALA B 1 237 ? 11.75 -1.026 28.062 1 29.83 237 ALA B CA 1
ATOM 3811 C C . ALA B 1 237 ? 12.305 -0.26 29.25 1 29.83 237 ALA B C 1
ATOM 3813 O O . ALA B 1 237 ? 13.477 0.13 29.266 1 29.83 237 ALA B O 1
ATOM 3814 N N . ASP B 1 238 ? 11.438 0.558 29.891 1 26.39 238 ASP B N 1
ATOM 3815 C CA . ASP B 1 238 ? 11.836 1.101 31.188 1 26.39 238 ASP B CA 1
ATOM 3816 C C . ASP B 1 238 ? 12.164 -0.017 32.156 1 26.39 238 ASP B C 1
ATOM 3818 O O . ASP B 1 238 ? 11.297 -0.815 32.531 1 26.39 238 ASP B O 1
ATOM 3822 N N . PRO B 1 239 ? 13.352 -0.505 32.25 1 27.06 239 PRO B N 1
ATOM 3823 C CA . PRO B 1 239 ? 13.781 -1.465 33.281 1 27.06 239 PRO B CA 1
ATOM 3824 C C . PRO B 1 239 ? 13.352 -1.063 34.688 1 27.06 239 PRO B C 1
ATOM 3826 O O . PRO B 1 239 ? 13.461 -1.861 35.625 1 27.06 239 PRO B O 1
ATOM 3829 N N . ARG B 1 240 ? 13.07 0.214 35.031 1 31.66 240 ARG B N 1
ATOM 3830 C CA . ARG B 1 240 ? 13.008 0.675 36.406 1 31.66 240 ARG B CA 1
ATOM 3831 C C . ARG B 1 240 ? 11.773 0.126 37.125 1 31.66 240 ARG B C 1
ATOM 3833 O O . ARG B 1 240 ? 11.602 0.323 38.312 1 31.66 240 ARG B O 1
ATOM 3840 N N . ILE B 1 241 ? 10.75 -0.276 36.406 1 27.31 241 ILE B N 1
ATOM 3841 C CA . ILE B 1 241 ? 9.586 -0.51 37.25 1 27.31 241 ILE B CA 1
ATOM 3842 C C . ILE B 1 241 ? 9.742 -1.834 38 1 27.31 241 ILE B C 1
ATOM 3844 O O . ILE B 1 241 ? 8.891 -2.211 38.812 1 27.31 241 ILE B O 1
ATOM 3848 N N . ALA B 1 242 ? 10.625 -2.695 37.594 1 27.17 242 ALA B N 1
ATOM 3849 C CA . ALA B 1 242 ? 10.555 -3.947 38.344 1 27.17 242 ALA B CA 1
ATOM 3850 C C . ALA B 1 242 ? 11.078 -3.77 39.781 1 27.17 242 ALA B C 1
ATOM 3852 O O . ALA B 1 242 ? 11.008 -4.691 40.594 1 27.17 242 ALA B O 1
ATOM 3853 N N . GLN B 1 243 ? 11.984 -2.818 39.969 1 24.25 243 GLN B N 1
ATOM 3854 C CA . GLN B 1 243 ? 12.727 -3.008 41.188 1 24.25 243 GLN B CA 1
ATOM 3855 C C . GLN B 1 243 ? 11.938 -2.482 42.406 1 24.25 243 GLN B C 1
ATOM 3857 O O . GLN B 1 243 ? 12.344 -1.508 43.031 1 24.25 243 GLN B O 1
ATOM 3862 N N . ALA B 1 244 ? 10.664 -1.98 42.281 1 28.16 244 ALA B N 1
ATOM 3863 C CA . ALA B 1 244 ? 10.133 -1.503 43.562 1 28.16 244 ALA B CA 1
ATOM 3864 C C . ALA B 1 244 ? 10.094 -2.623 44.594 1 28.16 244 ALA B C 1
ATOM 3866 O O . ALA B 1 244 ? 9.531 -3.691 44.344 1 28.16 244 ALA B O 1
ATOM 3867 N N . ASN B 1 245 ? 11 -2.508 45.5 1 24.23 245 ASN B N 1
ATOM 3868 C CA . ASN B 1 245 ? 11.5 -3.227 46.656 1 24.23 245 ASN B CA 1
ATOM 3869 C C . ASN B 1 245 ? 10.375 -3.533 47.656 1 24.23 245 ASN B C 1
ATOM 3871 O O . ASN B 1 245 ? 9.672 -2.627 48.094 1 24.23 245 ASN B O 1
ATOM 3875 N N . PRO B 1 246 ? 9.93 -4.773 47.781 1 26.09 246 PRO B N 1
ATOM 3876 C CA . PRO B 1 246 ? 9.047 -5.414 48.781 1 26.09 246 PRO B CA 1
ATOM 3877 C C . PRO B 1 246 ? 9.344 -4.977 50.188 1 26.09 246 PRO B C 1
ATOM 3879 O O . PRO B 1 246 ? 8.469 -5.059 51.062 1 26.09 246 PRO B O 1
ATOM 3882 N N . ASN B 1 247 ? 10.633 -4.688 50.562 1 22.84 247 ASN B N 1
ATOM 3883 C CA . ASN B 1 247 ? 10.977 -5.074 51.938 1 22.84 247 ASN B CA 1
ATOM 3884 C C . ASN B 1 247 ? 10.57 -4.004 52.938 1 22.84 247 ASN B C 1
ATOM 3886 O O . ASN B 1 247 ? 10.961 -4.059 54.094 1 22.84 247 ASN B O 1
ATOM 3890 N N . ASN B 1 248 ? 10.102 -2.783 52.688 1 24.78 248 ASN B N 1
ATOM 3891 C CA . ASN B 1 248 ? 10.336 -2.051 53.906 1 24.78 248 ASN B CA 1
ATOM 3892 C C . ASN B 1 248 ? 9.523 -2.627 55.062 1 24.78 248 ASN B C 1
ATOM 3894 O O . ASN B 1 248 ? 8.297 -2.762 54.969 1 24.78 248 ASN B O 1
ATOM 3898 N N . PRO B 1 249 ? 10.203 -3.023 56.188 1 24.61 249 PRO B N 1
ATOM 3899 C CA . PRO B 1 249 ? 9.695 -3.387 57.531 1 24.61 249 PRO B CA 1
ATOM 3900 C C . PRO B 1 249 ? 8.719 -2.355 58.094 1 24.61 249 PRO B C 1
ATOM 3902 O O . PRO B 1 249 ? 8.758 -1.186 57.688 1 24.61 249 PRO B O 1
#

InterPro domains:
  IPR003765 Nitrate reductase chaperone, NarJ [PTHR43680] (43-237)
  IPR003765 Nitrate reductase chaperone, NarJ [TIGR00684] (52-193)
  IPR020945 DMSO/Nitrate reductase chaperone [PF02613] (77-196)
  IPR036411 TorD-like superfamily [SSF89155] (45-202)

Sequence (498 aa):
MAGFFSRLMGTAGSEDKTSDPAHPAQDNIDPFDRDFGPGQDRDSVIYQVSGMLLGYPSEELVQTLPELIRLAQATEDDEFTQAVQTVANWMTAQDLEDVQSEYVQEYDLSRRHALHLSYWTDGDTRRRGETLLKFKQMYRDSGMFTQLNGELPDYLPLVLEFAALVDRTKGRAALQAYRPSLELLRLSLKDGNLPHYGLLHSICGTLPGVSPETQEQVQQMAGYGPPVETVGLSGYADPRIAQANPNNPMAGFFSRLMGTAGSEDKTSDPAHPAQDNIDPFDRDFGPGQDRDSVIYQVSGMLLGYPSEELVQTLPELIRLAQATEDDEFTQAVQTVANWMTAQDLEDVQSEYVQEYDLSRRHALHLSYWTDGDTRRRGETLLKFKQMYRDSGMFTQLNGELPDYLPLVLEFAALVDRTKGRAALQAYRPSLELLRLSLKDGNLPHYGLLHSICGTLPGVSPETQEQVQQMAGYGPPVETVGLSGYADPRIAQANPNNP

Solvent-accessible surface area (backbone atoms only — not comparable to full-atom values): 28087 Å² total; per-residue (Å²): 139,54,43,69,57,32,44,79,71,64,76,85,67,78,77,72,78,69,70,73,73,70,67,71,78,72,75,85,65,56,5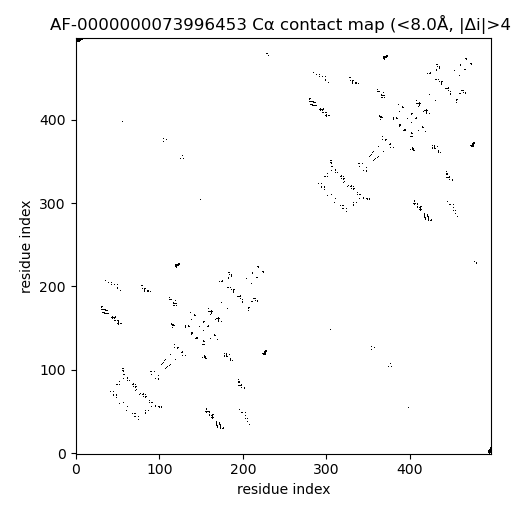2,58,69,42,78,76,53,64,70,51,77,56,50,31,53,52,26,37,51,41,17,57,69,70,42,76,77,40,71,68,54,61,70,43,41,67,59,48,48,52,55,33,50,72,57,73,37,67,67,48,29,50,19,50,47,44,37,50,48,58,55,65,72,50,56,61,67,58,45,37,51,51,46,40,51,46,41,71,63,29,84,69,43,51,55,40,47,48,57,36,55,32,49,47,65,67,57,31,51,54,50,39,52,50,41,48,49,53,37,49,74,67,67,42,81,68,81,52,86,75,53,62,57,45,29,43,40,58,43,25,37,39,20,38,72,69,41,34,34,54,29,47,12,42,51,55,61,41,37,44,31,53,50,52,39,30,51,41,26,53,75,65,70,42,57,61,25,41,44,44,51,48,57,54,66,70,44,92,73,82,81,67,91,44,71,69,52,32,31,68,70,52,75,46,56,57,38,74,61,69,72,72,69,59,84,74,63,72,75,73,74,72,67,70,76,78,70,82,128,133,79,68,51,73,59,60,79,65,60,72,87,67,74,77,69,80,68,70,71,71,73,68,70,79,73,75,85,63,55,51,59,69,41,79,76,53,63,71,51,76,55,50,33,52,53,27,37,50,41,17,59,69,69,41,75,77,42,72,69,52,62,70,43,41,67,59,48,48,51,54,33,50,71,56,74,37,68,68,47,28,49,19,49,47,44,38,50,48,59,58,64,72,49,55,61,68,58,46,38,50,52,46,40,52,46,42,71,63,28,83,70,43,51,56,40,47,47,57,34,56,33,52,47,64,66,57,32,50,54,50,38,49,49,41,47,49,53,37,49,74,67,65,45,81,67,79,51,85,76,51,63,56,45,27,43,39,57,42,25,36,40,21,38,73,69,40,33,34,53,29,46,12,42,51,56,60,39,38,44,32,53,49,52,39,30,52,41,27,52,75,65,70,42,58,62,25,40,44,43,52,47,56,53,66,70,43,91,73,83,80,66,92,45,71,70,52,32,31,66,71,52,76,48,57,58,39,74,62,69,70,74,69,62,82,72,66,70,73,70,74,71,68,74,64,80,15,10,90

Radius of gyration: 27.45 Å; Cα contacts (8 Å, |Δi|>4): 587; chains: 2; bounding box: 60×74×82 Å

Foldseek 3Di:
DVPDVPPVPDDPPPPPPPDPPPPPPPPPDDLLPDFPDLFDLLLLLLLQLLLLLLDQDDPVSLVCLVVNLVSQVVSVDPLSSVLSVLSNCLCPVDDVVVSRVVSCVQEVPDLLQDQQLCQWFPQDPVSVVVVQVVLVVLCVVQVNPDPCVPPGSRRSSNLSNCLNPTNVRSSLSSCVLSVLSLLSNLVSCVVVVHSNNSSSVVNSVRHDDDRDPDNVVSCVVSVGGRHPNPPPPVVVPPVPPPPPDDDDD/DVPPVPPVPDDPPDPPPPPPPPPPPPPPDDLLPDFPDLFDLLLLLLLQLLLLLLDQDDPVSLVCLVVNLVSQVVSVDPLSSVLSVLSNCLCPVDDVVVSRVVSCVQEVPDLLQDQQLCQWFPQDPVSVVVVQVVLVVLCVVQVNPDPCVPPGSRRSSNLSNCLNPTNVRSSLSSCVLSVLSLLSNLVSCVVVVHSNNSSSVVNSVRHDDDRDPDNVVSCVVSVGGRHPNPPPPVPPPPVPPVPPDPDDD

Nearest PDB structures (foldseek):
  8jzc-assembly1_A  TM=8.613E-01  e=4.576E-08  Geobacillus stearothermophilus ATCC 7953
  8jzd-assembly2_C  TM=8.041E-01  e=1.195E-06  Escherichia coli K-12
  8jzc-assembly1_A  TM=8.613E-01  e=4.590E-08  Geobacillus stearothermophilus ATCC 7953
  8jzd-assembly2_C  TM=8.038E-01  e=1.198E-06  Escherichia coli K-12

pLDDT: mean 79.13, std 26.75, range [17.78, 98.88]